Protein AF-A0A6G2D8S5-F1 (afdb_monomer_lite)

Foldseek 3Di:
DVVLVVCLVVLPQEAFEADFAWDQLFPPDPCNVSLVVCVVSLYAYFYEQFQAQFPQAPDSQDQFGFRVLPDLARFGGGSNLNNPLHQYAFAWADFKFKFFWKAKQNDIFTKDWAAQQADVCLLQADPVRHGDDLKAKEFEQEQLDPVSCPPDQQASHEYEYEDDDDVCRQVSLVSSVVSHHSAYEYEQDQARNQLFPQQQDWDFDRNQPNSHNGNYMYTGLVVVLVVLCQLPVVLDFDWDFDDCVVCVVPQLPDDGTDVVRSCSSHDDRGRMDIIRIDTDPPVDIDMDGDPFIETGSSRGFDDRLQQNQDNAAYEHFAFDKDWDDQDPNHTDIGTDGGSSRGRVVLRVLLVLLQVVLVVLCPQLLQVVDDFLRHAGSSQSSSQLQLFQADFGFYRDGPPDDGDFTDFCRNGNSYYGDSLLSNLAQKRKWFWDQGSVRRIHTHNAARPEADAFFKDKGKIKMFGRAQFKWKWFKAKTAWWWWDWDWHWTAHCPQDDPVRNRRIDTTTGIDTDGQPPKGKDWPDRMDMAGHRGMDIIMMMTGRHPQAQVQIKIKMKMKTQTPFVVVCVVVVNPDPRGNHITIYIHIYTRHDPPPGDPDFDDLLDPPGSLVVDWDAEPVRHTDRPQWDDWHQDDPVRHDTDDPQFIPDPDPPPDPPDTSHPPVVVVPVPPPPDDDDD

Radius of gyration: 28.6 Å; chains: 1; bounding box: 83×59×83 Å

Sequence (674 aa):
FHAIEDSIKHNVDVVSVSSGFTGTGLVGEKYWQAIRALRKAGIPMVVATGNYATSASSSSWDLVANNHLKMTDTGNVTRTAAHEDAIAVASAKNQTVEFDKVNIGGESFKYRNIGAFFDKNKITTNEDGTKAPSKLKFVYIGKGQDQDLIGLDLRGKIAVMDRIYTKDLKNAFKKAMDKGARAIMVVNTVNYYNRDNWTELPAMGYEADEGTKSQVFSISGDDGVKLWNMINPNKKTEVKRNNKEDFKDKLEQYYPIDMESFNSNKPNVGDEKEIDFKFAPDTDKELYKEDIIVPAGSTSWGPRIDLLLKPDVSAPGKNIKSTLNVINGKSTYGYMSGTSMATPIVAASTVLIRPKLKEMLERPVLKNLKGDDKIDLTSLTKIALQNTARPMMDATSWKEKSQYFASPRQQGAGLINVANALRNEVVATFKNTDSKGLVNSYGSISLKEIKGDKKYFTIKLHNTSNRPLTFKVSASAITTDSLTDRLKLDETYKDEKSPDGKQIVPEIHPEKVKGANITFEHDTFTIGANSSFDLNAVINVGEAKNKNKFVESFIHFESVEEMEALNSNGKKINFQPSLSMPLMGFAGNWNHEPILDKWAWEEGSRSKTLGGYDDDGKPKIPGTLNKGIGGEHGIDKFNPAGVIQNRKDKNTTSLDQNPELFAFNNQGINAPSS

InterPro domains:
  IPR000209 Peptidase S8/S53 domain [PF00082] (3-414)
  IPR010435 C5a peptidase/Subtilisin-like protease SBT2-like, Fn3-like domain [PF06280] (445-583)
  IPR023828 Peptidase S8, subtilisin, Ser-active site [PS00138] (338-348)
  IPR036852 Peptidase S8/S53 domain superfamily [G3DSA:3.40.50.200] (1-120)
  IPR036852 Peptidase S8/S53 domain superfamily [G3DSA:3.40.50.200] (242-437)
  IPR036852 Peptidase S8/S53 domain superfamily [SSF52743] (2-422)
  IPR046450 PA domain superfamily [SSF52025] (133-234)
  IPR050131 Subtilisin-like serine protease [PTHR43806] (2-511)

Organism: Streptococcus pneumoniae (NCBI:txid1313)

Structure (mmCIF, N/CA/C/O backbone):
data_AF-A0A6G2D8S5-F1
#
_entry.id   AF-A0A6G2D8S5-F1
#
loop_
_atom_site.group_PDB
_atom_site.id
_atom_site.type_symbol
_atom_site.label_atom_id
_atom_site.label_alt_id
_atom_site.label_comp_id
_atom_site.label_asym_id
_atom_site.label_entity_id
_atom_site.label_seq_id
_atom_site.pdbx_PDB_ins_code
_atom_site.Cartn_x
_atom_site.Cartn_y
_atom_site.Cartn_z
_atom_site.occupancy
_atom_site.B_iso_or_equiv
_atom_site.auth_seq_id
_atom_site.auth_comp_id
_atom_site.auth_asym_id
_atom_site.auth_atom_id
_atom_site.pdbx_PDB_model_num
ATOM 1 N N . PHE A 1 1 ? -17.721 -19.056 -4.426 1.00 83.69 1 PHE A N 1
ATOM 2 C CA . PHE A 1 1 ? -18.743 -19.624 -3.527 1.00 83.69 1 PHE A CA 1
ATOM 3 C C . PHE A 1 1 ? -18.350 -21.041 -3.147 1.00 83.69 1 PHE A C 1
ATOM 5 O O . PHE A 1 1 ? -17.928 -21.211 -2.019 1.00 83.69 1 PHE A O 1
ATOM 12 N N . HIS A 1 2 ? -18.300 -21.988 -4.090 1.00 91.25 2 HIS A N 1
ATOM 13 C CA . HIS A 1 2 ? -17.894 -23.373 -3.800 1.00 91.25 2 HIS A CA 1
ATOM 14 C C . HIS A 1 2 ? -16.548 -23.513 -3.084 1.00 91.25 2 HIS A C 1
ATOM 16 O O . HIS A 1 2 ? -16.485 -24.214 -2.092 1.00 91.25 2 HIS A O 1
ATOM 22 N N . ALA A 1 3 ? -15.511 -22.765 -3.476 1.00 93.62 3 ALA A N 1
ATOM 23 C CA . ALA A 1 3 ? -14.234 -22.787 -2.749 1.00 93.62 3 ALA A CA 1
ATOM 24 C C . ALA A 1 3 ? -14.351 -22.345 -1.271 1.00 93.62 3 ALA A C 1
ATOM 26 O O . ALA A 1 3 ? -13.622 -22.841 -0.419 1.00 93.62 3 ALA A O 1
ATOM 27 N N . ILE A 1 4 ? -15.276 -21.432 -0.948 1.00 92.31 4 ILE A N 1
ATOM 28 C CA . ILE A 1 4 ? -15.549 -21.018 0.439 1.00 92.31 4 ILE A CA 1
ATOM 29 C C . ILE A 1 4 ? -16.284 -22.134 1.187 1.00 92.31 4 ILE A C 1
ATOM 31 O O . ILE A 1 4 ? -15.924 -22.449 2.316 1.00 92.31 4 ILE A O 1
ATOM 35 N N . GLU A 1 5 ? -17.294 -22.743 0.566 1.00 92.75 5 GLU A N 1
ATOM 36 C CA . GLU A 1 5 ? -18.004 -23.883 1.158 1.00 92.75 5 GLU A CA 1
ATOM 37 C C . GLU A 1 5 ? -17.055 -25.052 1.424 1.00 92.75 5 GLU A C 1
ATOM 39 O O . GLU A 1 5 ? -17.105 -25.665 2.485 1.00 92.75 5 GLU A O 1
ATOM 44 N N . ASP A 1 6 ? -16.167 -25.327 0.474 1.00 96.69 6 ASP A N 1
ATOM 45 C CA . ASP A 1 6 ? -15.171 -26.384 0.564 1.00 96.69 6 ASP A CA 1
ATOM 46 C C . ASP A 1 6 ? -14.155 -26.097 1.676 1.00 96.69 6 ASP A C 1
ATOM 48 O O . ASP A 1 6 ? -13.886 -26.953 2.513 1.00 96.69 6 ASP A O 1
ATOM 52 N N . SER A 1 7 ? -13.708 -24.843 1.793 1.00 97.25 7 SER A N 1
ATOM 53 C CA . SER A 1 7 ? -12.862 -24.386 2.905 1.00 97.25 7 SER A CA 1
ATOM 54 C C . SER A 1 7 ? -13.498 -24.653 4.276 1.00 97.25 7 SER A C 1
ATOM 56 O O . SER A 1 7 ? -12.813 -25.068 5.209 1.00 97.25 7 SER A O 1
ATOM 58 N N . ILE A 1 8 ? -14.815 -24.445 4.401 1.00 96.94 8 ILE A N 1
ATOM 59 C CA . ILE A 1 8 ? -15.562 -24.742 5.632 1.00 96.94 8 ILE A CA 1
ATOM 60 C C . ILE A 1 8 ? -15.636 -26.255 5.865 1.00 96.94 8 ILE A C 1
ATOM 62 O O . ILE A 1 8 ? -15.359 -26.707 6.974 1.00 96.94 8 ILE A O 1
ATOM 66 N N . LYS A 1 9 ? -15.970 -27.044 4.835 1.00 97.25 9 LYS A N 1
ATOM 67 C CA . LYS A 1 9 ? -16.050 -28.516 4.925 1.00 97.25 9 LYS A CA 1
ATOM 68 C C . LYS A 1 9 ? -14.719 -29.145 5.332 1.00 97.25 9 LYS A C 1
ATOM 70 O O . LYS A 1 9 ? -14.707 -30.087 6.116 1.00 97.25 9 LYS A O 1
ATOM 75 N N . HIS A 1 10 ? -13.616 -28.600 4.831 1.00 97.62 10 HIS A N 1
ATOM 76 C CA . HIS A 1 10 ? -12.263 -29.047 5.145 1.00 97.62 10 HIS A CA 1
ATOM 77 C C . HIS A 1 10 ? -11.675 -28.403 6.408 1.00 97.62 10 HIS A C 1
ATOM 79 O O . HIS A 1 10 ? -10.550 -28.731 6.776 1.00 97.62 10 HIS A O 1
ATOM 85 N N . ASN A 1 11 ? -12.428 -27.531 7.094 1.00 95.88 11 ASN A N 1
ATOM 86 C CA . ASN A 1 11 ? -12.027 -26.880 8.341 1.00 95.88 11 ASN A CA 1
ATOM 87 C C . ASN A 1 11 ? -10.647 -26.197 8.249 1.00 95.88 11 ASN A C 1
ATOM 89 O O . ASN A 1 11 ? -9.780 -26.387 9.104 1.00 95.88 11 ASN A O 1
ATOM 93 N N . VAL A 1 12 ? -10.433 -25.419 7.185 1.00 97.69 12 VAL A N 1
ATOM 94 C CA . VAL A 1 12 ? -9.180 -24.672 7.004 1.00 97.69 12 VAL A CA 1
ATOM 95 C C . VAL A 1 12 ? -9.004 -23.614 8.100 1.00 97.69 12 VAL A C 1
ATOM 97 O O . VAL A 1 12 ? -9.977 -23.070 8.623 1.00 97.69 12 VAL A O 1
ATOM 100 N N . ASP A 1 13 ? -7.761 -23.256 8.426 1.00 97.19 13 ASP A N 1
ATOM 101 C CA . ASP A 1 13 ? -7.497 -22.252 9.467 1.00 97.19 13 ASP A CA 1
ATOM 102 C C . ASP A 1 13 ? -7.749 -20.806 9.024 1.00 97.19 13 ASP A C 1
ATOM 104 O O . ASP A 1 13 ? -8.072 -19.960 9.860 1.00 97.19 13 ASP A O 1
ATOM 108 N N . VAL A 1 14 ? -7.587 -20.511 7.732 1.00 98.00 14 VAL A N 1
ATOM 109 C CA . VAL A 1 14 ? -7.752 -19.179 7.136 1.00 98.00 14 VAL A CA 1
ATOM 110 C C . VAL A 1 14 ? -8.063 -19.301 5.645 1.00 98.00 14 VAL A C 1
ATOM 112 O O . VAL A 1 14 ? -7.572 -20.206 4.973 1.00 98.00 14 VAL A O 1
ATOM 115 N N . VAL A 1 15 ? -8.831 -18.353 5.108 1.00 97.81 15 VAL A N 1
ATOM 116 C CA . VAL A 1 15 ? -9.025 -18.184 3.660 1.00 97.81 15 VAL A CA 1
ATOM 117 C C . VAL A 1 15 ? -8.347 -16.891 3.206 1.00 97.81 15 VAL A C 1
ATOM 119 O O . VAL A 1 15 ? -8.653 -15.815 3.719 1.00 97.81 15 VAL A O 1
ATOM 122 N N . SER A 1 16 ? -7.445 -16.982 2.226 1.00 97.75 16 SER A N 1
ATOM 123 C CA . SER A 1 16 ? -6.765 -15.832 1.612 1.00 97.75 16 SER A CA 1
ATOM 124 C C . SER A 1 16 ? -7.335 -15.560 0.219 1.00 97.75 16 SER A C 1
ATOM 126 O O . SER A 1 16 ? -7.356 -16.457 -0.622 1.00 97.75 16 SER A O 1
ATOM 128 N N . VAL A 1 17 ? -7.811 -14.337 -0.036 1.00 95.75 17 VAL A N 1
ATOM 129 C CA . VAL A 1 17 ? -8.396 -13.942 -1.326 1.00 95.75 17 VAL A CA 1
ATOM 130 C C . VAL A 1 17 ? -7.731 -12.684 -1.869 1.00 95.75 17 VAL A C 1
ATOM 132 O O . VAL A 1 17 ? -8.038 -11.558 -1.482 1.00 95.75 17 VAL A O 1
ATOM 135 N N . SER A 1 18 ? -6.861 -12.887 -2.852 1.00 91.44 18 SER A N 1
ATOM 136 C CA . SER A 1 18 ? -6.140 -11.830 -3.567 1.00 91.44 18 SER A CA 1
ATOM 137 C C . SER A 1 18 ? -6.863 -11.373 -4.843 1.00 91.44 18 SER A C 1
ATOM 139 O O . SER A 1 18 ? -6.234 -11.134 -5.872 1.00 91.44 18 SER A O 1
ATOM 141 N N . SER A 1 19 ? -8.196 -11.303 -4.793 1.00 81.81 19 SER A N 1
ATOM 142 C CA . SER A 1 19 ? -9.059 -10.948 -5.923 1.00 81.81 19 SER A CA 1
ATOM 143 C C . SER A 1 19 ? -10.296 -10.191 -5.450 1.00 81.81 19 SER A C 1
ATOM 145 O O . SER A 1 19 ? -10.858 -10.473 -4.390 1.00 81.81 19 SER A O 1
ATOM 147 N N . GLY A 1 20 ? -10.756 -9.249 -6.263 1.00 81.12 20 GLY A N 1
ATOM 148 C CA . GLY A 1 20 ? -11.988 -8.530 -6.007 1.00 81.12 20 GLY A CA 1
ATOM 149 C C . GLY A 1 20 ? -12.248 -7.478 -7.070 1.00 81.12 20 GLY A C 1
ATOM 150 O O . GLY A 1 20 ? -11.332 -6.982 -7.715 1.00 81.12 20 GLY A O 1
ATOM 151 N N . PHE A 1 21 ? -13.520 -7.137 -7.220 1.00 83.94 21 PHE A N 1
ATOM 152 C CA . PHE A 1 21 ? -13.952 -5.939 -7.931 1.00 83.94 21 PHE A CA 1
ATOM 153 C C . PHE A 1 21 ? -14.393 -4.914 -6.899 1.00 83.94 21 PHE A C 1
ATOM 155 O O . PHE A 1 21 ? -14.807 -5.311 -5.804 1.00 83.94 21 PHE A O 1
ATOM 162 N N . THR A 1 22 ? -14.343 -3.636 -7.249 1.00 83.81 22 THR A N 1
ATOM 163 C CA . THR A 1 22 ? -14.925 -2.554 -6.449 1.00 83.81 22 THR A CA 1
ATOM 164 C C . THR A 1 22 ? -16.398 -2.841 -6.150 1.00 83.81 22 THR A C 1
ATOM 166 O O . THR A 1 22 ? -17.090 -3.531 -6.906 1.00 83.81 22 THR A O 1
ATOM 169 N N . GLY A 1 23 ? -16.865 -2.395 -4.989 1.00 84.75 23 GLY A N 1
ATOM 170 C CA . GLY A 1 23 ? -18.265 -2.517 -4.599 1.00 84.75 23 GLY A CA 1
ATOM 171 C C . GLY A 1 23 ? -18.470 -2.262 -3.115 1.00 84.75 23 GLY A C 1
ATOM 172 O O . GLY A 1 23 ? -17.544 -1.899 -2.395 1.00 84.75 23 GLY A O 1
ATOM 173 N N . THR A 1 24 ? -19.701 -2.443 -2.653 1.00 89.69 24 THR A N 1
ATOM 174 C CA . THR A 1 24 ? -20.142 -1.873 -1.370 1.00 89.69 24 THR A CA 1
ATOM 175 C C . THR A 1 24 ? -19.737 -2.720 -0.163 1.00 89.69 24 THR A C 1
ATOM 177 O O . THR A 1 24 ? -19.536 -2.201 0.933 1.00 89.69 24 THR A O 1
ATOM 180 N N . GLY A 1 25 ? -19.634 -4.040 -0.354 1.00 90.88 25 GLY A N 1
ATOM 181 C CA . GLY A 1 25 ? -19.442 -5.015 0.724 1.00 90.88 25 GLY A CA 1
ATOM 182 C C . GLY A 1 25 ? -20.620 -5.134 1.698 1.00 90.88 25 GLY A C 1
ATOM 183 O O . GLY A 1 25 ? -20.476 -5.783 2.733 1.00 90.88 25 GLY A O 1
ATOM 184 N N . LEU A 1 26 ? -21.765 -4.524 1.380 1.00 93.56 26 LEU A N 1
ATOM 185 C CA . LEU A 1 26 ? -22.969 -4.522 2.210 1.00 93.56 26 LEU A CA 1
ATOM 186 C C . LEU A 1 26 ? -23.865 -5.739 1.920 1.00 93.56 26 LEU A C 1
ATOM 188 O O . LEU A 1 26 ? -23.646 -6.493 0.965 1.00 93.56 26 LEU A O 1
ATOM 192 N N . VAL A 1 27 ? -24.894 -5.933 2.751 1.00 93.56 27 VAL A N 1
ATOM 193 C CA . VAL A 1 27 ? -25.952 -6.932 2.523 1.00 93.56 27 VAL A CA 1
ATOM 194 C C . VAL A 1 27 ? -26.517 -6.779 1.104 1.00 93.56 27 VAL A C 1
ATOM 196 O O . VAL A 1 27 ? -26.836 -5.677 0.670 1.00 93.56 27 VAL A O 1
ATOM 199 N N . GLY A 1 28 ? -26.648 -7.897 0.386 1.00 89.50 28 GLY A N 1
ATOM 200 C CA . GLY A 1 28 ? -27.077 -7.935 -1.020 1.00 89.50 28 GLY A CA 1
ATOM 201 C C . GLY A 1 28 ? -25.928 -8.170 -2.006 1.00 89.50 28 GLY A C 1
ATOM 202 O O . GLY A 1 28 ? -26.159 -8.663 -3.107 1.00 89.50 28 GLY A O 1
ATOM 203 N N . GLU A 1 29 ? -24.679 -7.923 -1.600 1.00 89.62 29 GLU A N 1
ATOM 204 C CA . GLU A 1 29 ? -23.505 -8.273 -2.403 1.00 89.62 29 GLU A CA 1
ATOM 205 C C . GLU A 1 29 ? -23.328 -9.791 -2.543 1.00 89.62 29 GLU A C 1
ATOM 207 O O . GLU A 1 29 ? -23.536 -10.564 -1.603 1.00 89.62 29 GLU A O 1
ATOM 212 N N . LYS A 1 30 ? -22.839 -10.217 -3.716 1.00 85.44 30 LYS A N 1
ATOM 213 C CA . LYS A 1 30 ? -22.753 -11.629 -4.141 1.00 85.44 30 LYS A CA 1
ATOM 214 C C . LYS A 1 30 ? -22.108 -12.573 -3.116 1.00 85.44 30 LYS A C 1
ATOM 216 O O . LYS A 1 30 ? -22.497 -13.733 -3.022 1.00 85.44 30 LYS A O 1
ATOM 221 N N . TYR A 1 31 ? -21.093 -12.110 -2.384 1.00 88.31 31 TYR A N 1
ATOM 222 C CA . TYR A 1 31 ? -20.323 -12.947 -1.455 1.00 88.31 31 TYR A CA 1
ATOM 223 C C . TYR A 1 31 ? -20.695 -12.751 0.015 1.00 88.31 31 TYR A C 1
ATOM 225 O O . TYR A 1 31 ? -20.185 -13.488 0.853 1.00 88.31 31 TYR A O 1
ATOM 233 N N . TRP A 1 32 ? -21.600 -11.823 0.336 1.00 93.12 32 TRP A N 1
ATOM 234 C CA . TRP A 1 32 ? -21.874 -11.408 1.713 1.00 93.12 32 TRP A CA 1
ATOM 235 C C . TRP A 1 32 ? -22.216 -12.595 2.632 1.00 93.12 32 TRP A C 1
ATOM 237 O O . TRP A 1 32 ? -21.574 -12.822 3.657 1.00 93.12 32 TRP A O 1
ATOM 247 N N . GLN A 1 33 ? -23.156 -13.448 2.212 1.00 93.25 33 GLN A N 1
ATOM 248 C CA . GLN A 1 33 ? -23.570 -14.615 3.003 1.00 93.25 33 GLN A CA 1
ATOM 249 C C . GLN A 1 33 ? -22.452 -15.654 3.182 1.00 93.25 33 GLN A C 1
ATOM 251 O O . GLN A 1 33 ? -22.347 -16.267 4.243 1.00 93.25 33 GLN A O 1
ATOM 256 N N . ALA A 1 34 ? -21.598 -15.838 2.172 1.00 93.50 34 ALA A N 1
ATOM 257 C CA . ALA A 1 34 ? -20.500 -16.800 2.228 1.00 93.50 34 ALA A CA 1
ATOM 258 C C . ALA A 1 34 ? -19.413 -16.363 3.223 1.00 93.50 34 ALA A C 1
ATOM 260 O O . ALA A 1 34 ? -18.903 -17.181 3.985 1.00 93.50 34 ALA A O 1
ATOM 261 N N . ILE A 1 35 ? -19.104 -15.063 3.275 1.00 94.44 35 ILE A N 1
ATOM 262 C CA . ILE A 1 35 ? -18.144 -14.506 4.241 1.00 94.44 35 ILE A CA 1
ATOM 263 C C . ILE A 1 35 ? -18.687 -14.656 5.669 1.00 94.44 35 ILE A C 1
ATOM 265 O O . ILE A 1 35 ? -17.966 -15.060 6.581 1.00 94.44 35 ILE A O 1
ATOM 269 N N . ARG A 1 36 ? -19.991 -14.431 5.859 1.00 94.25 36 ARG A N 1
ATOM 270 C CA . ARG A 1 36 ? -20.669 -14.666 7.143 1.00 94.25 36 ARG A CA 1
ATOM 271 C C . ARG A 1 36 ? -20.623 -16.128 7.579 1.00 94.25 36 ARG A C 1
ATOM 273 O O . ARG A 1 36 ? -20.483 -16.403 8.770 1.00 94.25 36 ARG A O 1
ATOM 280 N N . ALA A 1 37 ? -20.741 -17.065 6.641 1.00 95.81 37 ALA A N 1
ATOM 281 C CA . ALA A 1 37 ? -20.621 -18.490 6.930 1.00 95.81 37 ALA A CA 1
ATOM 282 C C . ALA A 1 37 ? -19.210 -18.860 7.427 1.00 95.81 37 ALA A C 1
ATOM 284 O O . ALA A 1 37 ? -19.098 -19.607 8.396 1.00 95.81 37 ALA A O 1
ATOM 285 N N . LEU A 1 38 ? -18.152 -18.270 6.852 1.00 96.94 38 LEU A N 1
ATOM 286 C CA . LEU A 1 38 ? -16.773 -18.455 7.329 1.00 96.94 38 LEU A CA 1
ATOM 287 C C . LEU A 1 38 ? -16.592 -17.980 8.775 1.00 96.94 38 LEU A C 1
ATOM 289 O O . LEU A 1 38 ? -16.077 -18.729 9.605 1.00 96.94 38 LEU A O 1
ATOM 293 N N . ARG A 1 39 ? -17.086 -16.779 9.112 1.00 95.56 39 ARG A N 1
ATOM 294 C CA . ARG A 1 39 ? -17.046 -16.276 10.496 1.00 95.56 39 ARG A CA 1
ATOM 295 C C . ARG A 1 39 ? -17.783 -17.202 11.464 1.00 95.56 39 ARG A C 1
ATOM 297 O O . ARG A 1 39 ? -17.257 -17.502 12.531 1.00 95.56 39 ARG A O 1
ATOM 304 N N . LYS A 1 40 ? -18.969 -17.701 11.093 1.00 95.50 40 LYS A N 1
ATOM 305 C CA . LYS A 1 40 ? -19.717 -18.675 11.914 1.00 95.50 40 LYS A CA 1
ATOM 306 C C . LYS A 1 40 ? -18.937 -19.971 12.150 1.00 95.50 40 LYS A C 1
ATOM 308 O O . LYS A 1 40 ? -19.074 -20.558 13.216 1.00 95.50 40 LYS A O 1
ATOM 313 N N . ALA A 1 41 ? -18.116 -20.386 11.188 1.00 96.81 41 ALA A N 1
ATOM 314 C CA . ALA A 1 41 ? -17.214 -21.528 11.312 1.00 96.81 41 ALA A CA 1
ATOM 315 C C . ALA A 1 41 ? -15.899 -21.204 12.060 1.00 96.81 41 ALA A C 1
ATOM 317 O O . ALA A 1 41 ? -15.069 -22.088 12.243 1.00 96.81 41 ALA A O 1
ATOM 318 N N . GLY A 1 42 ? -15.676 -19.957 12.499 1.00 96.44 42 GLY A N 1
ATOM 319 C CA . GLY A 1 42 ? -14.433 -19.540 13.162 1.00 96.44 42 GLY A CA 1
ATOM 320 C C . GLY A 1 42 ? -13.223 -19.449 12.221 1.00 96.44 42 GLY A C 1
ATOM 321 O O . GLY A 1 42 ? -12.072 -19.568 12.668 1.00 96.44 42 GLY A O 1
ATOM 322 N N . ILE A 1 43 ? -13.480 -19.259 10.922 1.00 98.00 43 ILE A N 1
ATOM 323 C CA . ILE A 1 43 ? -12.470 -19.172 9.864 1.00 98.00 43 ILE A CA 1
ATOM 324 C C . ILE A 1 43 ? -12.349 -17.702 9.428 1.00 98.00 43 ILE A C 1
ATOM 326 O O . ILE A 1 43 ? -13.281 -17.158 8.831 1.00 98.00 43 ILE A O 1
ATOM 330 N N . PRO A 1 44 ? -11.242 -17.003 9.740 1.00 97.44 44 PRO A N 1
ATOM 331 C CA . PRO A 1 44 ? -11.002 -15.661 9.229 1.00 97.44 44 PRO A CA 1
ATOM 332 C C . PRO A 1 44 ? -10.805 -15.664 7.709 1.00 97.44 44 PRO A C 1
ATOM 334 O O . PRO A 1 44 ? -10.160 -16.547 7.141 1.00 97.44 44 PRO A O 1
ATOM 337 N N . MET A 1 45 ? -11.332 -14.628 7.056 1.00 97.44 45 MET A N 1
ATOM 338 C CA . MET A 1 45 ? -11.114 -14.367 5.636 1.00 97.44 45 MET A CA 1
ATOM 339 C C . MET A 1 45 ? -10.272 -13.105 5.472 1.00 97.44 45 MET A C 1
ATOM 341 O O . MET A 1 45 ? -10.666 -12.033 5.928 1.00 97.44 45 MET A O 1
ATOM 345 N N . VAL A 1 46 ? -9.129 -13.232 4.808 1.00 98.50 46 VAL A N 1
ATOM 346 C CA . VAL A 1 46 ? -8.169 -12.152 4.567 1.00 98.50 46 VAL A CA 1
ATOM 347 C C . VAL A 1 46 ? -8.210 -11.777 3.093 1.00 98.50 46 VAL A C 1
ATOM 349 O O . VAL A 1 46 ? -8.120 -12.653 2.233 1.00 98.50 46 VAL A O 1
ATOM 352 N N . VAL A 1 47 ? -8.388 -10.491 2.788 1.00 97.88 47 VAL A N 1
ATOM 353 C CA . VAL A 1 47 ? -8.770 -10.042 1.444 1.00 97.88 47 VAL A CA 1
ATOM 354 C C . VAL A 1 47 ? -7.990 -8.805 1.012 1.00 97.88 47 VAL A C 1
ATOM 356 O O . VAL A 1 47 ? -7.903 -7.826 1.752 1.00 97.88 47 VAL A O 1
ATOM 359 N N . ALA A 1 48 ? -7.486 -8.823 -0.220 1.00 97.88 48 ALA A N 1
ATOM 360 C CA . ALA A 1 48 ? -6.823 -7.683 -0.847 1.00 97.88 48 ALA A CA 1
ATOM 361 C C . ALA A 1 48 ? -7.796 -6.513 -1.072 1.00 97.88 48 ALA A C 1
ATOM 363 O O . ALA A 1 48 ? -8.872 -6.696 -1.653 1.00 97.88 48 ALA A O 1
ATOM 364 N N . THR A 1 49 ? -7.418 -5.290 -0.679 1.00 96.12 49 THR A N 1
ATOM 365 C CA . THR A 1 49 ? -8.282 -4.116 -0.899 1.00 96.12 49 THR A CA 1
ATOM 366 C C . THR A 1 49 ? -8.374 -3.660 -2.346 1.00 96.12 49 THR A C 1
ATOM 368 O O . THR A 1 49 ? -9.340 -2.978 -2.670 1.00 96.12 49 THR A O 1
ATOM 371 N N . GLY A 1 50 ? -7.441 -4.070 -3.209 1.00 94.50 50 GLY A N 1
ATOM 372 C CA . GLY A 1 50 ? -7.357 -3.668 -4.616 1.00 94.50 50 GLY A CA 1
ATOM 373 C C . GLY A 1 50 ? -6.161 -2.753 -4.890 1.00 94.50 50 GLY A C 1
ATOM 374 O O . GLY A 1 50 ? -5.552 -2.216 -3.962 1.00 94.50 50 GLY A O 1
ATOM 375 N N . ASN A 1 51 ? -5.838 -2.534 -6.166 1.00 92.75 51 ASN A N 1
ATOM 376 C CA . ASN A 1 51 ? -4.687 -1.725 -6.599 1.00 92.75 51 ASN A CA 1
ATOM 377 C C . ASN A 1 51 ? -5.113 -0.463 -7.381 1.00 92.75 51 ASN A C 1
ATOM 379 O O . ASN A 1 51 ? -4.499 -0.120 -8.393 1.00 92.75 51 ASN A O 1
ATOM 383 N N . TYR A 1 52 ? -6.200 0.181 -6.949 1.00 90.38 52 TYR A N 1
ATOM 384 C CA . TYR A 1 52 ? -6.856 1.274 -7.667 1.00 90.38 52 TYR A CA 1
ATOM 385 C C . TYR A 1 52 ? -6.653 2.658 -7.033 1.00 90.38 52 TYR A C 1
ATOM 387 O O . TYR A 1 52 ? -7.296 3.602 -7.473 1.00 90.38 52 TYR A O 1
ATOM 395 N N . ALA A 1 53 ? -5.788 2.799 -6.019 1.00 94.12 53 ALA A N 1
ATOM 396 C CA . ALA A 1 53 ? -5.638 4.047 -5.259 1.00 94.12 53 ALA A CA 1
ATOM 397 C C . ALA A 1 53 ? -6.998 4.568 -4.728 1.00 94.12 53 ALA A C 1
ATOM 399 O O . ALA A 1 53 ? -7.656 3.875 -3.951 1.00 94.12 53 ALA A O 1
ATOM 400 N N . THR A 1 54 ? -7.450 5.755 -5.134 1.00 94.44 54 THR A N 1
ATOM 401 C CA . THR A 1 54 ? -8.789 6.274 -4.792 1.00 94.44 54 THR A CA 1
ATOM 402 C C . THR A 1 54 ? -9.752 6.184 -5.973 1.00 94.44 54 THR A C 1
ATOM 404 O O . THR A 1 54 ? -9.334 5.991 -7.113 1.00 94.44 54 THR A O 1
ATOM 407 N N . SER A 1 55 ? -11.053 6.347 -5.728 1.00 91.56 55 SER A N 1
ATOM 408 C CA . SER A 1 55 ? -12.079 6.415 -6.787 1.00 91.56 55 SER A CA 1
ATOM 409 C C . SER A 1 55 ? -11.893 7.622 -7.712 1.00 91.56 55 SER A C 1
ATOM 411 O O . SER A 1 55 ? -12.346 7.608 -8.854 1.00 91.56 55 SER A O 1
ATOM 413 N N . ALA A 1 56 ? -11.203 8.653 -7.223 1.00 91.12 56 ALA A N 1
ATOM 414 C CA . ALA A 1 56 ? -10.953 9.907 -7.912 1.00 91.12 56 ALA A CA 1
ATOM 415 C C . ALA A 1 56 ? -9.529 10.021 -8.480 1.00 91.12 56 ALA A C 1
ATOM 417 O O . ALA A 1 56 ? -9.160 11.086 -8.978 1.00 91.12 56 ALA A O 1
ATOM 418 N N . SER A 1 57 ? -8.719 8.961 -8.393 1.00 90.50 57 SER A N 1
ATOM 419 C CA . SER A 1 57 ? -7.336 8.975 -8.869 1.00 90.50 57 SER A CA 1
ATOM 420 C C . SER A 1 57 ? -7.253 8.865 -10.393 1.00 90.50 57 SER A C 1
ATOM 422 O O . SER A 1 57 ? -7.931 8.045 -11.004 1.00 90.50 57 SER A O 1
ATOM 424 N N . SER A 1 58 ? -6.359 9.638 -11.012 1.00 83.62 58 SER A N 1
ATOM 425 C CA . SER A 1 58 ? -6.020 9.509 -12.440 1.00 83.62 58 SER A CA 1
ATOM 426 C C . SER A 1 58 ? -5.058 8.348 -12.736 1.00 83.62 58 SER A C 1
ATOM 428 O O . SER A 1 58 ? -4.923 7.916 -13.881 1.00 83.62 58 SER A O 1
ATOM 430 N N . SER A 1 59 ? -4.363 7.849 -11.711 1.00 83.50 59 SER A N 1
ATOM 431 C CA . SER A 1 59 ? -3.374 6.775 -11.795 1.00 83.50 59 SER A CA 1
ATOM 432 C C . SER A 1 59 ? -3.259 6.070 -10.446 1.00 83.50 59 SER A C 1
ATOM 434 O O . SER A 1 59 ? -3.429 6.688 -9.397 1.00 83.50 59 SER A O 1
ATOM 436 N N . SER A 1 60 ? -2.936 4.777 -10.469 1.00 83.94 60 SER A N 1
ATOM 437 C CA . SER A 1 60 ? -2.538 4.013 -9.281 1.00 83.94 60 SER A CA 1
ATOM 438 C C . SER A 1 60 ? -1.053 3.635 -9.291 1.00 83.94 60 SER A C 1
ATOM 440 O O . SER A 1 60 ? -0.607 2.852 -8.455 1.00 83.94 60 SER A O 1
ATOM 442 N N . TRP A 1 61 ? -0.274 4.171 -10.233 1.00 80.50 61 TRP A N 1
ATOM 443 C CA . TRP A 1 61 ? 1.144 3.837 -10.420 1.00 80.50 61 TRP A CA 1
ATOM 444 C C . TRP A 1 61 ? 2.110 4.825 -9.767 1.00 80.50 61 TRP A C 1
ATOM 446 O O . TRP A 1 61 ? 3.297 4.514 -9.641 1.00 80.50 61 TRP A O 1
ATOM 456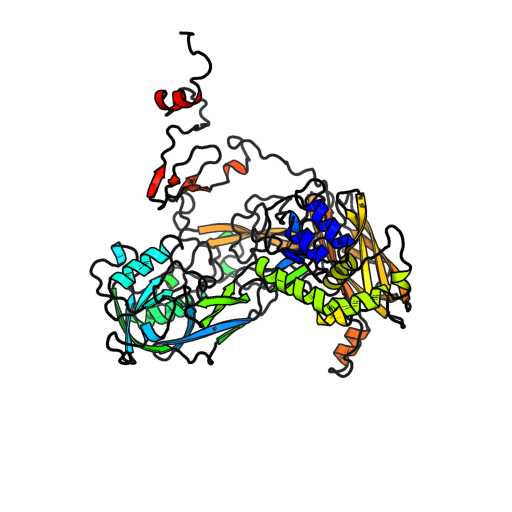 N N . ASP A 1 62 ? 1.596 5.966 -9.315 1.00 84.94 62 ASP A N 1
ATOM 457 C CA . ASP A 1 62 ? 2.355 6.998 -8.612 1.00 84.94 62 ASP A CA 1
ATOM 458 C C . ASP A 1 62 ? 2.790 6.509 -7.212 1.00 84.94 62 ASP A C 1
ATOM 460 O O . ASP A 1 62 ? 2.222 5.563 -6.645 1.00 84.94 62 ASP A O 1
ATOM 464 N N . LEU A 1 63 ? 3.813 7.140 -6.618 1.00 85.50 63 LEU A N 1
ATOM 465 C CA . LEU A 1 63 ? 4.214 6.817 -5.234 1.00 85.50 63 LEU A CA 1
ATOM 466 C C . LEU A 1 63 ? 3.141 7.197 -4.216 1.00 85.50 63 LEU A C 1
ATOM 468 O O . LEU A 1 63 ? 3.052 6.544 -3.172 1.00 85.50 63 LEU A O 1
ATOM 472 N N . VAL A 1 64 ? 2.366 8.233 -4.531 1.00 90.94 64 VAL A N 1
ATOM 473 C CA . VAL A 1 64 ? 1.331 8.832 -3.690 1.00 90.94 64 VAL A CA 1
ATOM 474 C C . VAL A 1 64 ? 0.009 8.788 -4.451 1.00 90.94 64 VAL A C 1
ATOM 476 O O . VAL A 1 64 ? -0.030 9.028 -5.655 1.00 90.94 64 VAL A O 1
ATOM 479 N N . ALA A 1 65 ? -1.080 8.453 -3.760 1.00 93.06 65 ALA A N 1
ATOM 480 C CA . ALA A 1 65 ? -2.408 8.485 -4.362 1.00 93.06 65 ALA A CA 1
ATOM 481 C C . ALA A 1 65 ? -2.836 9.935 -4.650 1.00 93.06 65 ALA A C 1
ATOM 483 O O . ALA A 1 65 ? -2.499 10.852 -3.903 1.00 93.06 65 ALA A O 1
ATOM 484 N N . ASN A 1 66 ? -3.613 10.140 -5.712 1.00 92.69 66 ASN A N 1
ATOM 485 C CA . ASN A 1 66 ? -4.080 11.467 -6.117 1.00 92.69 66 ASN A CA 1
ATOM 486 C C . ASN A 1 66 ? -5.613 11.569 -6.139 1.00 92.69 66 ASN A C 1
ATOM 488 O O . ASN A 1 66 ? -6.299 10.551 -6.200 1.00 92.69 66 ASN A O 1
ATOM 492 N N . ASN A 1 67 ? -6.148 12.790 -6.101 1.00 93.62 67 ASN A N 1
ATOM 493 C CA . ASN A 1 67 ? -7.585 13.079 -6.180 1.00 93.62 67 ASN A CA 1
ATOM 494 C C . ASN A 1 67 ? -7.876 14.005 -7.364 1.00 93.62 67 ASN A C 1
ATOM 496 O O . ASN A 1 67 ? -8.228 15.177 -7.206 1.00 93.62 67 ASN A O 1
ATOM 500 N N . HIS A 1 68 ? -7.683 13.478 -8.570 1.00 89.50 68 HIS A N 1
ATOM 501 C CA . HIS A 1 68 ? -7.841 14.220 -9.816 1.00 89.50 68 HIS A CA 1
ATOM 502 C C . HIS A 1 68 ? -9.237 14.842 -9.969 1.00 89.50 68 HIS A C 1
ATOM 504 O O . HIS A 1 68 ? -9.364 15.967 -10.448 1.00 89.50 68 HIS A O 1
ATOM 510 N N . LEU A 1 69 ? -10.282 14.148 -9.506 1.00 88.62 69 LEU A N 1
ATOM 511 C CA . LEU A 1 69 ? -11.671 14.620 -9.600 1.00 88.62 69 LEU A CA 1
ATOM 512 C C . LEU A 1 69 ? -12.110 15.534 -8.442 1.00 88.62 69 LEU A C 1
ATOM 514 O O . LEU A 1 69 ? -13.251 16.007 -8.443 1.00 88.62 69 LEU A O 1
ATOM 518 N N . LYS A 1 70 ? -11.224 15.796 -7.469 1.00 90.56 70 LYS A N 1
ATOM 519 C CA . LYS A 1 70 ? -11.488 16.617 -6.273 1.00 90.56 70 LYS A CA 1
ATOM 520 C C . LYS A 1 70 ? -12.776 16.186 -5.557 1.00 90.56 70 LYS A C 1
ATOM 522 O O . LYS A 1 70 ? -13.662 17.002 -5.292 1.00 90.56 70 LYS A O 1
ATOM 527 N N . MET A 1 71 ? -12.900 14.882 -5.316 1.00 91.00 71 MET A N 1
ATOM 528 C CA . MET A 1 71 ? -14.040 14.265 -4.630 1.00 91.00 71 MET A CA 1
ATOM 529 C C . MET A 1 71 ? -13.813 14.197 -3.127 1.00 91.00 71 MET A C 1
ATOM 531 O O . MET A 1 71 ? -12.671 14.118 -2.673 1.00 91.00 71 MET A O 1
ATOM 535 N N . THR A 1 72 ? -14.894 14.213 -2.354 1.00 92.31 72 THR A N 1
ATOM 536 C CA . THR A 1 72 ? -14.823 13.939 -0.918 1.00 92.31 72 THR A CA 1
ATOM 537 C C . THR A 1 72 ? -14.827 12.431 -0.680 1.00 92.31 72 THR A C 1
ATOM 539 O O . THR A 1 72 ? -13.958 11.928 0.030 1.00 92.31 72 THR A O 1
ATOM 542 N N . ASP A 1 73 ? -15.733 11.691 -1.321 1.00 92.31 73 ASP A N 1
ATOM 543 C CA . ASP A 1 73 ? -15.727 10.232 -1.313 1.00 92.31 73 ASP A CA 1
ATOM 544 C C . ASP A 1 73 ? -14.662 9.670 -2.260 1.00 92.31 73 ASP A C 1
ATOM 546 O O . ASP A 1 73 ? -14.828 9.587 -3.478 1.00 92.31 73 ASP A O 1
ATOM 550 N N . THR A 1 74 ? -13.544 9.278 -1.658 1.00 93.00 74 THR A N 1
ATOM 551 C CA . THR A 1 74 ? -12.377 8.686 -2.320 1.00 93.00 74 THR A CA 1
ATOM 552 C C . THR A 1 74 ? -12.329 7.156 -2.192 1.00 93.00 74 THR A C 1
ATOM 554 O O . THR A 1 74 ? -11.365 6.530 -2.645 1.00 93.00 74 THR A O 1
ATOM 557 N N . GLY A 1 75 ? -13.360 6.533 -1.604 1.00 93.94 75 GLY A N 1
ATOM 558 C CA . GLY A 1 75 ? -13.397 5.099 -1.329 1.00 93.94 75 GLY A CA 1
ATOM 559 C C . GLY A 1 75 ? -13.372 4.238 -2.593 1.00 93.94 75 GLY A C 1
ATOM 560 O O . GLY A 1 75 ? -14.160 4.429 -3.514 1.00 93.94 75 GLY A O 1
ATOM 561 N N . ASN A 1 76 ? -12.471 3.254 -2.639 1.00 93.12 76 ASN A N 1
ATOM 562 C CA . ASN A 1 76 ? -12.277 2.377 -3.801 1.00 93.12 76 ASN A CA 1
ATOM 563 C C . ASN A 1 76 ? -11.921 0.925 -3.437 1.00 93.12 76 ASN A C 1
ATOM 565 O O . ASN A 1 76 ? -11.255 0.207 -4.185 1.00 93.12 76 ASN A O 1
ATOM 569 N N . VAL A 1 77 ? -12.337 0.480 -2.253 1.00 92.56 77 VAL A N 1
ATOM 570 C CA . VAL A 1 77 ? -12.103 -0.884 -1.763 1.00 92.56 77 VAL A CA 1
ATOM 571 C C . VAL A 1 77 ? -12.875 -1.932 -2.573 1.00 92.56 77 VAL A C 1
ATOM 573 O O . VAL A 1 77 ? -14.007 -1.716 -3.010 1.00 92.56 77 VAL A O 1
ATOM 576 N N . THR A 1 78 ? -12.294 -3.127 -2.732 1.00 93.00 78 THR A N 1
ATOM 577 C CA . THR A 1 78 ? -13.021 -4.260 -3.325 1.00 93.00 78 THR A CA 1
ATOM 578 C C . THR A 1 78 ? -14.210 -4.675 -2.457 1.00 93.00 78 THR A C 1
ATOM 580 O O . THR A 1 78 ? -14.125 -4.696 -1.230 1.00 93.00 78 THR A O 1
ATOM 583 N N . ARG A 1 79 ? -15.312 -5.106 -3.082 1.00 91.44 79 ARG A N 1
ATOM 584 C CA . ARG A 1 79 ? -16.544 -5.528 -2.393 1.00 91.44 79 ARG A CA 1
ATOM 585 C C . ARG A 1 79 ? -16.314 -6.604 -1.329 1.00 91.44 79 ARG A C 1
ATOM 587 O O . ARG A 1 79 ? -16.973 -6.614 -0.297 1.00 91.44 79 ARG A O 1
ATOM 594 N N . THR A 1 80 ? -15.377 -7.519 -1.575 1.00 93.75 80 THR A N 1
ATOM 595 C CA . THR A 1 80 ? -15.059 -8.610 -0.648 1.00 93.75 80 THR A CA 1
ATOM 596 C C . THR A 1 80 ? -14.274 -8.081 0.554 1.00 93.75 80 THR A C 1
ATOM 598 O O . THR A 1 80 ? -14.559 -8.476 1.679 1.00 93.75 80 THR A O 1
ATOM 601 N N . ALA A 1 81 ? -13.333 -7.152 0.346 1.00 95.75 81 ALA A N 1
ATOM 602 C CA . ALA A 1 81 ? -12.580 -6.520 1.429 1.00 95.75 81 ALA A CA 1
ATOM 603 C C . ALA A 1 81 ? -13.436 -5.527 2.235 1.00 95.75 81 ALA A C 1
ATOM 605 O O . ALA A 1 81 ? -13.287 -5.420 3.454 1.00 95.75 81 ALA A O 1
ATOM 606 N N . ALA A 1 82 ? -14.369 -4.839 1.574 1.00 94.81 82 ALA A N 1
ATOM 607 C CA . ALA A 1 82 ? -15.325 -3.932 2.200 1.00 94.81 82 ALA A CA 1
ATOM 608 C C . ALA A 1 82 ? -16.300 -4.653 3.149 1.00 94.81 82 ALA A C 1
ATOM 610 O O . ALA A 1 82 ? -16.867 -4.023 4.042 1.00 94.81 82 ALA A O 1
ATOM 611 N N . HIS A 1 83 ? -16.475 -5.972 3.020 1.00 95.25 83 HIS A N 1
ATOM 612 C CA . HIS A 1 83 ? -17.305 -6.739 3.944 1.00 95.25 83 HIS A CA 1
ATOM 613 C C . HIS A 1 83 ? -16.818 -6.584 5.394 1.00 95.25 83 HIS A C 1
ATOM 615 O O . HIS A 1 83 ? -15.626 -6.707 5.691 1.00 95.25 83 HIS A O 1
ATOM 621 N N . GLU A 1 84 ? -17.748 -6.346 6.318 1.00 93.69 84 GLU A N 1
ATOM 622 C CA . GLU A 1 84 ? -17.417 -6.050 7.719 1.00 93.69 84 GLU A CA 1
ATOM 623 C C . GLU A 1 84 ? -16.623 -7.164 8.415 1.00 93.69 84 GLU A C 1
ATOM 625 O O . GLU A 1 84 ? -15.737 -6.864 9.209 1.00 93.69 84 GLU A O 1
ATOM 630 N N . ASP A 1 85 ? -16.872 -8.433 8.080 1.00 95.12 85 ASP A N 1
ATOM 631 C CA . ASP A 1 85 ? -16.153 -9.580 8.659 1.00 95.12 85 ASP A CA 1
ATOM 632 C C . ASP A 1 85 ? -14.811 -9.883 7.992 1.00 95.12 85 ASP A C 1
ATOM 634 O O . ASP A 1 85 ? -13.948 -10.485 8.627 1.00 95.12 85 ASP A O 1
ATOM 638 N N . ALA A 1 86 ? -14.589 -9.441 6.752 1.00 96.19 86 ALA A N 1
ATOM 639 C CA . ALA A 1 86 ? -13.313 -9.662 6.079 1.00 96.19 86 ALA A CA 1
ATOM 640 C C . ALA A 1 86 ? -12.209 -8.847 6.761 1.00 96.19 86 ALA A C 1
ATOM 642 O O . ALA A 1 86 ? -12.477 -7.751 7.252 1.00 96.19 86 ALA A O 1
ATOM 643 N N . ILE A 1 87 ? -10.988 -9.373 6.789 1.00 98.44 87 ILE A N 1
ATOM 644 C CA . ILE A 1 87 ? -9.775 -8.639 7.154 1.00 98.44 87 ILE A CA 1
ATOM 645 C C . ILE A 1 87 ? -9.214 -8.052 5.857 1.00 98.44 87 ILE A C 1
ATOM 647 O O . ILE A 1 87 ? -8.613 -8.759 5.052 1.00 98.44 87 ILE A O 1
ATOM 651 N N . ALA A 1 88 ? -9.475 -6.771 5.631 1.00 98.12 88 ALA A N 1
ATOM 652 C CA . ALA A 1 88 ? -9.063 -6.016 4.459 1.00 98.12 88 ALA A CA 1
ATOM 653 C C . ALA A 1 88 ? -7.602 -5.577 4.573 1.00 98.12 88 ALA A C 1
ATOM 655 O O . ALA A 1 88 ? -7.232 -4.902 5.536 1.00 98.12 88 ALA A O 1
ATOM 656 N N . VAL A 1 89 ? -6.797 -5.934 3.574 1.00 98.69 89 VAL A N 1
ATOM 657 C CA . VAL A 1 89 ? -5.343 -5.758 3.595 1.00 98.69 89 VAL A CA 1
ATOM 658 C C . VAL A 1 89 ? -4.889 -4.736 2.560 1.00 98.69 89 VAL A C 1
ATOM 660 O O . VAL A 1 89 ? -4.996 -4.970 1.352 1.00 98.69 89 VAL A O 1
ATOM 663 N N . ALA A 1 90 ? -4.346 -3.625 3.053 1.00 98.44 90 ALA A N 1
ATOM 664 C CA . ALA A 1 90 ? -3.599 -2.651 2.269 1.00 98.44 90 ALA A CA 1
ATOM 665 C C . ALA A 1 90 ? -2.149 -3.098 2.025 1.00 98.44 90 ALA A C 1
ATOM 667 O O . ALA A 1 90 ? -1.598 -3.962 2.712 1.00 98.44 90 ALA A O 1
ATOM 668 N N . SER A 1 91 ? -1.523 -2.478 1.028 1.00 97.38 91 SER A N 1
ATOM 669 C CA . SER A 1 91 ? -0.136 -2.733 0.646 1.00 97.38 91 SER A CA 1
ATOM 670 C C . SER A 1 91 ? 0.782 -1.647 1.194 1.00 97.38 91 SER A C 1
ATOM 672 O O . SER A 1 91 ? 0.580 -0.468 0.917 1.00 97.38 91 SER A O 1
ATOM 674 N N . ALA A 1 92 ? 1.847 -2.051 1.878 1.00 96.31 92 ALA A N 1
ATOM 675 C CA . ALA A 1 92 ? 2.980 -1.205 2.242 1.00 96.31 92 ALA A CA 1
ATOM 676 C C . ALA A 1 92 ? 4.153 -1.401 1.270 1.00 96.31 92 ALA A C 1
ATOM 678 O O . ALA A 1 92 ? 4.265 -2.450 0.615 1.00 96.31 92 ALA A O 1
ATOM 679 N N . LYS A 1 93 ? 5.044 -0.406 1.178 1.00 92.44 93 LYS A N 1
ATOM 680 C CA . LYS A 1 93 ? 6.318 -0.579 0.473 1.00 92.44 93 LYS A CA 1
ATOM 681 C C . LYS A 1 93 ? 7.210 -1.561 1.232 1.00 92.44 93 LYS A C 1
ATOM 683 O O . LYS A 1 93 ? 7.304 -1.505 2.456 1.00 92.44 93 LYS A O 1
ATOM 688 N N . ASN A 1 94 ? 7.842 -2.480 0.507 1.00 90.81 94 ASN A N 1
ATOM 689 C CA . ASN A 1 94 ? 8.834 -3.369 1.097 1.00 90.81 94 ASN A CA 1
ATOM 690 C C . ASN A 1 94 ? 10.113 -2.580 1.413 1.00 90.81 94 ASN A C 1
ATOM 692 O O . ASN A 1 94 ? 10.568 -1.791 0.590 1.00 90.81 94 ASN A O 1
ATOM 696 N N . GLN A 1 95 ? 10.686 -2.804 2.596 1.00 89.75 95 GLN A N 1
ATOM 697 C CA . GLN A 1 95 ? 11.856 -2.064 3.071 1.00 89.75 95 GLN A CA 1
ATOM 698 C C . GLN A 1 95 ? 13.169 -2.540 2.464 1.00 89.75 95 GLN A C 1
ATOM 700 O O . GLN A 1 95 ? 14.178 -1.847 2.559 1.00 89.75 95 GLN A O 1
ATOM 705 N N . THR A 1 96 ? 13.204 -3.748 1.905 1.00 91.44 96 THR A N 1
ATOM 706 C CA . THR A 1 96 ? 14.424 -4.299 1.318 1.00 91.44 96 THR A CA 1
ATOM 707 C C . THR A 1 96 ? 14.107 -5.056 0.043 1.00 91.44 96 THR A C 1
ATOM 709 O O . THR A 1 96 ? 13.295 -5.981 0.038 1.00 91.44 96 THR A O 1
ATOM 712 N N . VAL A 1 97 ? 14.777 -4.667 -1.037 1.00 91.56 97 VAL A N 1
ATOM 713 C CA . VAL A 1 97 ? 14.679 -5.304 -2.349 1.00 91.56 97 VAL A CA 1
ATOM 714 C C . VAL A 1 97 ? 16.068 -5.769 -2.760 1.00 91.56 97 VAL A C 1
ATOM 716 O O . VAL A 1 97 ? 17.021 -4.999 -2.738 1.00 91.56 97 VAL A O 1
ATOM 719 N N . GLU A 1 98 ? 16.185 -7.036 -3.131 1.00 93.56 98 GLU A N 1
ATOM 720 C CA . GLU A 1 98 ? 17.437 -7.622 -3.605 1.00 93.56 98 GLU A CA 1
ATOM 721 C C . GLU A 1 98 ? 17.537 -7.487 -5.130 1.00 93.56 98 GLU A C 1
ATOM 723 O O . GLU A 1 98 ? 16.567 -7.784 -5.834 1.00 93.56 98 GLU A O 1
ATOM 728 N N . PHE A 1 99 ? 18.708 -7.103 -5.640 1.00 94.62 99 PHE A N 1
ATOM 729 C CA . PHE A 1 99 ? 19.039 -6.982 -7.059 1.00 94.62 99 PHE A CA 1
ATOM 730 C C . PHE A 1 99 ? 20.204 -7.878 -7.477 1.00 94.62 99 PHE A C 1
ATOM 732 O O . PHE A 1 99 ? 21.155 -8.088 -6.725 1.00 94.62 99 PHE A O 1
ATOM 739 N N . ASP A 1 100 ? 20.118 -8.403 -8.701 1.00 95.25 100 ASP A N 1
ATOM 740 C CA . ASP A 1 100 ? 21.253 -9.041 -9.365 1.00 95.25 100 ASP A CA 1
ATOM 741 C C . ASP A 1 100 ? 22.266 -7.986 -9.810 1.00 95.25 100 ASP A C 1
ATOM 743 O O . ASP A 1 100 ? 21.892 -6.840 -10.063 1.00 95.25 100 ASP A O 1
ATOM 747 N N . LYS A 1 101 ? 23.536 -8.381 -9.948 1.00 96.62 101 LYS A N 1
ATOM 748 C CA . LYS A 1 101 ? 24.612 -7.473 -10.356 1.00 96.62 101 LYS A CA 1
ATOM 749 C C . LYS A 1 101 ? 25.282 -7.871 -11.663 1.00 96.62 101 LYS A C 1
ATOM 751 O O . LYS A 1 101 ? 25.476 -9.053 -11.969 1.00 96.62 101 LYS A O 1
ATOM 756 N N . VAL A 1 102 ? 25.680 -6.864 -12.427 1.00 97.00 102 VAL A N 1
ATOM 757 C CA . VAL A 1 102 ? 26.497 -6.997 -13.631 1.00 97.00 102 VAL A CA 1
ATOM 758 C C . VAL A 1 102 ? 27.600 -5.949 -13.606 1.00 97.00 102 VAL A C 1
ATOM 760 O O . VAL A 1 102 ? 27.353 -4.794 -13.287 1.00 97.00 102 VAL A O 1
ATOM 763 N N . ASN A 1 103 ? 28.827 -6.357 -13.908 1.00 97.06 103 ASN A N 1
ATOM 764 C CA . ASN A 1 103 ? 29.968 -5.458 -13.991 1.00 97.06 103 ASN A CA 1
ATOM 765 C C . ASN A 1 103 ? 30.158 -5.020 -15.441 1.00 97.06 103 ASN A C 1
ATOM 767 O O . ASN A 1 103 ? 30.263 -5.878 -16.324 1.00 97.06 103 ASN A O 1
ATOM 771 N N . ILE A 1 104 ? 30.201 -3.709 -15.672 1.00 97.81 104 ILE A N 1
ATOM 772 C CA . ILE A 1 104 ? 30.373 -3.096 -16.989 1.00 97.81 104 ILE A CA 1
ATOM 773 C C . ILE A 1 104 ? 31.446 -2.015 -16.871 1.00 97.81 104 ILE A C 1
ATOM 775 O O . ILE A 1 104 ? 31.322 -1.104 -16.059 1.00 97.81 104 ILE A O 1
ATOM 779 N N . GLY A 1 105 ? 32.533 -2.131 -17.635 1.00 95.94 105 GLY A N 1
ATOM 780 C CA . GLY A 1 105 ? 33.585 -1.103 -17.668 1.00 95.94 105 GLY A CA 1
ATOM 781 C C . GLY A 1 105 ? 34.267 -0.839 -16.318 1.00 95.94 105 GLY A C 1
ATOM 782 O O . GLY A 1 105 ? 34.728 0.270 -16.075 1.00 95.94 105 GLY A O 1
ATOM 783 N N . GLY A 1 106 ? 34.309 -1.839 -15.431 1.00 94.19 106 GLY A N 1
ATOM 784 C CA . GLY A 1 106 ? 34.870 -1.716 -14.079 1.00 94.19 106 GLY A CA 1
ATOM 785 C C . GLY A 1 106 ? 33.892 -1.206 -13.015 1.00 94.19 106 GLY A C 1
ATOM 786 O O . GLY A 1 106 ? 34.245 -1.203 -11.838 1.00 94.19 106 GLY A O 1
ATOM 787 N N . GLU A 1 107 ? 32.665 -0.840 -13.389 1.00 96.25 107 GLU A N 1
ATOM 788 C CA . GLU A 1 107 ? 31.609 -0.453 -12.450 1.00 96.25 107 GLU A CA 1
ATOM 789 C C . GLU A 1 107 ? 30.578 -1.570 -12.268 1.00 96.25 107 GLU A C 1
ATOM 791 O O . GLU A 1 107 ? 30.330 -2.366 -13.175 1.00 96.25 107 GLU A O 1
ATOM 796 N N . SER A 1 108 ? 29.961 -1.624 -11.087 1.00 96.00 108 SER A N 1
ATOM 797 C CA . SER A 1 108 ? 28.902 -2.580 -10.760 1.00 96.00 108 SER A CA 1
ATOM 798 C C . SER A 1 108 ? 27.530 -1.937 -10.940 1.00 96.00 108 SER A C 1
ATOM 800 O O . SER A 1 108 ? 27.258 -0.882 -10.373 1.00 96.00 108 SER A O 1
ATOM 802 N N . PHE A 1 109 ? 26.656 -2.618 -11.673 1.00 97.06 109 PHE A N 1
ATOM 803 C CA . PHE A 1 109 ? 25.294 -2.204 -11.982 1.00 97.06 109 PHE A CA 1
ATOM 804 C C . PHE A 1 109 ? 24.311 -3.194 -11.380 1.00 97.06 109 PHE A C 1
ATOM 806 O O . PHE A 1 109 ? 24.460 -4.410 -11.551 1.00 97.06 109 PHE A O 1
ATOM 813 N N . LYS A 1 110 ? 23.264 -2.679 -10.743 1.00 95.38 110 LYS A N 1
ATOM 814 C CA . LYS A 1 110 ? 22.117 -3.490 -10.338 1.00 95.38 110 LYS A CA 1
ATOM 815 C C . LYS A 1 110 ? 21.176 -3.669 -11.520 1.00 95.38 110 LYS A C 1
ATOM 817 O O . LYS A 1 110 ? 20.901 -2.727 -12.262 1.00 95.38 110 LYS A O 1
ATOM 822 N N . TYR A 1 111 ? 20.648 -4.874 -11.688 1.00 96.31 111 TYR A N 1
ATOM 823 C CA . TYR A 1 111 ? 19.711 -5.152 -12.763 1.00 96.31 111 TYR A CA 1
ATOM 824 C C . TYR A 1 111 ? 18.581 -6.085 -12.350 1.00 96.31 111 TYR A C 1
ATOM 826 O O . TYR A 1 111 ? 18.637 -6.800 -11.343 1.00 96.31 111 TYR A O 1
ATOM 834 N N . ARG A 1 112 ? 17.539 -6.087 -13.183 1.00 94.56 112 ARG A N 1
ATOM 835 C CA . ARG A 1 112 ? 16.447 -7.058 -13.132 1.00 94.56 112 ARG A CA 1
ATOM 836 C C . ARG A 1 112 ? 16.119 -7.558 -14.534 1.00 94.56 112 ARG A C 1
ATOM 838 O O . ARG A 1 112 ? 16.018 -6.758 -15.462 1.00 94.56 112 ARG A O 1
ATOM 845 N N . ASN A 1 113 ? 15.987 -8.871 -14.706 1.00 94.00 113 ASN A N 1
ATOM 846 C CA . ASN A 1 113 ? 15.591 -9.458 -15.985 1.00 94.00 113 ASN A CA 1
ATOM 847 C C . ASN A 1 113 ? 14.139 -9.118 -16.346 1.00 94.00 113 ASN A C 1
ATOM 849 O O . ASN A 1 113 ? 13.303 -8.884 -15.477 1.00 94.00 113 ASN A O 1
ATOM 853 N N . ILE A 1 114 ? 13.851 -9.130 -17.644 1.00 92.62 114 ILE A N 1
ATOM 854 C CA . ILE A 1 114 ? 12.510 -8.981 -18.204 1.00 92.62 114 ILE A CA 1
ATOM 855 C C . ILE A 1 114 ? 12.196 -10.268 -18.969 1.00 92.62 114 ILE A C 1
ATOM 857 O O . ILE A 1 114 ? 12.922 -10.635 -19.891 1.00 92.62 114 ILE A O 1
ATOM 861 N N . GLY A 1 115 ? 11.110 -10.938 -18.588 1.00 90.69 115 GLY A N 1
ATOM 862 C CA . GLY A 1 115 ? 10.663 -12.199 -19.170 1.00 90.69 115 GLY A CA 1
ATOM 863 C C . GLY A 1 115 ? 11.107 -13.446 -18.400 1.00 90.69 115 GLY A C 1
ATOM 864 O O . GLY A 1 115 ? 12.173 -13.479 -17.776 1.00 90.69 115 GLY A O 1
ATOM 865 N N . ALA A 1 116 ? 10.281 -14.490 -18.496 1.00 90.69 116 ALA A N 1
ATOM 866 C CA . ALA A 1 116 ? 10.444 -15.769 -17.797 1.00 90.69 116 ALA A CA 1
ATOM 867 C C . ALA A 1 116 ? 11.577 -16.649 -18.353 1.00 90.69 116 ALA A C 1
ATOM 869 O O . ALA A 1 116 ? 12.065 -17.547 -17.671 1.00 90.69 116 ALA A O 1
ATOM 870 N N . PHE A 1 117 ? 12.017 -16.392 -19.589 1.00 91.62 117 PHE A N 1
ATOM 871 C CA . PHE A 1 117 ? 13.010 -17.209 -20.301 1.00 91.62 117 PHE A CA 1
ATOM 872 C C . PHE A 1 117 ? 14.403 -16.559 -20.377 1.00 91.62 117 PHE A C 1
ATOM 874 O O . PHE A 1 117 ? 15.190 -16.869 -21.280 1.00 91.62 117 PHE A O 1
ATOM 881 N N . PHE A 1 118 ? 14.702 -15.640 -19.455 1.00 93.25 118 PHE A N 1
ATOM 882 C CA . PHE A 1 118 ? 16.024 -15.030 -19.334 1.00 93.25 118 PHE A CA 1
ATOM 883 C C . PHE A 1 118 ? 17.069 -16.058 -18.875 1.00 93.25 118 PHE A C 1
ATOM 885 O O . PHE A 1 118 ? 16.887 -16.747 -17.873 1.00 93.25 118 PHE A O 1
ATOM 892 N N . ASP A 1 119 ? 18.181 -16.139 -19.598 1.00 92.25 119 ASP A N 1
ATOM 893 C CA . ASP A 1 119 ? 19.279 -17.069 -19.365 1.00 92.25 119 ASP A CA 1
ATOM 894 C C . ASP A 1 119 ? 20.622 -16.383 -19.648 1.00 92.25 119 ASP A C 1
ATOM 896 O O . ASP A 1 119 ? 20.996 -16.125 -20.796 1.00 92.25 119 ASP A O 1
ATOM 900 N N . LYS A 1 120 ? 21.389 -16.139 -18.578 1.00 93.31 120 LYS A N 1
ATOM 901 C CA . LYS A 1 120 ? 22.710 -15.496 -18.640 1.00 93.31 120 LYS A CA 1
ATOM 902 C C . LYS A 1 120 ? 23.663 -16.228 -19.590 1.00 93.31 120 LYS A C 1
ATOM 904 O O . LYS A 1 120 ? 24.476 -15.573 -20.236 1.00 93.31 120 LYS A O 1
ATOM 909 N N . ASN A 1 121 ? 23.541 -17.552 -19.725 1.00 92.19 121 ASN A N 1
ATOM 910 C CA . ASN A 1 121 ? 24.435 -18.349 -20.565 1.00 92.19 121 ASN A CA 1
ATOM 911 C C . ASN A 1 121 ? 24.268 -18.038 -22.051 1.00 92.19 121 ASN A C 1
ATOM 913 O O . ASN A 1 121 ? 25.252 -18.060 -22.784 1.00 92.19 121 ASN A O 1
ATOM 917 N N . LYS A 1 122 ? 23.059 -17.677 -22.496 1.00 92.62 122 LYS A N 1
ATOM 918 C CA . LYS A 1 122 ? 22.818 -17.251 -23.885 1.00 92.62 122 LYS A CA 1
ATOM 919 C C . LYS A 1 122 ? 23.504 -15.925 -24.217 1.00 92.62 122 LYS A C 1
ATOM 921 O O . LYS A 1 122 ? 23.745 -15.625 -25.380 1.00 92.62 122 LYS A O 1
ATOM 926 N N . ILE A 1 123 ? 23.840 -15.144 -23.193 1.00 95.00 123 ILE A N 1
ATOM 927 C CA . ILE A 1 123 ? 24.548 -13.870 -23.320 1.00 95.00 123 ILE A CA 1
ATOM 928 C C . ILE A 1 123 ? 26.063 -14.095 -23.233 1.00 95.00 123 ILE A C 1
ATOM 930 O O . ILE A 1 123 ? 26.827 -13.458 -23.946 1.00 95.00 123 ILE A O 1
ATOM 934 N N . THR A 1 124 ? 26.521 -15.011 -22.380 1.00 93.56 124 THR A N 1
ATOM 935 C CA . THR A 1 124 ? 27.953 -15.236 -22.117 1.00 93.56 124 THR A CA 1
ATOM 936 C C . THR A 1 124 ? 28.572 -16.383 -22.918 1.00 93.56 124 THR A C 1
ATOM 938 O O . THR A 1 124 ? 29.752 -16.678 -22.730 1.00 93.56 124 THR A O 1
ATOM 941 N N . THR A 1 125 ? 27.817 -17.005 -23.825 1.00 92.94 125 THR A N 1
ATOM 942 C CA . THR A 1 125 ? 28.268 -18.112 -24.684 1.00 92.94 125 THR A CA 1
ATOM 943 C C . THR A 1 125 ? 28.029 -17.762 -26.155 1.00 92.94 125 THR A C 1
ATOM 945 O O . THR A 1 125 ? 27.060 -17.079 -26.498 1.00 92.94 125 THR A O 1
ATOM 948 N N . ASN A 1 126 ? 28.948 -18.156 -27.031 1.00 88.56 126 ASN A N 1
ATOM 949 C CA . ASN A 1 126 ? 28.825 -18.077 -28.486 1.00 88.56 126 ASN A CA 1
ATOM 950 C C . ASN A 1 126 ? 27.976 -19.246 -29.020 1.00 88.56 126 ASN A C 1
ATOM 952 O O . ASN A 1 126 ? 27.727 -20.218 -28.308 1.00 88.56 126 ASN A O 1
ATOM 956 N N . GLU A 1 127 ? 27.532 -19.157 -30.276 1.00 84.81 127 GLU A N 1
ATOM 957 C CA . GLU A 1 127 ? 26.712 -20.205 -30.914 1.00 84.81 127 GLU A CA 1
ATOM 958 C C . GLU A 1 127 ? 27.435 -21.559 -31.004 1.00 84.81 127 GLU A C 1
ATOM 960 O O . GLU A 1 127 ? 26.795 -22.605 -30.945 1.00 84.81 127 GLU A O 1
ATOM 965 N N . ASP A 1 128 ? 28.768 -21.545 -31.071 1.00 87.81 128 ASP A N 1
ATOM 966 C CA . ASP A 1 128 ? 29.632 -22.732 -31.081 1.00 87.81 128 ASP A CA 1
ATOM 967 C C . ASP A 1 128 ? 29.883 -23.341 -29.682 1.00 87.81 128 ASP A C 1
ATOM 969 O O . ASP A 1 128 ? 30.621 -24.317 -29.549 1.00 87.81 128 ASP A O 1
ATOM 973 N N . GLY A 1 129 ? 29.287 -22.774 -28.626 1.00 86.62 129 GLY A N 1
ATOM 974 C CA . GLY A 1 129 ? 29.444 -23.228 -27.242 1.00 86.62 129 GLY A CA 1
ATOM 975 C C . GLY A 1 129 ? 30.671 -22.672 -26.511 1.00 86.62 129 GLY A C 1
ATOM 976 O O . GLY A 1 129 ? 30.856 -22.961 -25.326 1.00 86.62 129 GLY A O 1
ATOM 977 N N . THR A 1 130 ? 31.504 -21.854 -27.162 1.00 90.56 130 THR A N 1
ATOM 978 C CA . THR A 1 130 ? 32.645 -21.193 -26.510 1.00 90.56 130 THR A CA 1
ATOM 979 C C . THR A 1 130 ? 32.199 -19.997 -25.665 1.00 90.56 130 THR A C 1
ATOM 981 O O . THR A 1 130 ? 31.131 -19.423 -25.874 1.00 90.56 130 THR A O 1
ATOM 984 N N . LYS A 1 131 ? 33.005 -19.589 -24.676 1.00 90.44 131 LYS A N 1
ATOM 985 C CA . LYS A 1 131 ? 32.697 -18.394 -23.871 1.00 90.44 131 LYS A CA 1
ATOM 986 C C . LYS A 1 131 ? 32.798 -17.133 -24.730 1.00 90.44 131 LYS A C 1
ATOM 988 O O . LYS A 1 131 ? 33.755 -16.965 -25.483 1.00 90.44 131 LYS A O 1
ATOM 993 N N . ALA A 1 132 ? 31.842 -16.227 -24.561 1.00 88.19 132 ALA A N 1
ATOM 994 C CA . ALA A 1 132 ? 31.913 -14.898 -25.144 1.00 88.19 132 ALA A CA 1
ATOM 995 C C . ALA A 1 132 ? 33.157 -14.145 -24.620 1.00 88.19 132 ALA A C 1
ATOM 997 O O . ALA A 1 132 ? 33.606 -14.413 -23.496 1.00 88.19 132 ALA A O 1
ATOM 998 N N . PRO A 1 133 ? 33.721 -13.203 -25.399 1.00 88.62 133 PRO A N 1
ATOM 999 C CA . PRO A 1 133 ? 34.851 -12.402 -24.944 1.00 88.62 133 PRO A CA 1
ATOM 1000 C C . PRO A 1 133 ? 34.509 -11.617 -23.671 1.00 88.62 133 PRO A C 1
ATOM 1002 O O . PRO A 1 133 ? 33.356 -11.252 -23.440 1.00 88.62 133 PRO A O 1
ATOM 1005 N N . SER A 1 134 ? 35.522 -11.316 -22.850 1.00 90.94 134 SER A N 1
ATOM 1006 C CA . SER A 1 134 ? 35.339 -10.509 -21.631 1.00 90.94 134 SER A CA 1
ATOM 1007 C C . SER A 1 134 ? 34.891 -9.078 -21.924 1.00 90.94 134 SER A C 1
ATOM 1009 O O . SER A 1 134 ? 34.375 -8.410 -21.033 1.00 90.94 134 SER A O 1
ATOM 1011 N N . LYS A 1 135 ? 35.086 -8.621 -23.165 1.00 96.25 135 LYS A N 1
ATOM 1012 C CA . LYS A 1 135 ? 34.609 -7.348 -23.688 1.00 96.25 135 LYS A CA 1
ATOM 1013 C C . LYS A 1 135 ? 33.525 -7.583 -24.725 1.00 96.25 135 LYS A C 1
ATOM 1015 O O . LYS A 1 135 ? 33.708 -8.379 -25.641 1.00 96.25 135 LYS A O 1
ATOM 1020 N N . LEU A 1 136 ? 32.413 -6.873 -24.599 1.00 96.50 136 LEU A N 1
ATOM 1021 C CA . LEU A 1 136 ? 31.315 -6.918 -25.557 1.00 96.50 136 LEU A CA 1
ATOM 1022 C C . LEU A 1 136 ? 31.088 -5.532 -26.148 1.00 96.50 136 LEU A C 1
ATOM 1024 O O . LEU A 1 136 ? 31.291 -4.514 -25.487 1.00 96.50 136 LEU A O 1
ATOM 1028 N N . LYS A 1 137 ? 30.644 -5.496 -27.405 1.00 97.94 137 LYS A N 1
ATOM 1029 C CA . LYS A 1 137 ? 30.186 -4.260 -28.034 1.00 97.94 137 LYS A CA 1
ATOM 1030 C C . LYS A 1 137 ? 28.777 -3.925 -27.562 1.00 97.94 137 LYS A C 1
ATOM 1032 O O . LYS A 1 137 ? 27.863 -4.738 -27.702 1.00 97.94 137 LYS A O 1
ATOM 1037 N N . PHE A 1 138 ? 28.619 -2.714 -27.056 1.00 98.50 138 PHE A N 1
ATOM 1038 C CA . PHE A 1 138 ? 27.349 -2.087 -26.734 1.00 98.50 138 PHE A CA 1
ATOM 1039 C C . PHE A 1 138 ? 26.992 -1.135 -27.859 1.00 98.50 138 PHE A C 1
ATOM 1041 O O . PHE A 1 138 ? 27.850 -0.364 -28.276 1.00 98.50 138 PHE A O 1
ATOM 1048 N N . VAL A 1 139 ? 25.755 -1.187 -28.342 1.00 98.50 139 VAL A N 1
ATOM 1049 C CA . VAL A 1 139 ? 25.243 -0.282 -29.377 1.00 98.50 139 VAL A CA 1
ATOM 1050 C C . VAL A 1 139 ? 23.950 0.349 -28.891 1.00 98.50 139 VAL A C 1
ATOM 1052 O O . VAL A 1 139 ? 23.033 -0.357 -28.470 1.00 98.50 139 VAL A O 1
ATOM 1055 N N . TYR A 1 140 ? 23.880 1.676 -28.911 1.00 98.56 140 TYR A N 1
ATOM 1056 C CA . TYR A 1 140 ? 22.674 2.390 -28.509 1.00 98.56 140 TYR A CA 1
ATOM 1057 C C . TYR A 1 140 ? 21.647 2.398 -29.645 1.00 98.56 140 TYR A C 1
ATOM 1059 O O . TYR A 1 140 ? 21.957 2.788 -30.770 1.00 98.56 140 TYR A O 1
ATOM 1067 N N . ILE A 1 141 ? 20.421 1.964 -29.351 1.00 97.56 141 ILE A N 1
ATOM 1068 C CA . ILE A 1 141 ? 19.342 1.784 -30.336 1.00 97.56 141 ILE A CA 1
ATOM 1069 C C . ILE A 1 141 ? 18.122 2.671 -30.057 1.00 97.56 141 ILE A C 1
ATOM 1071 O O . ILE A 1 141 ? 17.021 2.364 -30.509 1.00 97.56 141 ILE A O 1
ATOM 1075 N N . GLY A 1 142 ? 18.281 3.742 -29.272 1.00 94.56 142 GLY A N 1
ATOM 1076 C CA . GLY A 1 142 ? 17.174 4.642 -28.948 1.00 94.56 142 GLY A CA 1
ATOM 1077 C C . GLY A 1 142 ? 16.016 3.904 -28.275 1.00 94.56 142 GLY A C 1
ATOM 1078 O O . GLY A 1 142 ? 16.209 3.181 -27.299 1.00 94.56 142 GLY A O 1
ATOM 1079 N N . LYS A 1 143 ? 14.808 4.056 -28.823 1.00 90.69 143 LYS A N 1
ATOM 1080 C CA . LYS A 1 143 ? 13.580 3.403 -28.342 1.00 90.69 143 LYS A CA 1
ATOM 1081 C C . LYS A 1 143 ? 13.326 2.048 -29.014 1.00 90.69 143 LYS A C 1
ATOM 1083 O O . LYS A 1 143 ? 12.251 1.472 -28.834 1.00 90.69 143 LYS A O 1
ATOM 1088 N N . GLY A 1 144 ? 14.274 1.548 -29.810 1.00 89.50 144 GLY A N 1
ATOM 1089 C CA . GLY A 1 144 ? 14.153 0.283 -30.534 1.00 89.50 144 GLY A CA 1
ATOM 1090 C C . GLY A 1 144 ? 12.981 0.248 -31.517 1.00 89.50 144 GLY A C 1
ATOM 1091 O O . GLY A 1 144 ? 12.459 -0.830 -31.805 1.00 89.50 144 GLY A O 1
ATOM 1092 N N . GLN A 1 145 ? 12.531 1.417 -31.987 1.00 88.00 145 GLN A N 1
ATOM 1093 C CA . GLN A 1 145 ? 11.484 1.523 -33.001 1.00 88.00 145 GLN A CA 1
ATOM 1094 C C . GLN A 1 145 ? 12.054 1.247 -34.392 1.00 88.00 145 GLN A C 1
ATOM 1096 O O . GLN A 1 145 ? 13.268 1.226 -34.581 1.00 88.00 145 GLN A O 1
ATOM 1101 N N . ASP A 1 146 ? 11.188 1.058 -35.391 1.00 86.25 146 ASP A N 1
ATOM 1102 C CA . ASP A 1 146 ? 11.632 0.680 -36.740 1.00 86.25 146 ASP A CA 1
ATOM 1103 C C . ASP A 1 146 ? 12.672 1.641 -37.311 1.00 86.25 146 ASP A C 1
ATOM 1105 O O . ASP A 1 146 ? 13.687 1.185 -37.826 1.00 86.25 146 ASP A O 1
ATOM 1109 N N . GLN A 1 147 ? 12.459 2.949 -37.145 1.00 88.31 147 GLN A N 1
ATOM 1110 C CA . GLN A 1 147 ? 13.388 3.987 -37.595 1.00 88.31 147 GLN A CA 1
ATOM 1111 C C . GLN A 1 147 ? 14.748 3.909 -36.889 1.00 88.31 147 GLN A C 1
ATOM 1113 O O . GLN A 1 147 ? 15.772 4.075 -37.547 1.00 88.31 147 GLN A O 1
ATOM 1118 N N . ASP A 1 148 ? 14.766 3.590 -35.591 1.00 91.56 148 ASP A N 1
ATOM 1119 C CA . ASP A 1 148 ? 16.001 3.488 -34.805 1.00 91.56 148 ASP A CA 1
ATOM 1120 C C . ASP A 1 148 ? 16.868 2.297 -35.244 1.00 91.56 148 ASP A C 1
ATOM 1122 O O . ASP A 1 148 ? 18.077 2.285 -35.035 1.00 91.56 148 ASP A O 1
ATOM 1126 N N . LEU A 1 149 ? 16.261 1.267 -35.839 1.00 92.50 149 LEU A N 1
ATOM 1127 C CA . LEU A 1 149 ? 16.945 0.026 -36.202 1.00 92.50 149 LEU A CA 1
ATOM 1128 C C . LEU A 1 149 ? 17.413 -0.008 -37.666 1.00 92.50 149 LEU A C 1
ATOM 1130 O O . LEU A 1 149 ? 18.067 -0.978 -38.078 1.00 92.50 149 LEU A O 1
ATOM 1134 N N . ILE A 1 150 ? 17.084 1.004 -38.474 1.00 92.31 150 ILE A N 1
ATOM 1135 C CA . ILE A 1 150 ? 17.476 1.073 -39.889 1.00 92.31 150 ILE A CA 1
ATOM 1136 C C . ILE A 1 150 ? 19.004 1.122 -39.996 1.00 92.31 150 ILE A C 1
ATOM 1138 O O . ILE A 1 150 ? 19.666 1.912 -39.334 1.00 92.31 150 ILE A O 1
ATOM 1142 N N . GLY A 1 151 ? 19.579 0.255 -40.834 1.00 90.31 151 GLY A N 1
ATOM 1143 C CA . GLY A 1 151 ? 21.022 0.236 -41.105 1.00 90.31 151 GLY A CA 1
ATOM 1144 C C . GLY A 1 151 ? 21.917 -0.283 -39.971 1.00 90.31 151 GLY A C 1
ATOM 1145 O O . GLY A 1 151 ? 23.114 -0.440 -40.191 1.00 90.31 151 GLY A O 1
ATOM 1146 N N . LEU A 1 152 ? 21.371 -0.598 -38.789 1.00 95.31 152 LEU A N 1
ATOM 1147 C CA . LEU A 1 152 ? 22.159 -1.124 -37.672 1.00 95.31 152 LEU A CA 1
ATOM 1148 C C . LEU A 1 152 ? 22.427 -2.631 -37.803 1.00 95.31 152 LEU A C 1
ATOM 1150 O O . LEU A 1 152 ? 21.501 -3.424 -38.005 1.00 95.31 152 LEU A O 1
ATOM 1154 N N . ASP A 1 153 ? 23.691 -3.016 -37.608 1.00 93.75 153 ASP A N 1
ATOM 1155 C CA . ASP A 1 153 ? 24.124 -4.403 -37.402 1.00 93.75 153 ASP A CA 1
ATOM 1156 C C . ASP A 1 153 ? 24.260 -4.685 -35.903 1.00 93.75 153 ASP A C 1
ATOM 1158 O O . ASP A 1 153 ? 25.142 -4.128 -35.237 1.00 93.75 153 ASP A O 1
ATOM 1162 N N . LEU A 1 154 ? 23.388 -5.545 -35.374 1.00 97.06 154 LEU A N 1
ATOM 1163 C CA . LEU A 1 154 ? 23.350 -5.889 -33.953 1.00 97.06 154 LEU A CA 1
ATOM 1164 C C . LEU A 1 154 ? 23.998 -7.247 -33.652 1.00 97.06 154 LEU A C 1
ATOM 1166 O O . LEU A 1 154 ? 24.061 -7.632 -32.485 1.00 97.06 154 LEU A O 1
ATOM 1170 N N . ARG A 1 155 ? 24.508 -7.964 -34.666 1.00 95.25 155 ARG A N 1
ATOM 1171 C CA . ARG A 1 155 ? 25.031 -9.331 -34.521 1.00 95.25 155 ARG A CA 1
ATOM 1172 C C . ARG A 1 155 ? 26.091 -9.433 -33.427 1.00 95.25 155 ARG A C 1
ATOM 1174 O O . ARG A 1 155 ? 27.144 -8.803 -33.499 1.00 95.25 155 ARG A O 1
ATOM 1181 N N . GLY A 1 156 ? 25.796 -10.230 -32.401 1.00 92.25 156 GLY A N 1
ATOM 1182 C CA . GLY A 1 156 ? 26.694 -10.501 -31.274 1.00 92.25 156 GLY A CA 1
ATOM 1183 C C . GLY A 1 156 ? 26.860 -9.350 -30.271 1.00 92.25 156 GLY A C 1
ATOM 1184 O O . GLY A 1 156 ? 27.598 -9.513 -29.295 1.00 92.25 156 GLY A O 1
ATOM 1185 N N . LYS A 1 157 ? 26.178 -8.214 -30.479 1.00 97.00 157 LYS A N 1
ATOM 1186 C CA . LYS A 1 157 ? 26.263 -7.002 -29.648 1.00 97.00 157 LYS A CA 1
ATOM 1187 C C . LYS A 1 157 ? 25.186 -6.983 -28.562 1.00 97.00 157 LYS A C 1
ATOM 1189 O O . LYS A 1 157 ? 24.149 -7.636 -28.688 1.00 97.00 157 LYS A O 1
ATOM 1194 N N . ILE A 1 158 ? 25.412 -6.202 -27.507 1.00 98.25 158 ILE A N 1
ATOM 1195 C CA . ILE A 1 158 ? 24.372 -5.832 -26.540 1.00 98.25 158 ILE A CA 1
ATOM 1196 C C . ILE A 1 158 ? 23.695 -4.555 -27.042 1.00 98.25 158 ILE A C 1
ATOM 1198 O O . ILE A 1 158 ? 24.334 -3.508 -27.148 1.00 98.25 158 ILE A O 1
ATOM 1202 N N . ALA A 1 159 ? 22.402 -4.638 -27.348 1.00 98.50 159 ALA A N 1
ATOM 1203 C CA . ALA A 1 159 ? 21.608 -3.480 -27.734 1.00 98.50 159 ALA A CA 1
ATOM 1204 C C . ALA A 1 159 ? 21.147 -2.722 -26.480 1.00 98.50 159 ALA A C 1
ATOM 1206 O O . ALA A 1 159 ? 20.490 -3.299 -25.614 1.00 98.50 159 ALA A O 1
ATOM 1207 N N . VAL A 1 160 ? 21.489 -1.439 -26.371 1.00 98.50 160 VAL A N 1
ATOM 1208 C CA . VAL A 1 160 ? 21.096 -0.568 -25.254 1.00 98.50 160 VAL A CA 1
ATOM 1209 C C . VAL A 1 160 ? 19.918 0.291 -25.684 1.00 98.50 160 VAL A C 1
ATOM 1211 O O . VAL A 1 160 ? 20.010 1.019 -26.670 1.00 98.50 160 VAL A O 1
ATOM 1214 N N . MET A 1 161 ? 18.815 0.191 -24.950 1.00 95.88 161 MET A N 1
ATOM 1215 C CA . MET A 1 161 ? 17.522 0.750 -25.335 1.00 95.88 161 MET A CA 1
ATOM 1216 C C . MET A 1 161 ? 16.906 1.561 -24.192 1.00 95.88 161 MET A C 1
ATOM 1218 O O . MET A 1 161 ? 16.910 1.117 -23.046 1.00 95.88 161 MET A O 1
ATOM 1222 N N . ASP A 1 162 ? 16.302 2.702 -24.511 1.00 93.50 162 ASP A N 1
ATOM 1223 C CA . ASP A 1 162 ? 15.431 3.449 -23.602 1.00 93.50 162 ASP A CA 1
ATOM 1224 C C . ASP A 1 162 ? 14.124 2.685 -23.373 1.00 93.50 162 ASP A C 1
ATOM 1226 O O . ASP A 1 162 ? 13.487 2.213 -24.321 1.00 93.50 162 ASP A O 1
ATOM 1230 N N . ARG A 1 163 ? 13.662 2.593 -22.123 1.00 89.12 163 ARG A N 1
ATOM 1231 C CA . ARG A 1 163 ? 12.373 1.962 -21.833 1.00 89.12 163 ARG A CA 1
ATOM 1232 C C . ARG A 1 163 ? 11.235 2.677 -22.570 1.00 89.12 163 ARG A C 1
ATOM 1234 O O . ARG A 1 163 ? 11.111 3.900 -22.552 1.00 89.12 163 ARG A O 1
ATOM 1241 N N . ILE A 1 164 ? 10.349 1.878 -23.158 1.00 80.44 164 ILE A N 1
ATOM 1242 C CA . ILE A 1 164 ? 9.121 2.334 -23.817 1.00 80.44 164 ILE A CA 1
ATOM 1243 C C . ILE A 1 164 ? 7.880 1.681 -23.207 1.00 80.44 164 ILE A C 1
ATOM 1245 O O . ILE A 1 164 ? 7.969 0.787 -22.360 1.00 80.44 164 ILE A O 1
ATOM 1249 N N . TYR A 1 165 ? 6.712 2.142 -23.657 1.00 69.25 165 TYR A N 1
ATOM 1250 C CA . TYR A 1 165 ? 5.411 1.593 -23.293 1.00 69.25 165 TYR A CA 1
ATOM 1251 C C . TYR A 1 165 ? 5.299 0.088 -23.603 1.00 69.25 165 TYR A C 1
ATOM 1253 O O . TYR A 1 165 ? 5.822 -0.414 -24.596 1.00 69.25 165 TYR A O 1
ATOM 1261 N N . THR A 1 166 ? 4.610 -0.651 -22.733 1.00 63.00 166 THR A N 1
ATOM 1262 C CA . THR A 1 166 ? 4.708 -2.117 -22.640 1.00 63.00 166 THR A CA 1
ATOM 1263 C C . THR A 1 166 ? 4.106 -2.890 -23.815 1.00 63.00 166 THR A C 1
ATOM 1265 O O . THR A 1 166 ? 4.572 -4.003 -24.064 1.00 63.00 166 THR A O 1
ATOM 1268 N N . LYS A 1 167 ? 3.125 -2.342 -24.554 1.00 63.16 167 LYS A N 1
ATOM 1269 C CA . LYS A 1 167 ? 2.565 -3.029 -25.739 1.00 63.16 167 LYS A CA 1
ATOM 1270 C C . LYS A 1 167 ? 3.592 -3.130 -26.879 1.00 63.16 167 LYS A C 1
ATOM 1272 O O . LYS A 1 167 ? 3.713 -4.192 -27.481 1.00 63.16 167 LYS A O 1
ATOM 1277 N N . ASP A 1 168 ? 4.405 -2.094 -27.086 1.00 72.25 168 ASP A N 1
ATOM 1278 C CA . ASP A 1 168 ? 5.445 -2.076 -28.130 1.00 72.25 168 ASP A CA 1
ATOM 1279 C C . ASP A 1 168 ? 6.797 -2.600 -27.648 1.00 72.25 168 ASP A C 1
ATOM 1281 O O . ASP A 1 168 ? 7.637 -3.006 -28.450 1.00 72.25 168 ASP A O 1
ATOM 1285 N N . LEU A 1 169 ? 7.003 -2.643 -26.330 1.00 81.50 169 LEU A N 1
ATOM 1286 C CA . LEU A 1 169 ? 8.248 -3.082 -25.708 1.00 81.50 169 LEU A CA 1
ATOM 1287 C C . LEU A 1 169 ? 8.677 -4.481 -26.184 1.00 81.50 169 LEU A C 1
ATOM 1289 O O . LEU A 1 169 ? 9.821 -4.681 -26.586 1.00 81.50 169 LEU A O 1
ATOM 1293 N N . LYS A 1 170 ? 7.748 -5.445 -26.210 1.00 85.50 170 LYS A N 1
ATOM 1294 C CA . LYS A 1 170 ? 8.030 -6.817 -26.673 1.00 85.50 170 LYS A CA 1
ATOM 1295 C C . LYS A 1 170 ? 8.362 -6.870 -28.164 1.00 85.50 170 LYS A C 1
ATOM 1297 O O . LYS A 1 170 ? 9.224 -7.647 -28.572 1.00 85.50 170 LYS A O 1
ATOM 1302 N N . ASN A 1 171 ? 7.707 -6.031 -28.964 1.00 85.69 171 ASN A N 1
ATOM 1303 C CA . ASN A 1 171 ? 7.965 -5.930 -30.395 1.00 85.69 171 ASN A CA 1
ATOM 1304 C C . ASN A 1 171 ? 9.364 -5.351 -30.662 1.00 85.69 171 ASN A C 1
ATOM 1306 O O . ASN A 1 171 ? 10.130 -5.928 -31.430 1.00 85.69 171 ASN A O 1
ATOM 1310 N N . ALA A 1 172 ? 9.740 -4.281 -29.954 1.00 89.12 172 ALA A N 1
ATOM 1311 C CA . ALA A 1 172 ? 11.088 -3.716 -30.003 1.00 89.12 172 ALA A CA 1
ATOM 1312 C C . ALA A 1 172 ? 12.148 -4.761 -29.615 1.00 89.12 172 ALA A C 1
ATOM 1314 O O . ALA A 1 172 ? 13.158 -4.914 -30.307 1.00 89.12 172 ALA A O 1
ATOM 1315 N N . PHE A 1 173 ? 11.884 -5.561 -28.572 1.00 93.31 173 PHE A N 1
ATOM 1316 C CA . PHE A 1 173 ? 12.788 -6.645 -28.191 1.00 93.31 173 PHE A CA 1
ATOM 1317 C C . PHE A 1 173 ? 12.945 -7.685 -29.289 1.00 93.31 173 PHE A C 1
ATOM 1319 O O . PHE A 1 173 ? 14.060 -8.108 -29.585 1.00 93.31 173 PHE A O 1
ATOM 1326 N N . LYS A 1 174 ? 11.839 -8.121 -29.892 1.00 91.88 174 LYS A N 1
ATOM 1327 C CA . LYS A 1 174 ? 11.887 -9.092 -30.980 1.00 91.88 174 LYS A CA 1
ATOM 1328 C C . LYS A 1 174 ? 12.696 -8.551 -32.162 1.00 91.88 174 LYS A C 1
ATOM 1330 O O . LYS A 1 174 ? 13.607 -9.231 -32.614 1.00 91.88 174 LYS A O 1
ATOM 1335 N N . LYS A 1 175 ? 12.430 -7.321 -32.605 1.00 91.75 175 LYS A N 1
ATOM 1336 C CA . LYS A 1 175 ? 13.110 -6.700 -33.753 1.00 91.75 175 LYS A CA 1
ATOM 1337 C C . LYS A 1 175 ? 14.619 -6.551 -33.544 1.00 91.75 175 LYS A C 1
ATOM 1339 O O . LYS A 1 175 ? 15.395 -6.843 -34.452 1.00 91.75 175 LYS A O 1
ATOM 1344 N N . ALA A 1 176 ? 15.046 -6.132 -32.352 1.00 95.38 176 ALA A N 1
ATOM 1345 C CA . ALA A 1 176 ? 16.468 -6.037 -32.030 1.00 95.38 176 ALA A CA 1
ATOM 1346 C C . ALA A 1 176 ? 17.148 -7.423 -32.019 1.00 95.38 176 ALA A C 1
ATOM 1348 O O . ALA A 1 176 ? 18.233 -7.579 -32.582 1.00 95.38 176 ALA A O 1
ATOM 1349 N N . MET A 1 177 ? 16.499 -8.445 -31.446 1.00 95.12 177 MET A N 1
ATOM 1350 C CA . MET A 1 177 ? 17.018 -9.822 -31.458 1.00 95.12 177 MET A CA 1
ATOM 1351 C C . MET A 1 177 ? 17.045 -10.430 -32.869 1.00 95.12 177 MET A C 1
ATOM 1353 O O . MET A 1 177 ? 18.026 -11.078 -33.218 1.00 95.12 177 MET A O 1
ATOM 1357 N N . ASP A 1 178 ? 16.028 -10.185 -33.703 1.00 93.44 178 ASP A N 1
ATOM 1358 C CA . ASP A 1 178 ? 15.971 -10.661 -35.098 1.00 93.44 178 ASP A CA 1
ATOM 1359 C C . ASP A 1 178 ? 17.108 -10.063 -35.956 1.00 93.44 178 ASP A C 1
ATOM 1361 O O . ASP A 1 178 ? 17.554 -10.675 -36.924 1.00 93.44 178 ASP A O 1
ATOM 1365 N N . LYS A 1 179 ? 17.635 -8.891 -35.573 1.00 94.75 179 LYS A N 1
ATOM 1366 C CA . LYS A 1 179 ? 18.845 -8.271 -36.149 1.00 94.75 179 LYS A CA 1
ATOM 1367 C C . LYS A 1 179 ? 20.163 -8.827 -35.588 1.00 94.75 179 LYS A C 1
ATOM 1369 O O . LYS A 1 179 ? 21.236 -8.320 -35.918 1.00 94.75 179 LYS A O 1
ATOM 1374 N N . GLY A 1 180 ? 20.096 -9.861 -34.752 1.00 94.25 180 GLY A N 1
ATOM 1375 C CA . GLY A 1 180 ? 21.246 -10.583 -34.212 1.00 94.25 180 GLY A CA 1
ATOM 1376 C C . GLY A 1 180 ? 21.769 -10.066 -32.872 1.00 94.25 180 GLY A C 1
ATOM 1377 O O . GLY A 1 180 ? 22.844 -10.502 -32.452 1.00 94.25 180 GLY A O 1
ATOM 1378 N N . ALA A 1 181 ? 21.051 -9.158 -32.195 1.00 97.12 181 ALA A N 1
ATOM 1379 C CA . ALA A 1 181 ? 21.432 -8.741 -30.847 1.00 97.12 181 ALA A CA 1
ATOM 1380 C C . ALA A 1 181 ? 21.570 -9.965 -29.935 1.00 97.12 181 ALA A C 1
ATOM 1382 O O . ALA A 1 181 ? 20.720 -10.853 -29.918 1.00 97.12 181 ALA A O 1
ATOM 1383 N N . ARG A 1 182 ? 22.646 -10.003 -29.154 1.00 95.56 182 ARG A N 1
ATOM 1384 C CA . ARG A 1 182 ? 22.901 -11.071 -28.181 1.00 95.56 182 ARG A CA 1
ATOM 1385 C C . ARG A 1 182 ? 22.042 -10.912 -26.930 1.00 95.56 182 ARG A C 1
ATOM 1387 O O . ARG A 1 182 ? 21.601 -11.893 -26.337 1.00 95.56 182 ARG A O 1
ATOM 1394 N N . ALA A 1 183 ? 21.842 -9.668 -26.518 1.00 97.62 183 ALA A N 1
ATOM 1395 C CA . ALA A 1 183 ? 20.976 -9.292 -25.418 1.00 97.62 183 ALA A CA 1
ATOM 1396 C C . ALA A 1 183 ? 20.498 -7.856 -25.609 1.00 97.62 183 ALA A C 1
ATOM 1398 O O . ALA A 1 183 ? 21.106 -7.079 -26.352 1.00 97.62 183 ALA A O 1
ATOM 1399 N N . ILE A 1 184 ? 19.442 -7.501 -24.887 1.00 97.94 184 ILE A N 1
ATOM 1400 C CA . ILE A 1 184 ? 18.946 -6.133 -24.803 1.00 97.94 184 ILE A CA 1
ATOM 1401 C C . ILE A 1 184 ? 19.073 -5.665 -23.360 1.00 97.94 184 ILE A C 1
ATOM 1403 O O . ILE A 1 184 ? 18.576 -6.314 -22.436 1.00 97.94 184 ILE A O 1
ATOM 1407 N N . MET A 1 185 ? 19.729 -4.525 -23.180 1.00 98.06 185 MET A N 1
ATOM 1408 C CA . MET A 1 185 ? 19.818 -3.832 -21.907 1.00 98.06 185 MET A CA 1
ATOM 1409 C C . MET A 1 185 ? 18.898 -2.614 -21.939 1.00 98.06 185 MET A C 1
ATOM 1411 O O . MET A 1 185 ? 19.130 -1.664 -22.685 1.00 98.06 185 MET A O 1
ATOM 1415 N N . VAL A 1 186 ? 17.834 -2.659 -21.143 1.00 96.44 186 VAL A N 1
ATOM 1416 C CA . VAL A 1 186 ? 16.830 -1.596 -21.067 1.00 96.44 186 VAL A CA 1
ATOM 1417 C C . VAL A 1 186 ? 17.218 -0.605 -19.976 1.00 96.44 186 VAL A C 1
ATOM 1419 O O . VAL A 1 186 ? 17.252 -0.953 -18.796 1.00 96.44 186 VAL A O 1
ATOM 1422 N N . VAL A 1 187 ? 17.458 0.644 -20.348 1.00 96.44 187 VAL A N 1
ATOM 1423 C CA . VAL A 1 187 ? 17.576 1.742 -19.392 1.00 96.44 187 VAL A CA 1
ATOM 1424 C C . VAL A 1 187 ? 16.178 2.161 -18.971 1.00 96.44 187 VAL A C 1
ATOM 1426 O O . VAL A 1 187 ? 15.358 2.553 -19.802 1.00 96.44 187 VAL A O 1
ATOM 1429 N N . ASN A 1 188 ? 15.882 2.059 -17.677 1.00 93.19 188 ASN A N 1
ATOM 1430 C CA . ASN A 1 188 ? 14.621 2.547 -17.146 1.00 93.19 188 ASN A CA 1
ATOM 1431 C C . ASN A 1 188 ? 14.563 4.075 -17.310 1.00 93.19 188 ASN A C 1
ATOM 1433 O O . ASN A 1 188 ? 15.456 4.776 -16.850 1.00 93.19 188 ASN A O 1
ATOM 1437 N N . THR A 1 189 ? 13.526 4.584 -17.968 1.00 89.06 189 THR A N 1
ATOM 1438 C CA . THR A 1 189 ? 13.286 6.013 -18.233 1.00 89.06 189 THR A CA 1
ATOM 1439 C C . THR A 1 189 ? 11.872 6.386 -17.791 1.00 89.06 189 THR A C 1
ATOM 1441 O O . THR A 1 189 ? 11.043 5.497 -17.570 1.00 89.06 189 THR A O 1
ATOM 1444 N N . VAL A 1 190 ? 11.590 7.684 -17.635 1.00 84.75 190 VAL A N 1
ATOM 1445 C CA . VAL A 1 190 ? 10.265 8.197 -17.246 1.00 84.75 190 VAL A CA 1
ATOM 1446 C C . VAL A 1 190 ? 9.167 7.650 -18.169 1.00 84.75 190 VAL A C 1
ATOM 1448 O O . VAL A 1 190 ? 9.223 7.808 -19.386 1.00 84.75 190 VAL A O 1
ATOM 1451 N N . ASN A 1 191 ? 8.136 7.038 -17.590 1.00 76.31 191 ASN A N 1
ATOM 1452 C CA . ASN A 1 191 ? 6.970 6.500 -18.291 1.00 76.31 191 ASN A CA 1
ATOM 1453 C C . ASN A 1 191 ? 5.753 6.483 -17.344 1.00 76.31 191 ASN A C 1
ATOM 1455 O O . ASN A 1 191 ? 5.924 6.450 -16.125 1.00 76.31 191 ASN A O 1
ATOM 1459 N N . TYR A 1 192 ? 4.530 6.427 -17.882 1.00 68.25 192 TYR A N 1
ATOM 1460 C CA . TYR A 1 192 ? 3.268 6.289 -17.139 1.00 68.25 192 TYR A CA 1
ATOM 1461 C C . TYR A 1 192 ? 3.338 5.361 -15.906 1.00 68.25 192 TYR A C 1
ATOM 1463 O O . TYR A 1 192 ? 2.855 5.716 -14.837 1.00 68.25 192 TYR A O 1
ATOM 1471 N N . TYR A 1 193 ? 3.978 4.191 -16.019 1.00 64.25 193 TYR A N 1
ATOM 1472 C CA . TYR A 1 193 ? 3.981 3.156 -14.970 1.00 64.25 193 TYR A CA 1
ATOM 1473 C C . TYR A 1 193 ? 5.105 3.257 -13.918 1.00 64.25 193 TYR A C 1
ATOM 1475 O O . TYR A 1 193 ? 5.162 2.421 -13.014 1.00 64.25 193 TYR A O 1
ATOM 1483 N N . ASN A 1 194 ? 6.052 4.189 -14.054 1.00 68.31 194 ASN A N 1
ATOM 1484 C CA . ASN A 1 194 ? 7.258 4.257 -13.208 1.00 68.31 194 ASN A CA 1
ATOM 1485 C C . ASN A 1 194 ? 7.738 5.690 -12.916 1.00 68.31 194 ASN A C 1
ATOM 1487 O O . ASN A 1 194 ? 8.887 5.858 -12.496 1.00 68.31 194 ASN A O 1
ATOM 1491 N N . ARG A 1 195 ? 6.885 6.700 -13.158 1.00 64.62 195 ARG A N 1
ATOM 1492 C CA . ARG A 1 195 ? 7.217 8.141 -13.151 1.00 64.62 195 ARG A CA 1
ATOM 1493 C C . ARG A 1 195 ? 8.047 8.588 -11.944 1.00 64.62 195 ARG A C 1
ATOM 1495 O O . ARG A 1 195 ? 8.868 9.488 -12.063 1.00 64.62 195 ARG A O 1
ATOM 1502 N N . ASP A 1 196 ? 7.903 7.898 -10.819 1.00 64.62 196 ASP A N 1
ATOM 1503 C CA . ASP A 1 196 ? 8.450 8.319 -9.538 1.00 64.62 196 ASP A CA 1
ATOM 1504 C C . ASP A 1 196 ? 9.590 7.438 -8.971 1.00 64.62 196 ASP A C 1
ATOM 1506 O O . ASP A 1 196 ? 10.110 7.739 -7.899 1.00 64.62 196 ASP A O 1
ATOM 1510 N N . ASN A 1 197 ? 9.996 6.342 -9.629 1.00 80.19 197 ASN A N 1
ATOM 1511 C CA . ASN A 1 197 ? 11.077 5.467 -9.122 1.00 80.19 197 ASN A CA 1
ATOM 1512 C C . ASN A 1 197 ? 12.071 4.969 -10.185 1.00 80.19 197 ASN A C 1
ATOM 1514 O O . ASN A 1 197 ? 12.937 4.139 -9.896 1.00 80.19 197 ASN A O 1
ATOM 1518 N N . TRP A 1 198 ? 11.946 5.461 -11.415 1.00 88.94 198 TRP A N 1
ATOM 1519 C CA . TRP A 1 198 ? 12.714 4.985 -12.562 1.00 88.94 198 TRP A CA 1
ATOM 1520 C C . TRP A 1 198 ? 14.222 5.255 -12.467 1.00 88.94 198 TRP A C 1
ATOM 1522 O O . TRP A 1 198 ? 15.009 4.498 -13.033 1.00 88.94 198 TRP A O 1
ATOM 1532 N N . THR A 1 199 ? 14.637 6.300 -11.748 1.00 91.06 199 THR A N 1
ATOM 1533 C CA . THR A 1 199 ? 16.051 6.678 -11.605 1.00 91.06 199 THR A CA 1
ATOM 1534 C C . THR A 1 199 ? 16.853 5.683 -10.789 1.00 91.06 199 THR A C 1
ATOM 1536 O O . THR A 1 199 ? 17.973 5.340 -11.162 1.00 91.06 199 THR A O 1
ATOM 1539 N N . GLU A 1 200 ? 16.274 5.181 -9.700 1.00 89.94 200 GLU A N 1
ATOM 1540 C CA . GLU A 1 200 ? 16.978 4.354 -8.718 1.00 89.94 200 GLU A CA 1
ATOM 1541 C C . GLU A 1 200 ? 16.740 2.866 -8.907 1.00 89.94 200 GLU A C 1
ATOM 1543 O O . GLU A 1 200 ? 17.585 2.062 -8.511 1.00 89.94 200 GLU A O 1
ATOM 1548 N N . LEU A 1 201 ? 15.605 2.485 -9.492 1.00 90.94 201 LEU A N 1
ATOM 1549 C CA . LEU A 1 201 ? 15.225 1.090 -9.639 1.00 90.94 201 LEU A CA 1
ATOM 1550 C C . LEU A 1 201 ? 15.222 0.678 -11.114 1.00 90.94 201 LEU A C 1
ATOM 1552 O O . LEU A 1 201 ? 14.713 1.417 -11.959 1.00 90.94 201 LEU A O 1
ATOM 1556 N N . PRO A 1 202 ? 15.739 -0.516 -11.441 1.00 93.69 202 PRO A N 1
ATOM 1557 C CA . PRO A 1 202 ? 15.431 -1.195 -12.693 1.00 93.69 202 PRO A CA 1
ATOM 1558 C C . PRO A 1 202 ? 13.921 -1.351 -12.925 1.00 93.69 202 PRO A C 1
ATOM 1560 O O . PRO A 1 202 ? 13.109 -1.218 -12.006 1.00 93.69 202 PRO A O 1
ATOM 1563 N N . ALA A 1 203 ? 13.526 -1.700 -14.149 1.00 89.69 203 ALA A N 1
ATOM 1564 C CA . ALA A 1 203 ? 12.157 -2.127 -14.404 1.00 89.69 203 ALA A CA 1
ATOM 1565 C C . ALA A 1 203 ? 11.904 -3.482 -13.715 1.00 89.69 203 ALA A C 1
ATOM 1567 O O . ALA A 1 203 ? 12.641 -4.446 -13.911 1.00 89.69 203 ALA A O 1
ATOM 1568 N N . MET A 1 204 ? 10.854 -3.551 -12.897 1.00 88.00 204 MET A N 1
ATOM 1569 C CA . MET A 1 204 ? 10.508 -4.724 -12.085 1.00 88.00 204 MET A CA 1
ATOM 1570 C C . MET A 1 204 ? 9.091 -5.209 -12.393 1.00 88.00 204 MET A C 1
ATOM 1572 O O . MET A 1 204 ? 8.257 -4.420 -12.840 1.00 88.00 204 MET A O 1
ATOM 1576 N N . GLY A 1 205 ? 8.798 -6.475 -12.087 1.00 86.62 205 GLY A N 1
ATOM 1577 C CA . GLY A 1 205 ? 7.465 -7.059 -12.246 1.00 86.62 205 GLY A CA 1
ATOM 1578 C C . GLY A 1 205 ? 7.229 -7.738 -13.593 1.00 86.62 205 GLY A C 1
ATOM 1579 O O . GLY A 1 205 ? 6.084 -8.014 -13.938 1.00 86.62 205 GLY A O 1
ATOM 1580 N N . TYR A 1 206 ? 8.292 -8.000 -14.353 1.00 88.25 206 TYR A N 1
ATOM 1581 C CA . TYR A 1 206 ? 8.240 -8.618 -15.680 1.00 88.25 206 TYR A CA 1
ATOM 1582 C C . TYR A 1 206 ? 8.858 -10.021 -15.710 1.00 88.25 206 TYR A C 1
ATOM 1584 O O . TYR A 1 206 ? 8.896 -10.659 -16.758 1.00 88.25 206 TYR A O 1
ATOM 1592 N N . GLU A 1 207 ? 9.357 -10.520 -14.581 1.00 91.06 207 GLU A N 1
ATOM 1593 C CA . GLU A 1 207 ? 10.092 -11.785 -14.488 1.00 91.06 207 GLU A CA 1
ATOM 1594 C C . GLU A 1 207 ? 9.220 -13.007 -14.800 1.00 91.06 207 GLU A C 1
ATOM 1596 O O . GLU A 1 207 ? 9.740 -14.027 -15.232 1.00 91.06 207 GLU A O 1
ATOM 1601 N N . ALA A 1 208 ? 7.903 -12.904 -14.609 1.00 88.38 208 ALA A N 1
ATOM 1602 C CA . ALA A 1 208 ? 6.942 -13.962 -14.926 1.00 88.38 208 ALA A CA 1
ATOM 1603 C C . ALA A 1 208 ? 6.408 -13.892 -16.369 1.00 88.38 208 ALA A C 1
ATOM 1605 O O . ALA A 1 208 ? 5.563 -14.697 -16.747 1.00 88.38 208 ALA A O 1
ATOM 1606 N N . ASP A 1 209 ? 6.831 -12.906 -17.167 1.00 86.88 209 ASP A N 1
ATOM 1607 C CA . ASP A 1 209 ? 6.254 -12.672 -18.490 1.00 86.88 209 ASP A CA 1
ATOM 1608 C C . ASP A 1 209 ? 6.749 -13.714 -19.508 1.00 86.88 209 ASP A C 1
ATOM 1610 O O . ASP A 1 209 ? 7.902 -13.697 -19.943 1.00 86.88 209 ASP A O 1
ATOM 1614 N N . GLU A 1 210 ? 5.866 -14.626 -19.908 1.00 87.69 210 GLU A N 1
ATOM 1615 C CA . GLU A 1 210 ? 6.150 -15.665 -20.907 1.00 87.69 210 GLU A CA 1
ATOM 1616 C C . GLU A 1 210 ? 6.015 -15.158 -22.359 1.00 87.69 210 GLU A C 1
ATOM 1618 O O . GLU A 1 210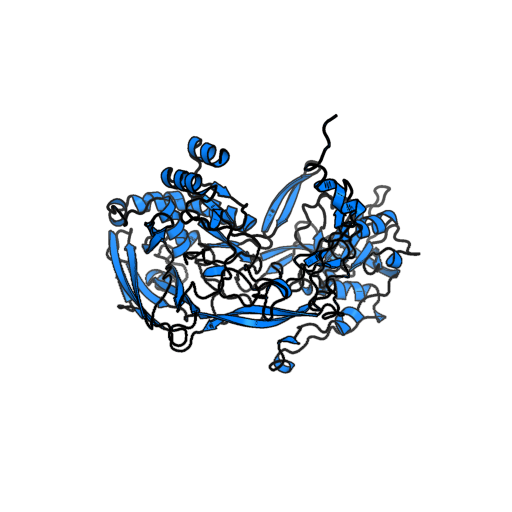 ? 6.358 -15.860 -23.309 1.00 87.69 210 GLU A O 1
ATOM 1623 N N . GLY A 1 211 ? 5.560 -13.916 -22.558 1.00 85.88 211 GLY A N 1
ATOM 1624 C CA . GLY A 1 211 ? 5.335 -13.318 -23.876 1.00 85.88 211 GLY A CA 1
ATOM 1625 C C . GLY A 1 211 ? 6.605 -12.867 -24.605 1.00 85.88 211 GLY A C 1
ATOM 1626 O O . GLY A 1 211 ? 6.506 -12.276 -25.677 1.00 85.88 211 GLY A O 1
ATOM 1627 N N . THR A 1 212 ? 7.794 -13.104 -24.044 1.00 86.50 212 THR A N 1
ATOM 1628 C CA . THR A 1 212 ? 9.077 -12.838 -24.705 1.00 86.50 212 THR A CA 1
ATOM 1629 C C . THR A 1 212 ? 10.101 -13.926 -24.396 1.00 86.50 212 THR A C 1
ATOM 1631 O O . THR A 1 212 ? 10.259 -14.343 -23.252 1.00 86.50 212 THR A O 1
ATOM 1634 N N . LYS A 1 213 ? 10.832 -14.366 -25.425 1.00 89.88 213 LYS A N 1
ATOM 1635 C CA . LYS A 1 213 ? 12.005 -15.254 -25.299 1.00 89.88 213 LYS A CA 1
ATOM 1636 C C . LYS A 1 213 ? 13.331 -14.496 -25.445 1.00 89.88 213 LYS A C 1
ATOM 1638 O O . LYS A 1 213 ? 14.404 -15.102 -25.355 1.00 89.88 213 LYS A O 1
ATOM 1643 N N . SER A 1 214 ? 13.257 -13.190 -25.701 1.00 94.50 214 SER A N 1
ATOM 1644 C CA . SER A 1 214 ? 14.419 -12.320 -25.854 1.00 94.50 214 SER A CA 1
ATOM 1645 C C . SER A 1 214 ? 15.209 -12.246 -24.548 1.00 94.50 214 SER A C 1
ATOM 1647 O O . SER A 1 214 ? 14.642 -12.287 -23.458 1.00 94.50 214 SER A O 1
ATOM 1649 N N . GLN A 1 215 ? 16.531 -12.131 -24.657 1.00 96.75 215 GLN A N 1
ATOM 1650 C CA . GLN A 1 215 ? 17.419 -12.038 -23.501 1.00 96.75 215 GLN A CA 1
ATOM 1651 C C . GLN A 1 215 ? 17.493 -10.584 -23.046 1.00 96.75 215 GLN A C 1
ATOM 1653 O O . GLN A 1 215 ? 18.316 -9.811 -23.534 1.00 96.75 215 GLN A O 1
ATOM 1658 N N . VAL A 1 216 ? 16.571 -10.202 -22.162 1.00 96.50 216 VAL A N 1
ATOM 1659 C CA . VAL A 1 216 ? 16.375 -8.806 -21.768 1.00 96.50 216 VAL A CA 1
ATOM 1660 C C . VAL A 1 216 ? 16.573 -8.620 -20.278 1.00 96.50 216 VAL A C 1
ATOM 1662 O O . VAL A 1 216 ? 16.068 -9.383 -19.454 1.00 96.50 216 VAL A O 1
ATOM 1665 N N . PHE A 1 217 ? 17.275 -7.555 -19.926 1.00 96.62 217 PHE A N 1
ATOM 1666 C CA . PHE A 1 217 ? 17.393 -7.106 -18.554 1.00 96.62 217 PHE A CA 1
ATOM 1667 C C . PHE A 1 217 ? 17.462 -5.590 -18.494 1.00 96.62 217 PHE A C 1
ATOM 1669 O O . PHE A 1 217 ? 17.819 -4.933 -19.466 1.00 96.62 217 PHE A O 1
ATOM 1676 N N . SER A 1 218 ? 17.061 -5.030 -17.361 1.00 96.12 218 SER A N 1
ATOM 1677 C CA . SER A 1 218 ? 16.961 -3.593 -17.168 1.00 96.12 218 SER A CA 1
ATOM 1678 C C . SER A 1 218 ? 17.865 -3.102 -16.056 1.00 96.12 218 SER A C 1
ATOM 1680 O O . SER A 1 218 ? 18.092 -3.817 -15.080 1.00 96.12 218 SER A O 1
ATOM 1682 N N . ILE A 1 219 ? 18.332 -1.869 -16.209 1.00 97.38 219 ILE A N 1
ATOM 1683 C CA . ILE A 1 219 ? 19.052 -1.087 -15.202 1.00 97.38 219 ILE A CA 1
ATOM 1684 C C . ILE A 1 219 ? 18.253 0.180 -14.892 1.00 97.38 219 ILE A C 1
ATOM 1686 O O . ILE A 1 219 ? 17.319 0.523 -15.623 1.00 97.38 219 ILE A O 1
ATOM 1690 N N . SER A 1 220 ? 18.571 0.859 -13.793 1.00 96.06 220 SER A N 1
ATOM 1691 C CA . SER A 1 220 ? 17.890 2.105 -13.435 1.00 96.06 220 SER A CA 1
ATOM 1692 C C . SER A 1 220 ? 18.301 3.266 -14.350 1.00 96.06 220 SER A C 1
ATOM 1694 O O . SER A 1 220 ? 19.261 3.153 -15.109 1.00 96.06 220 SER A O 1
ATOM 1696 N N . GLY A 1 221 ? 17.588 4.391 -14.285 1.00 95.44 221 GLY A N 1
ATOM 1697 C CA . GLY A 1 221 ? 17.924 5.587 -15.060 1.00 95.44 221 GLY A CA 1
ATOM 1698 C C . GLY A 1 221 ? 19.290 6.182 -14.710 1.00 95.44 221 GLY A C 1
ATOM 1699 O O . GLY A 1 221 ? 20.061 6.502 -15.611 1.00 95.44 221 GLY A O 1
ATOM 1700 N N . ASP A 1 222 ? 19.623 6.266 -13.417 1.00 95.19 222 ASP A N 1
ATOM 1701 C CA . ASP A 1 222 ? 20.919 6.786 -12.953 1.00 95.19 222 ASP A CA 1
ATOM 1702 C C . ASP A 1 222 ? 22.082 5.896 -13.423 1.00 95.19 222 ASP A C 1
ATOM 1704 O O . ASP A 1 222 ? 23.125 6.385 -13.858 1.00 95.19 222 ASP A O 1
ATOM 1708 N N . ASP A 1 223 ? 21.886 4.578 -13.388 1.00 97.12 223 ASP A N 1
ATOM 1709 C CA . ASP A 1 223 ? 22.833 3.610 -13.937 1.00 97.12 223 ASP A CA 1
ATOM 1710 C C . ASP A 1 223 ? 22.887 3.683 -15.475 1.00 97.12 223 ASP A C 1
ATOM 1712 O O . ASP A 1 223 ? 23.955 3.592 -16.077 1.00 97.12 223 ASP A O 1
ATOM 1716 N N . GLY A 1 224 ? 21.757 3.952 -16.126 1.00 97.31 224 GLY A N 1
ATOM 1717 C CA . GLY A 1 224 ? 21.678 4.226 -17.558 1.00 97.31 224 GLY A CA 1
ATOM 1718 C C . GLY A 1 224 ? 22.574 5.373 -18.011 1.00 97.31 224 GLY A C 1
ATOM 1719 O O . GLY A 1 224 ? 23.296 5.220 -18.992 1.00 97.31 224 GLY A O 1
ATOM 1720 N N . VAL A 1 225 ? 22.608 6.482 -17.265 1.00 97.62 225 VAL A N 1
ATOM 1721 C CA . VAL A 1 225 ? 23.492 7.626 -17.560 1.00 97.62 225 VAL A CA 1
ATOM 1722 C C . VAL A 1 225 ? 24.965 7.223 -17.528 1.00 97.62 225 VAL A C 1
ATOM 1724 O O . VAL A 1 225 ? 25.735 7.635 -18.397 1.00 97.62 225 VAL A O 1
ATOM 1727 N N . LYS A 1 226 ? 25.378 6.390 -16.565 1.00 97.75 226 LYS A N 1
ATOM 1728 C CA . LYS A 1 226 ? 26.758 5.879 -16.506 1.00 97.75 226 LYS A CA 1
ATOM 1729 C C . LYS A 1 226 ? 27.082 5.060 -17.753 1.00 97.75 226 LYS A C 1
ATOM 1731 O O . LYS A 1 226 ? 28.098 5.309 -18.397 1.00 97.75 226 LYS A O 1
ATOM 1736 N N . LEU A 1 227 ? 26.191 4.143 -18.133 1.00 98.31 227 LEU A N 1
ATOM 1737 C CA . LEU A 1 227 ? 26.360 3.309 -19.323 1.00 98.31 227 LEU A CA 1
ATOM 1738 C C . LEU A 1 227 ? 26.403 4.139 -20.613 1.00 98.31 227 LEU A C 1
ATOM 1740 O O . LEU A 1 227 ? 27.273 3.924 -21.454 1.00 98.31 227 LEU A O 1
ATOM 1744 N N . TRP A 1 228 ? 25.499 5.104 -20.771 1.00 98.44 228 TRP A N 1
ATOM 1745 C CA . TRP A 1 228 ? 25.489 6.019 -21.910 1.00 98.44 228 TRP A CA 1
ATOM 1746 C C . TRP A 1 228 ? 26.813 6.774 -22.047 1.00 98.44 228 TRP A C 1
ATOM 1748 O O . TRP A 1 228 ? 27.378 6.825 -23.138 1.00 98.44 228 TRP A O 1
ATOM 1758 N N . ASN A 1 229 ? 27.364 7.254 -20.933 1.00 97.88 229 ASN A N 1
ATOM 1759 C CA . ASN A 1 229 ? 28.653 7.943 -20.899 1.00 97.88 229 ASN A CA 1
ATOM 1760 C C . ASN A 1 229 ? 29.846 7.022 -21.184 1.00 97.88 229 ASN A C 1
ATOM 1762 O O . ASN A 1 229 ? 30.866 7.488 -21.690 1.00 97.88 229 ASN A O 1
ATOM 1766 N N . MET A 1 230 ? 29.735 5.721 -20.898 1.00 98.12 230 MET A N 1
ATOM 1767 C CA . MET A 1 230 ? 30.725 4.734 -21.340 1.00 98.12 230 MET A CA 1
ATOM 1768 C C . MET A 1 230 ? 30.653 4.499 -22.856 1.00 98.12 230 MET A C 1
ATOM 1770 O O . MET A 1 230 ? 31.695 4.334 -23.490 1.00 98.12 230 MET A O 1
ATOM 1774 N N . ILE A 1 231 ? 29.448 4.505 -23.444 1.00 98.31 231 ILE A N 1
ATOM 1775 C CA . ILE A 1 231 ? 29.238 4.331 -24.891 1.00 98.31 231 ILE A CA 1
ATOM 1776 C C . ILE A 1 231 ? 29.726 5.559 -25.664 1.00 98.31 231 ILE A C 1
ATOM 1778 O O . ILE A 1 231 ? 30.503 5.418 -26.608 1.00 98.31 231 ILE A O 1
ATOM 1782 N N . ASN A 1 232 ? 29.321 6.761 -25.246 1.00 98.06 232 ASN A N 1
ATOM 1783 C CA . ASN A 1 232 ? 29.739 8.016 -25.862 1.00 98.06 232 ASN A CA 1
ATOM 1784 C C . ASN A 1 232 ? 30.238 9.030 -24.811 1.00 98.06 232 ASN A C 1
ATOM 1786 O O . ASN A 1 232 ? 29.475 9.883 -24.353 1.00 98.06 232 ASN A O 1
ATOM 1790 N N . PRO A 1 233 ? 31.542 9.010 -24.476 1.00 96.56 233 PRO A N 1
ATOM 1791 C CA . PRO A 1 233 ? 32.125 9.931 -23.499 1.00 96.56 233 PRO A CA 1
ATOM 1792 C C . PRO A 1 233 ? 32.014 11.415 -23.875 1.00 96.56 233 PRO A C 1
ATOM 1794 O O . PRO A 1 233 ? 32.041 12.265 -22.990 1.00 96.56 233 PRO A O 1
ATOM 1797 N N . ASN A 1 234 ? 31.864 11.742 -25.165 1.00 96.94 234 ASN A N 1
ATOM 1798 C CA . ASN A 1 234 ? 31.765 13.128 -25.637 1.00 96.94 234 ASN A CA 1
ATOM 1799 C C . ASN A 1 234 ? 30.403 13.764 -25.319 1.00 96.94 234 ASN A C 1
ATOM 1801 O O . ASN A 1 234 ? 30.281 14.986 -25.344 1.00 96.94 234 ASN A O 1
ATOM 1805 N N . LYS A 1 235 ? 29.380 12.947 -25.038 1.00 95.75 235 LYS A N 1
ATOM 1806 C CA . LYS A 1 235 ? 28.039 13.391 -24.626 1.00 95.75 235 LYS A CA 1
ATOM 1807 C C . LYS A 1 235 ? 27.906 13.545 -23.111 1.00 95.75 235 LYS A C 1
ATOM 1809 O O . LYS A 1 235 ? 26.862 13.989 -22.645 1.00 95.75 235 LYS A O 1
ATOM 1814 N N . LYS A 1 236 ? 28.944 13.198 -22.342 1.00 96.19 236 LYS A N 1
ATOM 1815 C CA . LYS A 1 236 ? 28.907 13.258 -20.882 1.00 96.19 236 LYS A CA 1
ATOM 1816 C C . LYS A 1 236 ? 28.646 14.679 -20.403 1.00 96.19 236 LYS A C 1
ATOM 1818 O O . LYS A 1 236 ? 29.482 15.567 -20.556 1.00 96.19 236 LYS A O 1
ATOM 1823 N N . THR A 1 237 ? 27.511 14.853 -19.743 1.00 94.94 237 THR A N 1
ATOM 1824 C CA . THR A 1 237 ? 27.091 16.115 -19.138 1.00 94.94 237 THR A CA 1
ATOM 1825 C C . THR A 1 237 ? 26.650 15.886 -17.702 1.00 94.94 237 THR A C 1
ATOM 1827 O O . THR A 1 237 ? 26.093 14.841 -17.366 1.00 94.94 237 THR A O 1
ATOM 1830 N N . GLU A 1 238 ? 26.887 16.865 -16.833 1.00 95.19 238 GLU A N 1
ATOM 1831 C CA . GLU A 1 238 ? 26.361 16.818 -15.471 1.00 95.19 238 GLU A CA 1
ATOM 1832 C C . GLU A 1 238 ? 24.826 16.827 -15.501 1.00 95.19 238 GLU A C 1
ATOM 1834 O O . GLU A 1 238 ? 24.219 17.720 -16.094 1.00 95.19 238 GLU A O 1
ATOM 1839 N N . VAL A 1 239 ? 24.201 15.830 -14.865 1.00 94.69 239 VAL A N 1
ATOM 1840 C CA . VAL A 1 239 ? 22.744 15.790 -14.687 1.00 94.69 239 VAL A CA 1
ATOM 1841 C C . VAL A 1 239 ? 22.377 16.777 -13.588 1.00 94.69 239 VAL A C 1
ATOM 1843 O O . VAL A 1 239 ? 22.665 16.545 -12.411 1.00 94.69 239 VAL A O 1
ATOM 1846 N N . LYS A 1 240 ? 21.736 17.882 -13.967 1.00 94.88 240 LYS A N 1
ATOM 1847 C CA . LYS A 1 240 ? 21.341 18.931 -13.029 1.00 94.88 240 LYS A CA 1
ATOM 1848 C C . LYS A 1 240 ? 20.124 18.481 -12.221 1.00 94.88 240 LYS A C 1
ATOM 1850 O O . LYS A 1 240 ? 19.197 17.852 -12.739 1.00 94.88 240 LYS A O 1
ATOM 1855 N N . ARG A 1 241 ? 20.113 18.830 -10.935 1.00 91.44 241 ARG A N 1
ATOM 1856 C CA . ARG A 1 241 ? 18.969 18.623 -10.039 1.00 91.44 241 ARG A CA 1
ATOM 1857 C C . ARG A 1 241 ? 18.379 19.967 -9.646 1.00 91.44 241 ARG A C 1
ATOM 1859 O O . ARG A 1 241 ? 19.108 20.863 -9.230 1.00 91.44 241 ARG A O 1
ATOM 1866 N N . ASN A 1 242 ? 17.063 20.087 -9.770 1.00 89.69 242 ASN A N 1
ATOM 1867 C CA . ASN A 1 242 ? 16.350 21.310 -9.426 1.00 89.69 242 ASN A CA 1
ATOM 1868 C C . ASN A 1 242 ? 16.231 21.429 -7.904 1.00 89.69 242 ASN A C 1
ATOM 1870 O O . ASN A 1 242 ? 15.839 20.473 -7.222 1.00 89.69 242 ASN A O 1
ATOM 1874 N N . ASN A 1 243 ? 16.532 22.611 -7.369 1.00 88.38 243 ASN A N 1
ATOM 1875 C CA . ASN A 1 243 ? 16.331 22.901 -5.957 1.00 88.38 243 ASN A CA 1
ATOM 1876 C C . ASN A 1 243 ? 14.859 23.237 -5.707 1.00 88.38 243 ASN A C 1
ATOM 1878 O O . ASN A 1 243 ? 14.301 24.117 -6.352 1.00 88.38 243 ASN A O 1
ATOM 1882 N N . LYS A 1 244 ? 14.223 22.544 -4.761 1.00 84.94 244 LYS A N 1
ATOM 1883 C CA . LYS A 1 244 ? 12.802 22.731 -4.451 1.00 84.94 244 LYS A CA 1
ATOM 1884 C C . LYS A 1 244 ? 12.478 24.150 -3.971 1.00 84.94 244 LYS A C 1
ATOM 1886 O O . LYS A 1 244 ? 11.399 24.653 -4.275 1.00 84.94 244 LYS A O 1
ATOM 1891 N N . GLU A 1 245 ? 13.397 24.798 -3.255 1.00 85.62 245 GLU A N 1
ATOM 1892 C CA . GLU A 1 245 ? 13.185 26.151 -2.716 1.00 85.62 245 GLU A CA 1
ATOM 1893 C C . GLU A 1 245 ? 12.988 27.206 -3.812 1.00 85.62 245 GLU A C 1
ATOM 1895 O O . GLU A 1 245 ? 12.216 28.148 -3.627 1.00 85.62 245 GLU A O 1
ATOM 1900 N N . ASP A 1 246 ? 13.587 26.997 -4.987 1.00 88.06 246 ASP A N 1
ATOM 1901 C CA . ASP A 1 246 ? 13.433 27.881 -6.148 1.00 88.06 246 ASP A CA 1
ATOM 1902 C C . ASP A 1 246 ? 12.000 27.832 -6.723 1.00 88.06 246 ASP A C 1
ATOM 1904 O O . ASP A 1 246 ? 11.592 28.708 -7.484 1.00 88.06 246 ASP A O 1
ATOM 1908 N N . PHE A 1 247 ? 11.215 26.823 -6.325 1.00 85.38 247 PHE A N 1
ATOM 1909 C CA . PHE A 1 247 ? 9.853 26.556 -6.787 1.00 85.38 247 PHE A CA 1
ATOM 1910 C C . PHE A 1 247 ? 8.817 26.614 -5.660 1.00 85.38 247 PHE A C 1
ATOM 1912 O O . PHE A 1 247 ? 7.683 26.188 -5.861 1.00 85.38 247 PHE A O 1
ATOM 1919 N N . LYS A 1 248 ? 9.155 27.128 -4.473 1.00 80.94 248 LYS A N 1
ATOM 1920 C CA . LYS A 1 248 ? 8.239 27.140 -3.315 1.00 80.94 248 LYS A CA 1
ATOM 1921 C C . LYS A 1 248 ? 6.869 27.783 -3.600 1.00 80.94 248 LYS A C 1
ATOM 1923 O O . LYS A 1 248 ? 5.867 27.320 -3.068 1.00 80.94 248 LYS A O 1
ATOM 1928 N N . ASP A 1 249 ? 6.831 28.789 -4.478 1.00 83.00 249 ASP A N 1
ATOM 1929 C CA . ASP A 1 249 ? 5.616 29.519 -4.872 1.00 83.00 249 ASP A CA 1
ATOM 1930 C C . ASP A 1 249 ? 4.967 28.962 -6.161 1.00 83.00 249 ASP A C 1
ATOM 1932 O O . ASP A 1 249 ? 3.950 29.481 -6.614 1.00 83.00 249 ASP A O 1
ATOM 1936 N N . LYS A 1 250 ? 5.580 27.937 -6.775 1.00 85.81 250 LYS A N 1
ATOM 1937 C CA . LYS A 1 250 ? 5.177 27.285 -8.037 1.00 85.81 250 LYS A CA 1
ATOM 1938 C C . LYS A 1 250 ? 5.497 25.785 -8.009 1.00 85.81 250 LYS A C 1
ATOM 1940 O O . LYS A 1 250 ? 6.145 25.245 -8.912 1.00 85.81 250 LYS A O 1
ATOM 1945 N N . LEU A 1 251 ? 5.122 25.106 -6.926 1.00 80.38 251 LEU A N 1
ATOM 1946 C CA . LEU A 1 251 ? 5.474 23.699 -6.699 1.00 80.38 251 LEU A CA 1
ATOM 1947 C C . LEU A 1 251 ? 4.904 22.763 -7.773 1.00 80.38 251 LEU A C 1
ATOM 1949 O O . LEU A 1 251 ? 5.470 21.703 -8.030 1.00 80.38 251 LEU A O 1
ATOM 1953 N N . GLU A 1 252 ? 3.834 23.174 -8.444 1.00 82.88 252 GLU A N 1
ATOM 1954 C CA . GLU A 1 252 ? 3.242 22.496 -9.593 1.00 82.88 252 GLU A CA 1
ATOM 1955 C C . GLU A 1 252 ? 4.139 22.499 -10.844 1.00 82.88 252 GLU A C 1
ATOM 1957 O O . GLU A 1 252 ? 3.836 21.805 -11.811 1.00 82.88 252 GLU A O 1
ATOM 1962 N N . GLN A 1 253 ? 5.242 23.255 -10.833 1.00 86.69 253 GLN A N 1
ATOM 1963 C CA . GLN A 1 253 ? 6.268 23.289 -11.886 1.00 86.69 253 GLN A CA 1
ATOM 1964 C C . GLN A 1 253 ? 7.551 22.559 -11.468 1.00 86.69 253 GLN A C 1
ATOM 1966 O O . GLN A 1 253 ? 8.449 22.365 -12.288 1.00 86.69 253 GLN A O 1
ATOM 1971 N N . TYR A 1 254 ? 7.652 22.150 -10.200 1.00 87.94 254 TYR A N 1
ATOM 1972 C CA . TYR A 1 254 ? 8.836 21.499 -9.662 1.00 87.94 254 TYR A CA 1
ATOM 1973 C C . TYR A 1 254 ? 8.900 20.026 -10.063 1.00 87.94 254 TYR A C 1
ATOM 1975 O O . TYR A 1 254 ? 8.032 19.230 -9.708 1.00 87.94 254 TYR A O 1
ATOM 1983 N N . TYR A 1 255 ? 9.995 19.648 -10.717 1.00 88.75 255 TYR A N 1
ATOM 1984 C CA . TYR A 1 255 ? 10.390 18.258 -10.913 1.00 88.75 255 TYR A CA 1
ATOM 1985 C C . TYR A 1 255 ? 11.873 18.113 -10.535 1.00 88.75 255 TYR A C 1
ATOM 1987 O O . TYR A 1 255 ? 12.665 18.959 -10.956 1.00 88.75 255 TYR A O 1
ATOM 1995 N N . PRO A 1 256 ? 12.302 17.100 -9.755 1.00 89.06 256 PRO A N 1
ATOM 1996 C CA . PRO A 1 256 ? 13.641 17.119 -9.147 1.00 89.06 256 PRO A CA 1
ATOM 1997 C C . PRO A 1 256 ? 14.815 17.026 -10.117 1.00 89.06 256 PRO A C 1
ATOM 1999 O O . PRO A 1 256 ? 15.940 17.361 -9.751 1.00 89.06 256 PRO A O 1
ATOM 2002 N N . ILE A 1 257 ? 14.577 16.524 -11.326 1.00 90.00 257 ILE A N 1
ATOM 2003 C CA . ILE A 1 257 ? 15.614 16.277 -12.327 1.00 90.00 257 ILE A CA 1
ATOM 2004 C C . ILE A 1 257 ? 15.369 17.187 -13.516 1.00 90.00 257 ILE A C 1
ATOM 2006 O O . ILE A 1 257 ? 14.273 17.222 -14.068 1.00 90.00 257 ILE A O 1
ATOM 2010 N N . ASP A 1 258 ? 16.401 17.901 -13.939 1.00 91.06 258 ASP A N 1
ATOM 2011 C CA . ASP A 1 258 ? 16.350 18.616 -15.200 1.00 91.06 258 ASP A CA 1
ATOM 2012 C C . ASP A 1 258 ? 16.449 17.611 -16.359 1.00 91.06 258 ASP A C 1
ATOM 2014 O O . ASP A 1 258 ? 17.499 17.022 -16.625 1.00 91.06 258 ASP A O 1
ATOM 2018 N N . MET A 1 259 ? 15.323 17.363 -17.030 1.00 89.81 259 MET A N 1
ATOM 2019 C CA . MET A 1 259 ? 15.252 16.332 -18.069 1.00 89.81 259 MET A CA 1
ATOM 2020 C C . MET A 1 259 ? 16.077 16.672 -19.310 1.00 89.81 259 MET A C 1
ATOM 2022 O O . MET A 1 259 ? 16.461 15.758 -20.037 1.00 89.81 259 MET A O 1
ATOM 2026 N N . GLU A 1 260 ? 16.362 17.950 -19.562 1.00 92.12 260 GLU A N 1
ATOM 2027 C CA . GLU A 1 260 ? 17.223 18.360 -20.671 1.00 92.12 260 GLU A CA 1
ATOM 2028 C C . GLU A 1 260 ? 18.662 17.874 -20.445 1.00 92.12 260 GLU A C 1
ATOM 2030 O O . GLU A 1 260 ? 19.196 17.147 -21.283 1.00 92.12 260 GLU A O 1
ATOM 2035 N N . SER A 1 261 ? 19.248 18.161 -19.276 1.00 94.81 261 SER A N 1
ATOM 2036 C CA . SER A 1 261 ? 20.586 17.680 -18.898 1.00 94.81 261 SER A CA 1
ATOM 2037 C C . SER A 1 261 ? 20.662 16.165 -18.682 1.00 94.81 261 SER A C 1
ATOM 2039 O O . SER A 1 261 ? 21.698 15.545 -18.933 1.00 94.81 261 SER A O 1
ATOM 2041 N N . PHE A 1 262 ? 19.571 15.523 -18.249 1.00 94.19 262 PHE A N 1
ATOM 2042 C CA . PHE A 1 262 ? 19.499 14.062 -18.231 1.00 94.19 262 PHE A CA 1
ATOM 2043 C C . PHE A 1 262 ? 19.579 13.493 -19.656 1.00 94.19 262 PHE A C 1
ATOM 2045 O O . PHE A 1 262 ? 20.423 12.645 -19.945 1.00 94.19 262 PHE A O 1
ATOM 2052 N N . ASN A 1 263 ? 18.734 13.986 -20.566 1.00 93.81 263 ASN A N 1
ATOM 2053 C CA . ASN A 1 263 ? 18.642 13.476 -21.932 1.00 93.81 263 ASN A CA 1
ATOM 2054 C C . ASN A 1 263 ? 19.858 13.834 -22.802 1.00 93.81 263 ASN A C 1
ATOM 2056 O O . ASN A 1 263 ? 20.144 13.094 -23.742 1.00 93.81 263 ASN A O 1
ATOM 2060 N N . SER A 1 264 ? 20.608 14.900 -22.497 1.00 96.25 264 SER A N 1
ATOM 2061 C CA . SER A 1 264 ? 21.833 15.251 -23.235 1.00 96.25 264 SER A CA 1
ATOM 2062 C C . SER A 1 264 ? 22.948 14.210 -23.110 1.00 96.25 264 SER A C 1
ATOM 2064 O O . SER A 1 264 ? 23.797 14.137 -23.997 1.00 96.25 264 SER A O 1
ATOM 2066 N N . ASN A 1 265 ? 22.906 13.367 -22.069 1.00 97.56 265 ASN A N 1
ATOM 2067 C CA . ASN A 1 265 ? 23.829 12.245 -21.895 1.00 97.56 265 ASN A CA 1
ATOM 2068 C C . ASN A 1 265 ? 23.543 11.072 -22.853 1.00 97.56 265 ASN A C 1
ATOM 2070 O O . ASN A 1 265 ? 24.392 10.193 -22.996 1.00 97.56 265 ASN A O 1
ATOM 2074 N N . LYS A 1 266 ? 22.368 11.010 -23.499 1.00 97.38 266 LYS A N 1
ATOM 2075 C CA . LYS A 1 266 ? 22.021 9.888 -24.383 1.00 97.38 266 LYS A CA 1
ATOM 2076 C C . LYS A 1 266 ? 22.966 9.836 -25.595 1.00 97.38 266 LYS A C 1
ATOM 2078 O O . LYS A 1 266 ? 23.186 10.873 -26.234 1.00 97.38 266 LYS A O 1
ATOM 2083 N N . PRO A 1 267 ? 23.493 8.653 -25.964 1.00 98.06 267 PRO A N 1
ATOM 2084 C CA . PRO A 1 267 ? 24.259 8.497 -27.191 1.00 98.06 267 PRO A CA 1
ATOM 2085 C C . PRO A 1 267 ? 23.372 8.765 -28.411 1.00 98.06 267 PRO A C 1
ATOM 2087 O O . PRO A 1 267 ? 22.142 8.766 -28.330 1.00 98.06 267 PRO A O 1
ATOM 2090 N N . ASN A 1 268 ? 23.984 8.978 -29.569 1.00 97.44 268 ASN A N 1
ATOM 2091 C CA . ASN A 1 268 ? 23.242 8.971 -30.822 1.00 97.44 268 ASN A CA 1
ATOM 2092 C C . ASN A 1 268 ? 22.916 7.518 -31.196 1.00 97.44 268 ASN A C 1
ATOM 2094 O O . ASN A 1 268 ? 23.685 6.603 -30.896 1.00 97.44 268 ASN A O 1
ATOM 2098 N N . VAL A 1 269 ? 21.774 7.288 -31.846 1.00 97.25 269 VAL A N 1
ATOM 2099 C CA . VAL A 1 269 ? 21.418 5.950 -32.345 1.00 97.25 269 VAL A CA 1
ATOM 2100 C C . VAL A 1 269 ? 22.532 5.438 -33.264 1.00 97.25 269 VAL A C 1
ATOM 2102 O O . VAL A 1 269 ? 22.938 6.131 -34.194 1.00 97.25 269 VAL A O 1
ATOM 2105 N N . GLY A 1 270 ? 23.032 4.235 -32.981 1.00 97.00 270 GLY A N 1
ATOM 2106 C CA . GLY A 1 270 ? 24.157 3.614 -33.681 1.00 97.00 270 GLY A CA 1
ATOM 2107 C C . GLY A 1 270 ? 25.530 3.846 -33.046 1.00 97.00 270 GLY A C 1
ATOM 2108 O O . GLY A 1 270 ? 26.468 3.145 -33.427 1.00 97.00 270 GLY A O 1
ATOM 2109 N N . ASP A 1 271 ? 25.664 4.745 -32.062 1.00 98.25 271 ASP A N 1
ATOM 2110 C CA . ASP A 1 271 ? 26.904 4.867 -31.287 1.00 98.25 271 ASP A CA 1
ATOM 2111 C C . ASP A 1 271 ? 27.226 3.518 -30.625 1.00 98.25 271 ASP A C 1
ATOM 2113 O O . ASP A 1 271 ? 26.375 2.912 -29.960 1.00 98.25 271 ASP A O 1
ATOM 2117 N N . GLU A 1 272 ? 28.464 3.049 -30.803 1.00 97.56 272 GLU A N 1
ATOM 2118 C CA . GLU A 1 272 ? 28.925 1.780 -30.252 1.00 97.56 272 GLU A CA 1
ATOM 2119 C C . GLU A 1 272 ? 30.262 1.887 -29.519 1.00 97.56 272 GLU A C 1
ATOM 2121 O O . GLU A 1 272 ? 31.160 2.642 -29.900 1.00 97.56 272 GLU A O 1
ATOM 2126 N N . LYS A 1 273 ? 30.417 1.071 -28.474 1.00 98.12 273 LYS A N 1
ATOM 2127 C CA . LYS A 1 273 ? 31.670 0.946 -27.728 1.00 98.12 273 LYS A CA 1
ATOM 2128 C C . LYS A 1 273 ? 31.884 -0.481 -27.257 1.00 98.12 273 LYS A C 1
ATOM 2130 O O . LYS A 1 273 ? 30.960 -1.144 -26.798 1.00 98.12 273 LYS A O 1
ATOM 2135 N N . GLU A 1 274 ? 33.122 -0.947 -27.349 1.00 98.12 274 GLU A N 1
ATOM 2136 C CA . GLU A 1 274 ? 33.546 -2.197 -26.726 1.00 98.12 274 GLU A CA 1
ATOM 2137 C C . GLU A 1 274 ? 33.912 -1.955 -25.254 1.00 98.12 274 GLU A C 1
ATOM 2139 O O . GLU A 1 274 ? 34.763 -1.115 -24.953 1.00 98.12 274 GLU A O 1
ATOM 2144 N N . ILE A 1 275 ? 33.239 -2.663 -24.343 1.00 97.94 275 ILE A N 1
ATOM 2145 C CA . ILE A 1 275 ? 33.331 -2.461 -22.891 1.00 97.94 275 ILE A CA 1
ATOM 2146 C C . ILE A 1 275 ? 33.431 -3.826 -22.194 1.00 97.94 275 ILE A C 1
ATOM 2148 O O . ILE A 1 275 ? 32.795 -4.791 -22.622 1.00 97.94 275 ILE A O 1
ATOM 2152 N N . ASP A 1 276 ? 34.219 -3.917 -21.118 1.00 97.81 276 ASP A N 1
ATOM 2153 C CA . ASP A 1 276 ? 34.267 -5.114 -20.267 1.00 97.81 276 ASP A CA 1
ATOM 2154 C C . ASP A 1 276 ? 32.873 -5.448 -19.723 1.00 97.81 276 ASP A C 1
ATOM 2156 O O . ASP A 1 276 ? 32.166 -4.556 -19.261 1.00 97.81 276 ASP A O 1
ATOM 2160 N N . PHE A 1 277 ? 32.484 -6.722 -19.759 1.00 97.31 277 PHE A N 1
ATOM 2161 C CA . PHE A 1 277 ? 31.167 -7.191 -19.337 1.00 97.31 277 PHE A CA 1
ATOM 2162 C C . PHE A 1 277 ? 31.260 -8.513 -18.581 1.00 97.31 277 PHE A C 1
ATOM 2164 O O . PHE A 1 277 ? 31.804 -9.503 -19.076 1.00 97.31 277 PHE A O 1
ATOM 2171 N N . LYS A 1 278 ? 30.674 -8.563 -17.381 1.00 96.19 278 LYS A N 1
ATOM 2172 C CA . LYS A 1 278 ? 30.623 -9.791 -16.585 1.00 96.19 278 LYS A CA 1
ATOM 2173 C C . LYS A 1 278 ? 29.467 -9.784 -15.593 1.00 96.19 278 LYS A C 1
ATOM 2175 O O . LYS A 1 278 ? 29.435 -8.958 -14.685 1.00 96.19 278 LYS A O 1
ATOM 2180 N N . PHE A 1 279 ? 28.571 -10.765 -15.681 1.00 96.75 279 PHE A N 1
ATOM 2181 C CA . PHE A 1 279 ? 27.603 -11.005 -14.608 1.00 96.75 279 PHE A CA 1
ATOM 2182 C C . PHE A 1 279 ? 28.311 -11.363 -13.298 1.00 96.75 279 PHE A C 1
ATOM 2184 O O . PHE A 1 279 ? 29.251 -12.162 -13.285 1.00 96.75 279 PHE A O 1
ATOM 2191 N N . ALA A 1 280 ? 27.841 -10.788 -12.193 1.00 95.75 280 ALA A N 1
ATOM 2192 C CA . ALA A 1 280 ? 28.243 -11.240 -10.872 1.00 95.75 280 ALA A CA 1
ATOM 2193 C C . ALA A 1 280 ? 27.662 -12.643 -10.591 1.00 95.75 280 ALA A C 1
ATOM 2195 O O . ALA A 1 280 ? 26.646 -13.020 -11.194 1.00 95.75 280 ALA A O 1
ATOM 2196 N N . PRO A 1 281 ? 28.284 -13.427 -9.691 1.00 93.44 281 PRO A N 1
ATOM 2197 C CA . PRO A 1 281 ? 27.701 -14.673 -9.200 1.00 93.44 281 PRO A CA 1
ATOM 2198 C C . PRO A 1 281 ? 26.300 -14.452 -8.618 1.00 93.44 281 PRO A C 1
ATOM 2200 O O . PRO A 1 281 ? 26.035 -13.413 -8.022 1.00 93.44 281 PRO A O 1
ATOM 2203 N N . ASP A 1 282 ? 25.413 -15.446 -8.710 1.00 88.75 282 ASP A N 1
ATOM 2204 C CA . ASP A 1 282 ? 24.046 -15.325 -8.172 1.00 88.75 282 ASP A CA 1
ATOM 2205 C C . ASP A 1 282 ? 24.002 -15.113 -6.653 1.00 88.75 282 ASP A C 1
ATOM 2207 O O . ASP A 1 282 ? 23.008 -14.600 -6.144 1.00 88.75 282 ASP A O 1
ATOM 2211 N N . THR A 1 283 ? 25.071 -15.479 -5.945 1.00 91.94 283 THR A N 1
ATOM 2212 C CA . THR A 1 283 ? 25.259 -15.245 -4.508 1.00 91.94 283 THR A CA 1
ATOM 2213 C C . THR A 1 283 ? 25.650 -13.806 -4.175 1.00 91.94 283 THR A C 1
ATOM 2215 O O . THR A 1 283 ? 25.614 -13.425 -3.011 1.00 91.94 283 THR A O 1
ATOM 2218 N N . ASP A 1 284 ? 26.053 -13.016 -5.170 1.00 94.44 284 ASP A N 1
ATOM 2219 C CA . ASP A 1 284 ? 26.513 -11.644 -5.004 1.00 94.44 284 ASP A CA 1
ATOM 2220 C C . ASP A 1 284 ? 25.412 -10.660 -5.422 1.00 94.44 284 ASP A C 1
ATOM 2222 O O . ASP A 1 284 ? 25.269 -10.289 -6.591 1.00 94.44 284 ASP A O 1
ATOM 2226 N N . LYS A 1 285 ? 24.593 -10.270 -4.444 1.00 93.56 285 LYS A N 1
ATOM 2227 C CA . LYS A 1 285 ? 23.406 -9.431 -4.630 1.00 93.56 285 LYS A CA 1
ATOM 2228 C C . LYS A 1 285 ? 23.591 -8.042 -4.030 1.00 93.56 285 LYS A C 1
ATOM 2230 O O . LYS A 1 285 ? 24.307 -7.871 -3.048 1.00 93.56 285 LYS A O 1
ATOM 2235 N N . GLU A 1 286 ? 22.893 -7.059 -4.586 1.00 93.12 286 GLU A N 1
ATOM 2236 C CA . GLU A 1 286 ? 22.778 -5.720 -3.998 1.00 93.12 286 GLU A CA 1
ATOM 2237 C C . GLU A 1 286 ? 21.450 -5.572 -3.253 1.00 93.12 286 GLU A C 1
ATOM 2239 O O . GLU A 1 286 ? 20.416 -6.031 -3.735 1.00 93.12 286 GLU A O 1
ATOM 2244 N N . LEU A 1 287 ? 21.459 -4.922 -2.088 1.00 92.38 287 LEU A N 1
ATOM 2245 C CA . LEU A 1 287 ? 20.246 -4.634 -1.324 1.00 92.38 287 LEU A CA 1
ATOM 2246 C C . LEU A 1 287 ? 19.885 -3.156 -1.457 1.00 92.38 287 LEU A C 1
ATOM 2248 O O . LEU A 1 287 ? 20.603 -2.290 -0.963 1.00 92.38 287 LEU A O 1
ATOM 2252 N N . TYR A 1 288 ? 18.737 -2.882 -2.063 1.00 89.12 288 TYR A N 1
ATOM 2253 C CA . TYR A 1 288 ? 18.091 -1.580 -1.995 1.00 89.12 288 TYR A CA 1
ATOM 2254 C C . TYR A 1 288 ? 17.270 -1.489 -0.712 1.00 89.12 288 TYR A C 1
ATOM 2256 O O . TYR A 1 288 ? 16.487 -2.400 -0.424 1.00 89.12 288 TYR A O 1
ATOM 2264 N N . LYS A 1 289 ? 17.444 -0.407 0.050 1.00 89.62 289 LYS A N 1
ATOM 2265 C CA . LYS A 1 289 ? 16.735 -0.172 1.310 1.00 89.62 289 LYS A CA 1
ATOM 2266 C C . LYS A 1 289 ? 15.862 1.071 1.212 1.00 89.62 289 LYS A C 1
ATOM 2268 O O . LYS A 1 289 ? 16.325 2.110 0.759 1.00 89.62 289 LYS A O 1
ATOM 2273 N N . GLU A 1 290 ? 14.624 0.940 1.668 1.00 82.62 290 GLU A N 1
ATOM 2274 C CA . GLU A 1 290 ? 13.714 2.064 1.886 1.00 82.62 290 GLU A CA 1
ATOM 2275 C C . GLU A 1 290 ? 13.755 2.441 3.368 1.00 82.62 290 GLU A C 1
ATOM 2277 O O . GLU A 1 290 ? 13.466 1.613 4.240 1.00 82.62 290 GLU A O 1
ATOM 2282 N N . ASP A 1 291 ? 14.107 3.692 3.655 1.00 79.50 291 ASP A N 1
ATOM 2283 C CA . ASP A 1 291 ? 14.339 4.157 5.027 1.00 79.50 291 ASP A CA 1
ATOM 2284 C C . ASP A 1 291 ? 13.040 4.409 5.804 1.00 79.50 291 ASP A C 1
ATOM 2286 O O . ASP A 1 291 ? 13.023 4.369 7.036 1.00 79.50 291 ASP A O 1
ATOM 2290 N N . ILE A 1 292 ? 11.934 4.657 5.096 1.00 84.88 292 ILE A N 1
ATOM 2291 C CA . ILE A 1 292 ? 10.645 5.008 5.693 1.00 84.88 292 ILE A CA 1
ATOM 2292 C C . ILE A 1 292 ? 9.592 3.986 5.274 1.00 84.88 292 ILE A C 1
ATOM 2294 O O . ILE A 1 292 ? 9.360 3.737 4.091 1.00 84.88 292 ILE A O 1
ATOM 2298 N N . ILE A 1 293 ? 8.910 3.418 6.268 1.00 90.31 293 ILE A N 1
ATOM 2299 C CA . ILE A 1 293 ? 7.758 2.547 6.041 1.00 90.31 293 ILE A CA 1
ATOM 2300 C C . ILE A 1 293 ? 6.559 3.425 5.699 1.00 90.31 293 ILE A C 1
ATOM 2302 O O . ILE A 1 293 ? 6.052 4.156 6.552 1.00 90.31 293 ILE A O 1
ATOM 2306 N N . VAL A 1 294 ? 6.106 3.316 4.455 1.00 94.75 294 VAL A N 1
ATOM 2307 C CA . VAL A 1 294 ? 4.960 4.054 3.924 1.00 94.75 294 VAL A CA 1
ATOM 2308 C C . VAL A 1 294 ? 4.010 3.111 3.175 1.00 94.75 294 VAL A C 1
ATOM 2310 O O . VAL A 1 294 ? 4.441 2.055 2.683 1.00 94.75 294 VAL A O 1
ATOM 2313 N N . PRO A 1 295 ? 2.723 3.470 3.037 1.00 95.94 295 PRO A N 1
ATOM 2314 C CA . PRO A 1 295 ? 1.814 2.766 2.142 1.00 95.94 295 PRO A CA 1
ATOM 2315 C C . PRO A 1 295 ? 2.313 2.784 0.688 1.00 95.94 295 PRO A C 1
ATOM 2317 O O . PRO A 1 295 ? 3.014 3.697 0.250 1.00 95.94 295 PRO A O 1
ATOM 2320 N N . ALA A 1 296 ? 1.932 1.781 -0.098 1.00 94.06 296 ALA A N 1
ATOM 2321 C CA . ALA A 1 296 ? 2.101 1.826 -1.545 1.00 94.06 296 ALA A CA 1
ATOM 2322 C C . ALA A 1 296 ? 1.014 2.727 -2.156 1.00 94.06 296 ALA A C 1
ATOM 2324 O O . ALA A 1 296 ? -0.162 2.500 -1.884 1.00 94.06 296 ALA A O 1
ATOM 2325 N N . GLY A 1 297 ? 1.376 3.681 -3.023 1.00 92.31 297 GLY A N 1
ATOM 2326 C CA . GLY A 1 297 ? 0.418 4.597 -3.669 1.00 92.31 297 GLY A CA 1
ATOM 2327 C C . GLY A 1 297 ? -0.723 3.900 -4.420 1.00 92.31 297 GLY A C 1
ATOM 2328 O O . GLY A 1 297 ? -1.841 4.402 -4.453 1.00 92.31 297 GLY A O 1
ATOM 2329 N N . SER A 1 298 ? -0.482 2.682 -4.916 1.00 92.50 298 SER A N 1
ATOM 2330 C CA . SER A 1 298 ? -1.488 1.865 -5.598 1.00 92.50 298 SER A CA 1
ATOM 2331 C C . SER A 1 298 ? -2.562 1.277 -4.678 1.00 92.50 298 SER A C 1
ATOM 2333 O O . SER A 1 298 ? -3.581 0.804 -5.176 1.00 92.50 298 SER A O 1
ATOM 2335 N N . THR A 1 299 ? -2.331 1.204 -3.361 1.00 96.00 299 THR A N 1
ATOM 2336 C CA . THR A 1 299 ? -3.252 0.538 -2.423 1.00 96.00 299 THR A CA 1
ATOM 2337 C C . THR A 1 299 ? -4.620 1.209 -2.445 1.00 96.00 299 THR A C 1
ATOM 2339 O O . THR A 1 299 ? -4.696 2.433 -2.429 1.00 96.00 299 THR A O 1
ATOM 2342 N N . SER A 1 300 ? -5.702 0.428 -2.489 1.00 96.31 300 SER A N 1
ATOM 2343 C CA . SER A 1 300 ? -7.042 1.027 -2.553 1.00 96.31 300 SER A CA 1
ATOM 2344 C C . SER A 1 300 ? -7.471 1.600 -1.209 1.00 96.31 300 SER A C 1
ATOM 2346 O O . SER A 1 300 ? -7.290 0.943 -0.178 1.00 96.31 300 SER A O 1
ATOM 2348 N N . TRP A 1 301 ? -8.048 2.799 -1.242 1.00 96.62 301 TRP A N 1
ATOM 2349 C CA . TRP A 1 301 ? -8.499 3.530 -0.061 1.00 96.62 301 TRP A CA 1
ATOM 2350 C C . TRP A 1 301 ? -9.933 3.167 0.330 1.00 96.62 301 TRP A C 1
ATOM 2352 O O . TRP A 1 301 ? -10.743 2.745 -0.497 1.00 96.62 301 TRP A O 1
ATOM 2362 N N . GLY A 1 302 ? -10.252 3.349 1.606 1.00 95.31 302 GLY A N 1
ATOM 2363 C CA . GLY A 1 302 ? -11.614 3.538 2.082 1.00 95.31 302 GLY A CA 1
ATOM 2364 C C . GLY A 1 302 ? -12.073 5.005 2.012 1.00 95.31 302 GLY A C 1
ATOM 2365 O O . GLY A 1 302 ? -11.421 5.831 1.378 1.00 95.31 302 GLY A O 1
ATOM 2366 N N . PRO A 1 303 ? -13.176 5.349 2.693 1.00 93.38 303 PRO A N 1
ATOM 2367 C CA . PRO A 1 303 ? -13.920 4.482 3.601 1.00 93.38 303 PRO A CA 1
ATOM 2368 C C . PRO A 1 303 ? -14.783 3.469 2.837 1.00 93.38 303 PRO A C 1
ATOM 2370 O O . PRO A 1 303 ? -14.847 3.463 1.609 1.00 93.38 303 PRO A O 1
ATOM 2373 N N . ARG A 1 304 ? -15.481 2.600 3.569 1.00 93.19 304 ARG A N 1
ATOM 2374 C CA . ARG A 1 304 ? -16.683 1.966 3.023 1.00 93.19 304 ARG A CA 1
ATOM 2375 C C . ARG A 1 304 ? -17.796 3.011 2.898 1.00 93.19 304 ARG A C 1
ATOM 2377 O O . ARG A 1 304 ? -17.830 3.956 3.680 1.00 93.19 304 ARG A O 1
ATOM 2384 N N . ILE A 1 305 ? -18.739 2.798 1.981 1.00 89.69 305 ILE A N 1
ATOM 2385 C CA . ILE A 1 305 ? -19.837 3.736 1.678 1.00 89.69 305 ILE A CA 1
ATOM 2386 C C . ILE A 1 305 ? -20.669 4.167 2.903 1.00 89.69 305 ILE A C 1
ATOM 2388 O O . ILE A 1 305 ? -21.204 5.269 2.944 1.00 89.69 305 ILE A O 1
ATOM 2392 N N . ASP A 1 306 ? -20.755 3.322 3.933 1.00 92.81 306 ASP A N 1
ATOM 2393 C CA . ASP A 1 306 ? -21.456 3.597 5.191 1.00 92.81 306 ASP A CA 1
ATOM 2394 C C . ASP A 1 306 ? -20.547 4.220 6.269 1.00 92.81 306 ASP A C 1
ATOM 2396 O O . ASP A 1 306 ? -20.884 4.176 7.452 1.00 92.81 306 ASP A O 1
ATOM 2400 N N . LEU A 1 307 ? -19.366 4.723 5.899 1.00 95.75 307 LEU A N 1
ATOM 2401 C CA . LEU A 1 307 ? -18.310 5.228 6.782 1.00 95.75 307 LEU A CA 1
ATOM 2402 C C . LEU A 1 307 ? -17.739 4.190 7.764 1.00 95.75 307 LEU A C 1
ATOM 2404 O O . LEU A 1 307 ? -17.251 4.553 8.834 1.00 95.75 307 LEU A O 1
ATOM 2408 N N . LEU A 1 308 ? -17.808 2.884 7.474 1.00 96.31 308 LEU A N 1
ATOM 2409 C CA . LEU A 1 308 ? -16.966 1.914 8.187 1.00 96.31 308 LEU A CA 1
ATOM 2410 C C . LEU A 1 308 ? -15.522 2.032 7.679 1.00 96.31 308 LEU A C 1
ATOM 2412 O O . LEU A 1 308 ? -15.287 2.049 6.469 1.00 96.31 308 LEU A O 1
ATOM 2416 N N . LEU A 1 309 ? -14.558 2.109 8.597 1.00 97.12 309 LEU A N 1
ATOM 2417 C CA . LEU A 1 309 ? -13.148 2.199 8.245 1.00 97.12 309 LEU A CA 1
ATOM 2418 C C . LEU A 1 309 ? -12.678 0.916 7.550 1.00 97.12 309 LEU A C 1
ATOM 2420 O O . LEU A 1 309 ? -12.827 -0.188 8.073 1.00 97.12 309 LEU A O 1
ATOM 2424 N N . LYS A 1 310 ? -12.084 1.099 6.372 1.00 96.75 310 LYS A N 1
ATOM 2425 C CA . LYS A 1 310 ? -11.338 0.102 5.604 1.00 96.75 310 LYS A CA 1
ATOM 2426 C C . LYS A 1 310 ? -10.144 0.810 4.943 1.00 96.75 310 LYS A C 1
ATOM 2428 O O . LYS A 1 310 ? -10.298 1.993 4.636 1.00 96.75 310 LYS A O 1
ATOM 2433 N N . PRO A 1 311 ? -9.000 0.142 4.695 1.00 98.00 311 PRO A N 1
ATOM 2434 C CA . PRO A 1 311 ? -8.642 -1.230 5.080 1.00 98.00 311 PRO A CA 1
ATOM 2435 C C . PRO A 1 311 ? -8.617 -1.454 6.596 1.00 98.00 311 PRO A C 1
ATOM 2437 O O . PRO A 1 311 ? -8.703 -0.510 7.372 1.00 98.00 311 PRO A O 1
ATOM 2440 N N . ASP A 1 312 ? -8.486 -2.711 7.024 1.00 98.62 312 ASP A N 1
ATOM 2441 C CA . ASP A 1 312 ? -8.318 -3.031 8.444 1.00 98.62 312 ASP A CA 1
ATOM 2442 C C . ASP A 1 312 ? -6.849 -2.896 8.867 1.00 98.62 312 ASP A C 1
ATOM 2444 O O . ASP A 1 312 ? -6.562 -2.327 9.918 1.00 98.62 312 ASP A O 1
ATOM 2448 N N . VAL A 1 313 ? -5.921 -3.402 8.047 1.00 98.81 313 VAL A N 1
ATOM 2449 C CA . VAL A 1 313 ? -4.471 -3.428 8.308 1.00 98.81 313 VAL A CA 1
ATOM 2450 C C . VAL A 1 313 ? -3.673 -3.344 7.005 1.00 98.81 313 VAL A C 1
ATOM 2452 O O . VAL A 1 313 ? -4.220 -3.517 5.916 1.00 98.81 313 VAL A O 1
ATOM 2455 N N . SER A 1 314 ? -2.361 -3.148 7.113 1.00 98.69 314 SER A N 1
ATOM 2456 C CA . SER A 1 314 ? -1.409 -3.195 6.001 1.00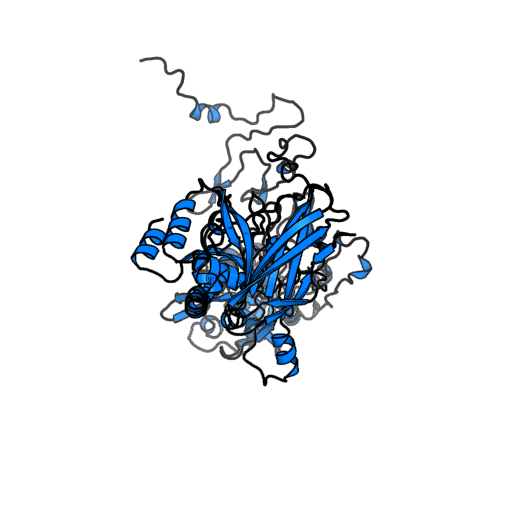 98.69 314 SER A CA 1
ATOM 2457 C C . SER A 1 314 ? -0.329 -4.257 6.213 1.00 98.69 314 SER A C 1
ATOM 2459 O O . SER A 1 314 ? 0.061 -4.559 7.341 1.00 98.69 314 SER A O 1
ATOM 2461 N N . ALA A 1 315 ? 0.205 -4.792 5.117 1.00 98.31 315 ALA A N 1
ATOM 2462 C CA . ALA A 1 315 ? 1.392 -5.652 5.112 1.00 98.31 315 ALA A CA 1
ATOM 2463 C C . ALA A 1 315 ? 2.286 -5.329 3.900 1.00 98.31 315 ALA A C 1
ATOM 2465 O O . ALA A 1 315 ? 1.817 -4.669 2.966 1.00 98.31 315 ALA A O 1
ATOM 2466 N N . PRO A 1 316 ? 3.563 -5.763 3.877 1.00 96.69 316 PRO A N 1
ATOM 2467 C CA . PRO A 1 316 ? 4.433 -5.547 2.724 1.00 96.69 316 PRO A CA 1
ATOM 2468 C C . PRO A 1 316 ? 3.803 -6.124 1.451 1.00 96.69 316 PRO A C 1
ATOM 2470 O O . PRO A 1 316 ? 3.495 -7.309 1.384 1.00 96.69 316 PRO A O 1
ATOM 2473 N N . GLY A 1 317 ? 3.589 -5.286 0.440 1.00 95.06 317 GLY A N 1
ATOM 2474 C CA . GLY A 1 317 ? 2.938 -5.703 -0.805 1.00 95.06 317 GLY A CA 1
ATOM 2475 C C . GLY A 1 317 ? 3.580 -5.152 -2.071 1.00 95.06 317 GLY A C 1
ATOM 2476 O O . GLY A 1 317 ? 3.303 -5.667 -3.146 1.00 95.06 317 GLY A O 1
ATOM 2477 N N . LYS A 1 318 ? 4.464 -4.152 -1.988 1.00 91.75 318 LYS A N 1
ATOM 2478 C CA . LYS A 1 318 ? 5.251 -3.666 -3.135 1.00 91.75 318 LYS A CA 1
ATOM 2479 C C . LYS A 1 318 ? 6.574 -4.425 -3.221 1.00 91.75 318 LYS A C 1
ATOM 2481 O O . LYS A 1 318 ? 7.256 -4.527 -2.212 1.00 91.75 318 LYS A O 1
ATOM 2486 N N . ASN A 1 319 ? 6.981 -4.861 -4.410 1.00 91.25 319 ASN A N 1
ATOM 2487 C CA . ASN A 1 319 ? 8.272 -5.515 -4.659 1.00 91.25 319 ASN A CA 1
ATOM 2488 C C . ASN A 1 319 ? 8.520 -6.712 -3.721 1.00 91.25 319 ASN A C 1
ATOM 2490 O O . ASN A 1 319 ? 9.545 -6.795 -3.041 1.00 91.25 319 ASN A O 1
ATOM 2494 N N . ILE A 1 320 ? 7.575 -7.651 -3.698 1.00 93.94 320 ILE A N 1
ATOM 2495 C CA . ILE A 1 320 ? 7.675 -8.897 -2.935 1.00 93.94 320 ILE A CA 1
ATOM 2496 C C . ILE A 1 320 ? 8.242 -9.992 -3.833 1.00 93.94 320 ILE A C 1
ATOM 2498 O O . ILE A 1 320 ? 7.640 -10.322 -4.855 1.00 93.94 320 ILE A O 1
ATOM 2502 N N . LYS A 1 321 ? 9.393 -10.549 -3.442 1.00 93.56 321 LYS A N 1
ATOM 2503 C CA . LYS A 1 321 ? 9.998 -11.718 -4.089 1.00 93.56 321 LYS A CA 1
ATOM 2504 C C . LYS A 1 321 ? 9.243 -12.969 -3.656 1.00 93.56 321 LYS A C 1
ATOM 2506 O O . LYS A 1 321 ? 9.150 -13.238 -2.461 1.00 93.56 321 LYS A O 1
ATOM 2511 N N . SER A 1 322 ? 8.725 -13.734 -4.607 1.00 94.94 322 SER A N 1
ATOM 2512 C CA . SER A 1 322 ? 8.043 -14.997 -4.314 1.00 94.94 322 SER A CA 1
ATOM 2513 C C . SER A 1 322 ? 8.254 -16.023 -5.426 1.00 94.94 322 SER A C 1
ATOM 2515 O O . SER A 1 322 ? 8.900 -15.740 -6.437 1.00 94.94 322 SER A O 1
ATOM 2517 N N . THR A 1 323 ? 7.747 -17.232 -5.205 1.00 94.62 323 THR A N 1
ATOM 2518 C CA . THR A 1 323 ? 7.795 -18.355 -6.144 1.00 94.62 323 THR A CA 1
ATOM 2519 C C . THR A 1 323 ? 6.994 -18.058 -7.408 1.00 94.62 323 THR A C 1
ATOM 2521 O O . THR A 1 323 ? 5.867 -17.567 -7.330 1.00 94.62 323 THR A O 1
ATOM 2524 N N . LEU A 1 324 ? 7.554 -18.424 -8.555 1.00 92.00 324 LEU A N 1
ATOM 2525 C CA . LEU A 1 324 ? 6.898 -18.438 -9.860 1.00 92.00 324 LEU A CA 1
ATOM 2526 C C . LEU A 1 324 ? 6.853 -19.878 -10.408 1.00 92.00 324 LEU A C 1
ATOM 2528 O O . LEU A 1 324 ? 7.271 -20.826 -9.738 1.00 92.00 324 LEU A O 1
ATOM 2532 N N . ASN A 1 325 ? 6.323 -20.049 -11.622 1.00 89.31 325 ASN A N 1
ATOM 2533 C CA . ASN A 1 325 ? 6.222 -21.350 -12.286 1.00 89.31 325 ASN A CA 1
ATOM 2534 C C . ASN A 1 325 ? 7.589 -22.039 -12.431 1.00 89.31 325 ASN A C 1
ATOM 2536 O O . ASN A 1 325 ? 8.625 -21.398 -12.614 1.00 89.31 325 ASN A O 1
ATOM 2540 N N . VAL A 1 326 ? 7.602 -23.371 -12.411 1.00 90.44 326 VAL A N 1
ATOM 2541 C CA . VAL A 1 326 ? 8.797 -24.135 -12.789 1.00 90.44 326 VAL A CA 1
ATOM 2542 C C . VAL A 1 326 ? 8.971 -24.034 -14.304 1.00 90.44 326 VAL A C 1
ATOM 2544 O O . VAL A 1 326 ? 8.101 -24.467 -15.055 1.00 90.44 326 VAL A O 1
ATOM 2547 N N . ILE A 1 327 ? 10.104 -23.496 -14.755 1.00 85.31 327 ILE A N 1
ATOM 2548 C CA . ILE A 1 327 ? 10.437 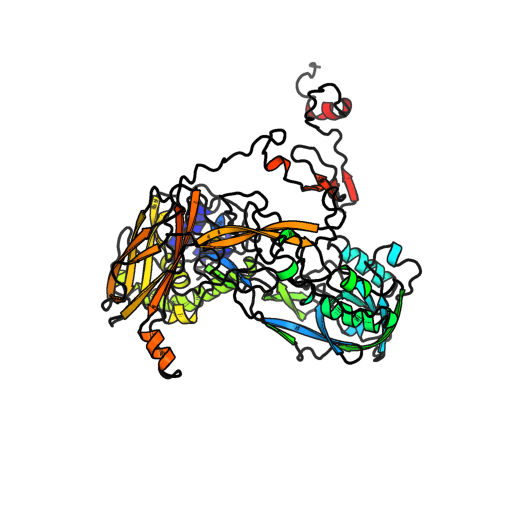-23.355 -16.179 1.00 85.31 327 ILE A CA 1
ATOM 2549 C C . ILE A 1 327 ? 11.644 -24.240 -16.481 1.00 85.31 327 ILE A C 1
ATOM 2551 O O . ILE A 1 327 ? 12.675 -24.143 -15.815 1.00 85.31 327 ILE A O 1
ATOM 2555 N N . ASN A 1 328 ? 11.527 -25.124 -17.478 1.00 84.88 328 ASN A N 1
ATOM 2556 C CA . ASN A 1 328 ? 12.587 -26.060 -17.886 1.00 84.88 328 ASN A CA 1
ATOM 2557 C C . ASN A 1 328 ? 13.183 -26.867 -16.712 1.00 84.88 328 ASN A C 1
ATOM 2559 O O . ASN A 1 328 ? 14.399 -27.017 -16.599 1.00 84.88 328 ASN A O 1
ATOM 2563 N N . GLY A 1 329 ? 12.326 -27.340 -15.801 1.00 87.38 329 GLY A N 1
ATOM 2564 C CA . GLY A 1 329 ? 12.736 -28.117 -14.625 1.00 87.38 329 GLY A CA 1
ATOM 2565 C C . GLY A 1 329 ? 13.418 -27.309 -13.514 1.00 87.38 329 GLY A C 1
ATOM 2566 O O . GLY A 1 329 ? 13.930 -27.905 -12.570 1.00 87.38 329 GLY A O 1
ATOM 2567 N N . LYS A 1 330 ? 13.435 -25.970 -13.594 1.00 85.25 330 LYS A N 1
ATOM 2568 C CA . LYS A 1 330 ? 14.030 -25.087 -12.580 1.00 85.25 330 LYS A CA 1
ATOM 2569 C C . LYS A 1 330 ? 12.959 -24.262 -11.875 1.00 85.25 330 LYS A C 1
ATOM 2571 O O . LYS A 1 330 ? 12.131 -23.629 -12.529 1.00 85.25 330 LYS A O 1
ATOM 2576 N N . SER A 1 331 ? 12.999 -24.238 -10.544 1.00 90.19 331 SER A N 1
ATOM 2577 C CA . SER A 1 331 ? 12.180 -23.320 -9.746 1.00 90.19 331 SER A CA 1
ATOM 2578 C C . SER A 1 331 ? 12.571 -21.881 -10.054 1.00 90.19 331 SER A C 1
ATOM 2580 O O . SER A 1 331 ? 13.753 -21.536 -9.998 1.00 90.19 331 SER A O 1
ATOM 2582 N N . THR A 1 332 ? 11.584 -21.044 -10.360 1.00 88.81 332 THR A N 1
ATOM 2583 C CA . THR A 1 332 ? 11.811 -19.628 -10.651 1.00 88.81 332 THR A CA 1
ATOM 2584 C C . THR A 1 332 ? 11.213 -18.744 -9.561 1.00 88.81 332 THR A C 1
ATOM 2586 O O . THR A 1 332 ? 10.349 -19.158 -8.784 1.00 88.81 332 THR A O 1
ATOM 2589 N N . TYR A 1 333 ? 11.724 -17.520 -9.477 1.00 91.75 333 TYR A N 1
ATOM 2590 C CA . TYR A 1 333 ? 11.310 -16.515 -8.508 1.00 91.75 333 TYR A CA 1
ATOM 2591 C C . TYR A 1 333 ? 11.244 -15.165 -9.205 1.00 91.75 333 TYR A C 1
ATOM 2593 O O . TYR A 1 333 ? 12.024 -14.899 -10.119 1.00 91.75 333 TYR A O 1
ATOM 2601 N N . GLY A 1 334 ? 10.359 -14.296 -8.739 1.00 90.81 334 GLY A N 1
ATOM 2602 C CA . GLY A 1 334 ? 10.240 -12.950 -9.280 1.00 90.81 334 GLY A CA 1
ATOM 2603 C C . GLY A 1 334 ? 9.602 -11.999 -8.293 1.00 90.81 334 GLY A C 1
ATOM 2604 O O . GLY A 1 334 ? 9.070 -12.413 -7.259 1.00 90.81 334 GLY A O 1
ATOM 2605 N N . TYR A 1 335 ? 9.683 -10.715 -8.616 1.00 92.19 335 TYR A N 1
ATOM 2606 C CA . TYR A 1 335 ? 9.061 -9.667 -7.835 1.00 92.19 335 TYR A CA 1
ATOM 2607 C C . TYR A 1 335 ? 7.672 -9.345 -8.365 1.00 92.19 335 TYR A C 1
ATOM 2609 O O . TYR A 1 335 ? 7.475 -9.140 -9.557 1.00 92.19 335 TYR A O 1
ATOM 2617 N N . MET A 1 336 ? 6.705 -9.230 -7.460 1.00 91.50 336 MET A N 1
ATOM 2618 C CA . MET A 1 336 ? 5.378 -8.707 -7.777 1.00 91.50 336 MET A CA 1
ATOM 2619 C C . MET A 1 336 ? 4.981 -7.616 -6.790 1.00 91.50 336 MET A C 1
ATOM 2621 O O . MET A 1 336 ? 5.538 -7.492 -5.698 1.00 91.50 336 MET A O 1
ATOM 2625 N N . SER A 1 337 ? 4.027 -6.789 -7.205 1.00 91.81 337 SER A N 1
ATOM 2626 C CA . SER A 1 337 ? 3.508 -5.685 -6.409 1.00 91.81 337 SER A CA 1
ATOM 2627 C C . SER A 1 337 ? 1.986 -5.710 -6.371 1.00 91.81 337 SER A C 1
ATOM 2629 O O . SER A 1 337 ? 1.343 -5.856 -7.407 1.00 91.81 337 SER A O 1
ATOM 2631 N N . GLY A 1 338 ? 1.415 -5.490 -5.191 1.00 93.25 338 GLY A N 1
ATOM 2632 C CA . GLY A 1 338 ? -0.008 -5.269 -4.992 1.00 93.25 338 GLY A CA 1
ATOM 2633 C C . GLY A 1 338 ? -0.499 -5.713 -3.619 1.00 93.25 338 GLY A C 1
ATOM 2634 O O . GLY A 1 338 ? 0.152 -6.471 -2.898 1.00 93.25 338 GLY A O 1
ATOM 2635 N N . THR A 1 339 ? -1.721 -5.306 -3.289 1.00 96.94 339 THR A N 1
ATOM 2636 C CA . THR A 1 339 ? -2.461 -5.811 -2.118 1.00 96.94 339 THR A CA 1
ATOM 2637 C C . THR A 1 339 ? -2.630 -7.334 -2.167 1.00 96.94 339 THR A C 1
ATOM 2639 O O . THR A 1 339 ? -2.643 -7.994 -1.127 1.00 96.94 339 THR A O 1
ATOM 2642 N N . SER A 1 340 ? -2.628 -7.919 -3.369 1.00 96.19 340 SER A N 1
ATOM 2643 C CA . SER A 1 340 ? -2.564 -9.365 -3.607 1.00 96.19 340 SER A CA 1
ATOM 2644 C C . SER A 1 340 ? -1.342 -10.056 -2.989 1.00 96.19 340 SER A C 1
ATOM 2646 O O . SER A 1 340 ? -1.458 -11.224 -2.627 1.00 96.19 340 SER A O 1
ATOM 2648 N N . MET A 1 341 ? -0.203 -9.365 -2.850 1.00 96.31 341 MET A N 1
ATOM 2649 C CA . MET A 1 341 ? 1.019 -9.892 -2.222 1.00 96.31 341 MET A CA 1
ATOM 2650 C C . MET A 1 341 ? 1.042 -9.635 -0.710 1.00 96.31 341 MET A C 1
ATOM 2652 O O . MET A 1 341 ? 1.559 -10.457 0.039 1.00 96.31 341 MET A O 1
ATOM 2656 N N . ALA A 1 342 ? 0.419 -8.549 -0.248 1.00 98.19 342 ALA A N 1
ATOM 2657 C CA . ALA A 1 342 ? 0.263 -8.259 1.180 1.00 98.19 342 ALA A CA 1
ATOM 2658 C C . ALA A 1 342 ? -0.711 -9.234 1.876 1.00 98.19 342 ALA A C 1
ATOM 2660 O O . ALA A 1 342 ? -0.487 -9.672 3.004 1.00 98.19 342 ALA A O 1
ATOM 2661 N N . THR A 1 343 ? -1.787 -9.613 1.185 1.00 98.56 343 THR A N 1
ATOM 2662 C CA . THR A 1 343 ? -2.855 -10.496 1.691 1.00 98.56 343 THR A CA 1
ATOM 2663 C C . THR A 1 343 ? -2.353 -11.848 2.225 1.00 98.56 343 THR A C 1
ATOM 2665 O O . THR A 1 343 ? -2.721 -12.196 3.351 1.00 98.56 343 THR A O 1
ATOM 2668 N N . PRO A 1 344 ? -1.514 -12.627 1.508 1.00 98.06 344 PRO A N 1
ATOM 2669 C CA . PRO A 1 344 ? -1.005 -13.896 2.030 1.00 98.06 344 PRO A CA 1
ATOM 2670 C C . PRO A 1 344 ? -0.097 -13.731 3.258 1.00 98.06 344 PRO A C 1
ATOM 2672 O O . PRO A 1 344 ? -0.096 -14.611 4.116 1.00 98.06 344 PRO A O 1
ATOM 2675 N N . ILE A 1 345 ? 0.612 -12.603 3.403 1.00 98.06 345 ILE A N 1
ATOM 2676 C CA . ILE A 1 345 ? 1.417 -12.318 4.605 1.00 98.06 345 ILE A CA 1
ATOM 2677 C C . ILE A 1 345 ? 0.507 -12.176 5.829 1.00 98.06 345 ILE A C 1
ATOM 2679 O O . ILE A 1 345 ? 0.768 -12.771 6.877 1.00 98.06 345 ILE A O 1
ATOM 2683 N N . VAL A 1 346 ? -0.595 -11.429 5.700 1.00 98.75 346 VAL A N 1
ATOM 2684 C CA . VAL A 1 346 ? -1.588 -11.303 6.779 1.00 98.75 346 VAL A CA 1
ATOM 2685 C C . VAL A 1 346 ? -2.265 -12.645 7.049 1.00 98.75 346 VAL A C 1
ATOM 2687 O O . VAL A 1 346 ? -2.396 -13.021 8.209 1.00 98.75 346 VAL A O 1
ATOM 2690 N N . ALA A 1 347 ? -2.630 -13.411 6.017 1.00 98.56 347 ALA A N 1
ATOM 2691 C CA . ALA A 1 347 ? -3.226 -14.735 6.190 1.00 98.56 347 ALA A CA 1
ATOM 2692 C C . ALA A 1 347 ? -2.310 -15.674 6.991 1.00 98.56 347 ALA A C 1
ATOM 2694 O O . ALA A 1 347 ? -2.744 -16.219 8.005 1.00 98.56 347 ALA A O 1
ATOM 2695 N N . ALA A 1 348 ? -1.031 -15.783 6.624 1.00 98.19 348 ALA A N 1
ATOM 2696 C CA . ALA A 1 348 ? -0.056 -16.567 7.383 1.00 98.19 348 ALA A CA 1
ATOM 2697 C C . ALA A 1 348 ? 0.084 -16.062 8.830 1.00 98.19 348 ALA A C 1
ATOM 2699 O O . ALA A 1 348 ? 0.105 -16.850 9.774 1.00 98.19 348 ALA A O 1
ATOM 2700 N N . SER A 1 349 ? 0.086 -14.741 9.020 1.00 98.62 349 SER A N 1
ATOM 2701 C CA . SER A 1 349 ? 0.137 -14.119 10.345 1.00 98.62 349 SER A CA 1
ATOM 2702 C C . SER A 1 349 ? -1.060 -14.498 11.220 1.00 98.62 349 SER A C 1
ATOM 2704 O O . SER A 1 349 ? -0.871 -14.757 12.406 1.00 98.62 349 SER A O 1
ATOM 2706 N N . THR A 1 350 ? -2.274 -14.598 10.656 1.00 98.44 350 THR A N 1
ATOM 2707 C CA . THR A 1 350 ? -3.455 -15.061 11.413 1.00 98.44 350 THR A CA 1
ATOM 2708 C C . THR A 1 350 ? -3.286 -16.486 11.933 1.00 98.44 350 THR A C 1
ATOM 2710 O O . THR A 1 350 ? -3.702 -16.770 13.053 1.00 98.44 350 THR A O 1
ATOM 2713 N N . VAL A 1 351 ? -2.638 -17.366 11.162 1.00 98.19 351 VAL A N 1
ATOM 2714 C CA . VAL A 1 351 ? -2.374 -18.755 11.567 1.00 98.19 351 VAL A CA 1
ATOM 2715 C C . VAL A 1 351 ? -1.367 -18.791 12.713 1.00 98.19 351 VAL A C 1
ATOM 2717 O O . VAL A 1 351 ? -1.597 -19.483 13.701 1.00 98.19 351 VAL A O 1
ATOM 2720 N N . LEU A 1 352 ? -0.297 -17.992 12.627 1.00 98.44 352 LEU A N 1
ATOM 2721 C CA . LEU A 1 352 ? 0.739 -17.925 13.663 1.00 98.44 352 LEU A CA 1
ATOM 2722 C C . LEU A 1 352 ? 0.191 -17.464 15.020 1.00 98.44 352 LEU A C 1
ATOM 2724 O O . LEU A 1 352 ? 0.572 -18.011 16.051 1.00 98.44 352 LEU A O 1
ATOM 2728 N N . ILE A 1 353 ? -0.718 -16.484 15.035 1.00 98.44 353 ILE A N 1
ATOM 2729 C CA . ILE A 1 353 ? -1.288 -15.954 16.286 1.00 98.44 353 ILE A CA 1
ATOM 2730 C C . ILE A 1 353 ? -2.473 -16.778 16.809 1.00 98.44 353 ILE A C 1
ATOM 2732 O O . ILE A 1 353 ? -2.844 -16.652 17.974 1.00 98.44 353 ILE A O 1
ATOM 2736 N N . ARG A 1 354 ? -3.067 -17.648 15.983 1.00 98.31 354 ARG A N 1
ATOM 2737 C CA . ARG A 1 354 ? -4.298 -18.393 16.299 1.00 98.31 354 ARG A CA 1
ATOM 2738 C C . ARG A 1 354 ? -4.247 -19.164 17.628 1.00 98.31 354 ARG A C 1
ATOM 2740 O O . ARG A 1 354 ? -5.240 -19.075 18.353 1.00 98.31 354 ARG A O 1
ATOM 2747 N N . PRO A 1 355 ? -3.164 -19.883 18.003 1.00 98.25 355 PRO A N 1
ATOM 2748 C CA . PRO A 1 355 ? -3.109 -20.580 19.292 1.00 98.25 355 PRO A CA 1
ATOM 2749 C C . PRO A 1 355 ? -3.235 -19.623 20.482 1.00 98.25 355 PRO A C 1
ATOM 2751 O O . PRO A 1 355 ? -4.051 -19.859 21.372 1.00 98.25 355 PRO A O 1
ATOM 2754 N N . LYS A 1 356 ? -2.508 -18.498 20.443 1.00 97.88 356 LYS A N 1
ATOM 2755 C CA . LYS A 1 356 ? -2.568 -17.449 21.467 1.00 97.88 356 LYS A CA 1
ATOM 2756 C C . LYS A 1 356 ? -3.976 -16.868 21.589 1.00 97.88 356 LYS A C 1
ATOM 2758 O O . LYS A 1 356 ? -4.491 -16.714 22.691 1.00 97.88 356 LYS A O 1
ATOM 2763 N N . LEU A 1 357 ? -4.637 -16.598 20.466 1.00 98.44 357 LEU A N 1
ATOM 2764 C CA . LEU A 1 357 ? -5.988 -16.033 20.483 1.00 98.44 357 LEU A CA 1
ATOM 2765 C C . LEU A 1 357 ? -7.036 -17.013 21.025 1.00 98.44 357 LEU A C 1
ATOM 2767 O O . LEU A 1 357 ? -7.938 -16.598 21.748 1.00 98.44 357 LEU A O 1
ATOM 2771 N N . LYS A 1 358 ? -6.909 -18.311 20.723 1.00 98.25 358 LYS A N 1
ATOM 2772 C CA . LYS A 1 358 ? -7.766 -19.346 21.324 1.00 98.25 358 LYS A CA 1
ATOM 2773 C C . LYS A 1 358 ? -7.597 -19.397 22.843 1.00 98.25 358 LYS A C 1
ATOM 2775 O O . LYS A 1 358 ? -8.590 -19.470 23.554 1.00 98.25 358 LYS A O 1
ATOM 2780 N N . GLU A 1 359 ? -6.364 -19.298 23.336 1.00 98.06 359 GLU A N 1
ATOM 2781 C CA . GLU A 1 359 ? -6.090 -19.210 24.773 1.00 98.06 359 GLU A CA 1
ATOM 2782 C C . GLU A 1 359 ? -6.720 -17.953 25.397 1.00 98.06 359 GLU A C 1
ATOM 2784 O O . GLU A 1 359 ? -7.364 -18.043 26.441 1.00 98.06 359 GLU A O 1
ATOM 2789 N N . MET A 1 360 ? -6.587 -16.791 24.746 1.00 97.94 360 MET A N 1
ATOM 2790 C CA . MET A 1 360 ? -7.184 -15.533 25.213 1.00 97.94 360 MET A CA 1
ATOM 2791 C C . MET A 1 360 ? -8.713 -15.612 25.310 1.00 97.94 360 MET A C 1
ATOM 2793 O O . MET A 1 360 ? -9.278 -15.115 26.281 1.00 97.94 360 MET A O 1
ATOM 2797 N N . LEU A 1 361 ? -9.391 -16.252 24.350 1.00 97.69 361 LEU A N 1
ATOM 2798 C CA . LEU A 1 361 ? -10.853 -16.409 24.378 1.00 97.69 361 LEU A CA 1
ATOM 2799 C C . LEU A 1 361 ? -11.358 -17.220 25.572 1.00 97.69 361 LEU A C 1
ATOM 2801 O O . LEU A 1 361 ? -12.465 -16.973 26.042 1.00 97.69 361 LEU A O 1
ATOM 2805 N N . GLU A 1 362 ? -10.559 -18.160 26.077 1.00 97.94 362 GLU A N 1
ATOM 2806 C CA . GLU A 1 362 ? -10.922 -18.956 27.252 1.00 97.94 362 GLU A CA 1
ATOM 2807 C C . GLU A 1 362 ? -10.715 -18.202 28.574 1.00 97.94 362 GLU A C 1
ATOM 2809 O O . GLU A 1 362 ? -11.164 -18.665 29.628 1.00 97.94 362 GLU A O 1
ATOM 2814 N N . ARG A 1 363 ? -10.074 -17.025 28.548 1.00 97.75 363 ARG A N 1
ATOM 2815 C CA . ARG A 1 363 ? -9.874 -16.198 29.743 1.00 97.75 363 ARG A CA 1
ATOM 2816 C C . ARG A 1 363 ? -11.217 -15.631 30.228 1.00 97.75 363 ARG A C 1
ATOM 2818 O O . ARG A 1 363 ? -12.014 -15.180 29.400 1.00 97.75 363 ARG A O 1
ATOM 2825 N N . PRO A 1 364 ? -11.476 -15.589 31.554 1.00 96.38 364 PRO A N 1
ATOM 2826 C CA . PRO A 1 364 ? -12.779 -15.212 32.111 1.00 96.38 364 PRO A CA 1
ATOM 2827 C C . PRO A 1 364 ? -13.367 -13.906 31.563 1.00 96.38 364 PRO A C 1
ATOM 2829 O O . PRO A 1 364 ? -14.562 -13.848 31.281 1.00 96.38 364 PRO A O 1
ATOM 2832 N N . VAL A 1 365 ? -12.532 -12.878 31.371 1.00 97.75 365 VAL A N 1
ATOM 2833 C CA . VAL A 1 365 ? -12.969 -11.555 30.895 1.00 97.75 365 VAL A CA 1
ATOM 2834 C C . VAL A 1 365 ? -13.556 -11.578 29.480 1.00 97.75 365 VAL A C 1
ATOM 2836 O O . VAL A 1 365 ? -14.433 -10.772 29.190 1.00 97.75 365 VAL A O 1
ATOM 2839 N N . LEU A 1 366 ? -13.110 -12.497 28.610 1.00 98.00 366 LEU A N 1
ATOM 2840 C CA . LEU A 1 366 ? -13.631 -12.643 27.244 1.00 98.00 366 LEU A CA 1
ATOM 2841 C C . LEU A 1 366 ? -14.685 -13.747 27.153 1.00 98.00 366 LEU A C 1
ATOM 2843 O O . LEU A 1 366 ? -15.738 -13.543 26.551 1.00 98.00 366 LEU A O 1
ATOM 2847 N N . LYS A 1 367 ? -14.441 -14.894 27.800 1.00 97.44 367 LYS A N 1
ATOM 2848 C CA . LYS A 1 367 ? -15.341 -16.058 27.795 1.00 97.44 367 LYS A CA 1
ATOM 2849 C C . LYS A 1 367 ? -16.752 -15.723 28.279 1.00 97.44 367 LYS A C 1
ATOM 2851 O O . LYS A 1 367 ? -17.729 -16.290 27.792 1.00 97.44 367 LYS A O 1
ATOM 2856 N N . ASN A 1 368 ? -16.856 -14.804 29.238 1.00 96.19 368 ASN A N 1
ATOM 2857 C CA . ASN A 1 368 ? -18.123 -14.425 29.855 1.00 96.19 368 ASN A CA 1
ATOM 2858 C C . ASN A 1 368 ? -18.888 -13.330 29.091 1.00 96.19 368 ASN A C 1
ATOM 2860 O O . ASN A 1 368 ? -20.012 -13.009 29.485 1.00 96.19 368 ASN A O 1
ATOM 2864 N N . LEU A 1 369 ? -18.329 -12.770 28.010 1.00 96.25 369 LEU A N 1
ATOM 2865 C CA . LEU A 1 369 ? -19.014 -11.768 27.190 1.00 96.25 369 LEU A CA 1
ATOM 2866 C C . LEU A 1 369 ? -20.194 -12.394 26.430 1.00 96.25 369 LEU A C 1
ATOM 2868 O O . LEU A 1 369 ? -20.098 -13.484 25.860 1.00 96.25 369 LEU A O 1
ATOM 2872 N N . LYS A 1 370 ? -21.333 -11.694 26.412 1.00 94.62 370 LYS A N 1
ATOM 2873 C CA . LYS A 1 370 ? -22.596 -12.147 25.806 1.00 94.62 370 LYS A CA 1
ATOM 2874 C C . LYS A 1 370 ? -23.228 -11.030 24.976 1.00 94.62 370 LYS A C 1
ATOM 2876 O O . LYS A 1 370 ? -22.871 -9.867 25.123 1.00 94.62 370 LYS A O 1
ATOM 2881 N N . GLY A 1 371 ? -24.188 -11.392 24.123 1.00 93.06 371 GLY A N 1
ATOM 2882 C CA . GLY A 1 371 ? -24.894 -10.431 23.269 1.00 93.06 371 GLY A CA 1
ATOM 2883 C C . GLY A 1 371 ? -23.930 -9.644 22.378 1.00 93.06 371 GLY A C 1
ATOM 2884 O O . GLY A 1 371 ? -22.984 -10.220 21.842 1.00 93.06 371 GLY A O 1
ATOM 2885 N N . ASP A 1 372 ? -24.150 -8.335 22.282 1.00 91.38 372 ASP A N 1
ATOM 2886 C CA . ASP A 1 372 ? -23.354 -7.406 21.467 1.00 91.38 372 ASP A CA 1
ATOM 2887 C C . ASP A 1 372 ? -21.900 -7.240 21.941 1.00 91.38 372 ASP A C 1
ATOM 2889 O O . ASP A 1 372 ? -21.081 -6.667 21.226 1.00 91.38 372 ASP A O 1
ATOM 2893 N N . ASP A 1 373 ? -21.563 -7.705 23.148 1.00 91.62 373 ASP A N 1
ATOM 2894 C CA . ASP A 1 373 ? -20.188 -7.708 23.661 1.00 91.62 373 ASP A CA 1
ATOM 2895 C C . ASP A 1 373 ? -19.416 -8.978 23.289 1.00 91.62 373 ASP A C 1
ATOM 2897 O O . ASP A 1 373 ? -18.207 -9.042 23.501 1.00 91.62 373 ASP A O 1
ATOM 2901 N N . LYS A 1 374 ? -20.078 -10.009 22.749 1.00 95.38 374 LYS A N 1
ATOM 2902 C CA . LYS A 1 374 ? -19.417 -11.278 22.438 1.00 95.38 374 LYS A CA 1
ATOM 2903 C C . LYS A 1 374 ? -18.346 -11.083 21.362 1.00 95.38 374 LYS A C 1
ATOM 2905 O O . LYS A 1 374 ? -18.635 -10.678 20.238 1.00 95.38 374 LYS A O 1
ATOM 2910 N N . ILE A 1 375 ? -17.120 -11.489 21.681 1.00 97.12 375 ILE A N 1
ATOM 2911 C CA . ILE A 1 375 ? -16.001 -11.518 20.739 1.00 97.12 375 ILE A CA 1
ATOM 2912 C C . ILE A 1 375 ? -15.736 -12.975 20.358 1.00 97.12 375 ILE A C 1
ATOM 2914 O O . ILE A 1 375 ? -15.354 -13.789 21.193 1.00 97.12 375 ILE A O 1
ATOM 2918 N N . ASP A 1 376 ? -15.972 -13.320 19.093 1.00 96.44 376 ASP A N 1
ATOM 2919 C CA . ASP A 1 376 ? -15.589 -14.620 18.536 1.00 96.44 376 ASP A CA 1
ATOM 2920 C C . ASP A 1 376 ? -14.138 -14.618 18.022 1.00 96.44 376 ASP A C 1
ATOM 2922 O O . ASP A 1 376 ? -13.486 -13.576 17.943 1.00 96.44 376 ASP A O 1
ATOM 2926 N N . LEU A 1 377 ? -13.623 -15.797 17.659 1.00 97.69 377 LEU A N 1
ATOM 2927 C CA . LEU A 1 377 ? -12.242 -15.964 17.195 1.00 97.69 377 LEU A CA 1
ATOM 2928 C C . LEU A 1 377 ? -11.918 -15.152 15.940 1.00 97.69 377 LEU A C 1
ATOM 2930 O O . LEU A 1 377 ? -10.810 -14.626 15.832 1.00 97.69 377 LEU A O 1
ATOM 2934 N N . THR A 1 378 ? -12.855 -15.020 15.005 1.00 96.81 378 THR A N 1
ATOM 2935 C CA . THR A 1 378 ? -12.638 -14.248 13.778 1.00 96.81 378 THR A CA 1
ATOM 2936 C C . THR A 1 378 ? -12.544 -12.756 14.094 1.00 96.81 378 THR A C 1
ATOM 2938 O O . THR A 1 378 ? -11.619 -12.091 13.621 1.00 96.81 378 THR A O 1
ATOM 2941 N N . SER A 1 379 ? -13.432 -12.242 14.949 1.00 97.38 379 SER A N 1
ATOM 2942 C CA . SER A 1 379 ? -13.374 -10.860 15.437 1.00 97.38 379 SER A CA 1
ATOM 2943 C C . SER A 1 379 ? -12.104 -10.597 16.242 1.00 97.38 379 SER A C 1
ATOM 2945 O O . SER A 1 379 ? -11.406 -9.625 15.963 1.00 97.38 379 SER A O 1
ATOM 2947 N N . LEU A 1 380 ? -11.739 -11.486 17.174 1.00 98.62 380 LEU A N 1
ATOM 2948 C CA . LEU A 1 380 ? -10.509 -11.347 17.958 1.00 98.62 380 LEU A CA 1
ATOM 2949 C C . LEU A 1 380 ? -9.262 -11.363 17.066 1.00 98.62 380 LEU A C 1
ATOM 2951 O O . LEU A 1 380 ? -8.346 -10.583 17.298 1.00 98.62 380 LEU A O 1
ATOM 2955 N N . THR A 1 381 ? -9.239 -12.194 16.020 1.00 98.62 381 THR A N 1
ATOM 2956 C CA . THR A 1 381 ? -8.135 -12.228 15.045 1.00 98.62 381 THR A CA 1
ATOM 2957 C C . THR A 1 381 ? -7.940 -10.873 14.376 1.00 98.62 381 THR A C 1
ATOM 2959 O O . THR A 1 381 ? -6.817 -10.377 14.299 1.00 98.62 381 THR A O 1
ATOM 2962 N N . LYS A 1 382 ? -9.032 -10.241 13.935 1.00 98.62 382 LYS A N 1
ATOM 2963 C CA . LYS A 1 382 ? -8.986 -8.897 13.356 1.00 98.62 382 LYS A CA 1
ATOM 2964 C C . LYS A 1 382 ? -8.537 -7.853 14.379 1.00 98.62 382 LYS A C 1
ATOM 2966 O O . LYS A 1 382 ? -7.627 -7.084 14.087 1.00 98.62 382 LYS A O 1
ATOM 2971 N N . ILE A 1 383 ? -9.147 -7.847 15.566 1.00 98.81 383 ILE A N 1
ATOM 2972 C CA . ILE A 1 383 ? -8.846 -6.876 16.626 1.00 98.81 383 ILE A CA 1
ATOM 2973 C C . ILE A 1 383 ? -7.378 -6.975 17.047 1.00 98.81 383 ILE A C 1
ATOM 2975 O O . ILE A 1 383 ? -6.715 -5.950 17.148 1.00 98.81 383 ILE A O 1
ATOM 2979 N N . ALA A 1 384 ? -6.847 -8.187 17.228 1.00 98.69 384 ALA A N 1
ATOM 2980 C CA . ALA A 1 384 ? -5.455 -8.397 17.610 1.00 98.69 384 ALA A CA 1
ATOM 2981 C C . ALA A 1 384 ? -4.492 -7.825 16.564 1.00 98.69 384 ALA A C 1
ATOM 2983 O O . ALA A 1 384 ? -3.575 -7.091 16.921 1.00 98.69 384 ALA A O 1
ATOM 2984 N N . LEU A 1 385 ? -4.737 -8.094 15.275 1.00 98.88 385 LEU A N 1
ATOM 2985 C CA . LEU A 1 385 ? -3.937 -7.522 14.190 1.00 98.88 385 LEU A CA 1
ATOM 2986 C C . LEU A 1 385 ? -4.016 -5.990 14.152 1.00 98.88 385 LEU A C 1
ATOM 2988 O O . LEU A 1 385 ? -2.997 -5.350 13.913 1.00 98.88 385 LEU A O 1
ATOM 2992 N N . GLN A 1 386 ? -5.197 -5.412 14.388 1.00 98.88 386 GLN A N 1
ATOM 2993 C CA . GLN A 1 386 ? -5.396 -3.961 14.413 1.00 98.88 386 GLN A CA 1
ATOM 2994 C C . GLN A 1 386 ? -4.710 -3.307 15.618 1.00 98.88 386 GLN A C 1
ATOM 2996 O O . GLN A 1 386 ? -3.931 -2.378 15.441 1.00 98.88 386 GLN A O 1
ATOM 3001 N N . ASN A 1 387 ? -4.950 -3.808 16.833 1.00 98.88 387 ASN A N 1
ATOM 3002 C CA . ASN A 1 387 ? -4.429 -3.219 18.066 1.00 98.88 387 ASN A CA 1
ATOM 3003 C C . ASN A 1 387 ? -2.900 -3.206 18.119 1.00 98.88 387 ASN A C 1
ATOM 3005 O O . ASN A 1 387 ? -2.324 -2.296 18.709 1.00 98.88 387 ASN A O 1
ATOM 3009 N N . THR A 1 388 ? -2.236 -4.203 17.531 1.00 98.69 388 THR A N 1
ATOM 3010 C CA . THR A 1 388 ? -0.771 -4.302 17.570 1.00 98.69 388 THR A CA 1
ATOM 3011 C C . THR A 1 388 ? -0.084 -3.799 16.304 1.00 98.69 388 THR A C 1
ATOM 3013 O O . THR A 1 388 ? 1.143 -3.887 16.215 1.00 98.69 388 THR A O 1
ATOM 3016 N N . ALA A 1 389 ? -0.834 -3.311 15.314 1.00 98.56 389 ALA A N 1
ATOM 3017 C CA . ALA A 1 389 ? -0.261 -2.718 14.113 1.00 98.56 389 ALA A CA 1
ATOM 3018 C C . ALA A 1 389 ? 0.457 -1.394 14.425 1.00 98.56 389 ALA A C 1
ATOM 3020 O O . ALA A 1 389 ? 0.199 -0.729 15.429 1.00 98.56 389 ALA A O 1
ATOM 3021 N N . ARG A 1 390 ? 1.397 -1.025 13.552 1.00 97.62 390 ARG A N 1
ATOM 3022 C CA . ARG A 1 390 ? 2.173 0.214 13.651 1.00 97.62 390 ARG A CA 1
ATOM 3023 C C . ARG A 1 390 ? 1.738 1.189 12.557 1.00 97.62 390 ARG A C 1
ATOM 3025 O O . ARG A 1 390 ? 1.946 0.868 11.382 1.00 97.62 390 ARG A O 1
ATOM 3032 N N . PRO A 1 391 ? 1.187 2.364 12.906 1.00 97.88 391 PRO A N 1
ATOM 3033 C CA . PRO A 1 391 ? 0.870 3.399 11.931 1.00 97.88 391 PRO A CA 1
ATOM 3034 C C . PRO A 1 391 ? 2.104 3.780 11.106 1.00 97.88 391 PRO A C 1
ATOM 3036 O O . PRO A 1 391 ? 3.190 3.998 11.642 1.00 97.88 391 PRO A O 1
ATOM 3039 N N . MET A 1 392 ? 1.937 3.821 9.789 1.00 97.69 392 MET A N 1
ATOM 3040 C CA . MET A 1 392 ? 2.955 4.204 8.817 1.00 97.69 392 MET A CA 1
ATOM 3041 C C . MET A 1 392 ? 2.899 5.705 8.553 1.00 97.69 392 MET A C 1
ATOM 3043 O O . MET A 1 392 ? 1.830 6.325 8.617 1.00 97.69 392 MET A O 1
ATOM 3047 N N . MET A 1 393 ? 4.055 6.276 8.227 1.00 96.38 393 MET A N 1
ATOM 3048 C CA . MET A 1 393 ? 4.155 7.674 7.819 1.00 96.38 393 MET A CA 1
ATOM 3049 C C . MET A 1 393 ? 3.522 7.879 6.445 1.00 96.38 393 MET A C 1
ATOM 3051 O O . MET A 1 393 ? 3.455 6.952 5.634 1.00 96.38 393 MET A O 1
ATOM 3055 N N . ASP A 1 394 ? 3.059 9.099 6.194 1.00 95.56 394 ASP A N 1
ATOM 3056 C CA . ASP A 1 394 ? 2.561 9.480 4.880 1.00 95.56 394 ASP A CA 1
ATOM 3057 C C . ASP A 1 394 ? 3.668 9.399 3.822 1.00 95.56 394 ASP A C 1
ATOM 3059 O O . ASP A 1 394 ? 4.816 9.773 4.087 1.00 95.56 394 ASP A O 1
ATOM 3063 N N . ALA A 1 395 ? 3.329 8.881 2.642 1.00 91.81 395 ALA A N 1
ATOM 3064 C CA . ALA A 1 395 ? 4.262 8.812 1.530 1.00 91.81 395 ALA A CA 1
ATOM 3065 C C . ALA A 1 395 ? 4.411 10.201 0.913 1.00 91.81 395 ALA A C 1
ATOM 3067 O O . ALA A 1 395 ? 3.422 10.865 0.631 1.00 91.81 395 ALA A O 1
ATOM 3068 N N . THR A 1 396 ? 5.642 10.613 0.642 1.00 87.75 396 THR A N 1
ATOM 3069 C CA . THR A 1 396 ? 5.920 11.878 -0.033 1.00 87.75 396 THR A CA 1
ATOM 3070 C C . THR A 1 396 ? 6.512 11.628 -1.408 1.00 87.75 396 THR A C 1
ATOM 3072 O O . THR A 1 396 ? 7.230 10.647 -1.646 1.00 87.75 396 THR A O 1
ATOM 3075 N N . SER A 1 397 ? 6.236 12.551 -2.319 1.00 80.56 397 SER A N 1
ATOM 3076 C CA . SER A 1 397 ? 6.998 12.653 -3.552 1.00 80.56 397 SER A CA 1
ATOM 3077 C C . SER A 1 397 ? 8.390 13.218 -3.262 1.00 80.56 397 SER A C 1
ATOM 3079 O O . SER A 1 397 ? 8.598 13.971 -2.312 1.00 80.56 397 SER A O 1
ATOM 3081 N N . TRP A 1 398 ? 9.372 12.825 -4.074 1.00 75.62 398 TRP A N 1
ATOM 3082 C CA . TRP A 1 398 ? 10.701 13.455 -4.099 1.00 75.62 398 TRP A CA 1
ATOM 3083 C C . TRP A 1 398 ? 11.505 13.405 -2.785 1.00 75.62 398 TRP A C 1
ATOM 3085 O O . TRP A 1 398 ? 12.358 14.258 -2.552 1.00 75.62 398 TRP A O 1
ATOM 3095 N N . LYS A 1 399 ? 11.282 12.378 -1.949 1.00 74.06 399 LYS A N 1
ATOM 3096 C CA . LYS A 1 399 ? 12.008 12.120 -0.683 1.00 74.06 399 LYS A CA 1
ATOM 3097 C C . LYS A 1 399 ? 11.873 13.225 0.373 1.00 74.06 399 LYS A C 1
ATOM 3099 O O . LYS A 1 399 ? 12.738 13.396 1.231 1.00 74.06 399 LYS A O 1
ATOM 3104 N N . GLU A 1 400 ? 10.779 13.972 0.333 1.00 82.50 400 GLU A N 1
ATOM 3105 C CA . GLU A 1 400 ? 10.469 14.981 1.343 1.00 82.50 400 GLU A CA 1
ATOM 3106 C C . GLU A 1 400 ? 10.190 14.314 2.700 1.00 82.50 400 GLU A C 1
ATOM 3108 O O . GLU A 1 400 ? 9.700 13.185 2.768 1.00 82.50 400 GLU A O 1
ATOM 3113 N N . LYS A 1 401 ? 10.460 15.007 3.810 1.00 84.50 401 LYS A N 1
ATOM 3114 C CA . LYS A 1 401 ? 10.146 14.460 5.133 1.00 84.50 401 LYS A CA 1
ATOM 3115 C C . LYS A 1 401 ? 8.633 14.464 5.363 1.00 84.50 401 LYS A C 1
ATOM 3117 O O . LYS A 1 401 ? 8.007 15.521 5.370 1.00 84.50 401 LYS A O 1
ATOM 3122 N N . SER A 1 402 ? 8.077 13.286 5.630 1.00 85.31 402 SER A N 1
ATOM 3123 C CA . SER A 1 402 ? 6.685 13.133 6.052 1.00 85.31 402 SER A CA 1
ATOM 3124 C C . SER A 1 402 ? 6.441 13.773 7.423 1.00 85.31 402 SER A C 1
ATOM 3126 O O . SER A 1 402 ? 7.246 13.604 8.345 1.00 85.31 402 SER A O 1
ATOM 3128 N N . GLN A 1 403 ? 5.342 14.515 7.564 1.00 88.81 403 GLN A N 1
ATOM 3129 C CA . GLN A 1 403 ? 5.005 15.233 8.802 1.00 88.81 403 GLN A CA 1
ATOM 3130 C C . GLN A 1 403 ? 3.990 14.490 9.677 1.00 88.81 403 GLN A C 1
ATOM 3132 O O . GLN A 1 403 ? 3.987 14.667 10.895 1.00 88.81 403 GLN A O 1
ATOM 3137 N N . TYR A 1 404 ? 3.144 13.656 9.071 1.00 96.19 404 TYR A N 1
ATOM 3138 C CA . TYR A 1 404 ? 2.025 12.989 9.730 1.00 96.19 404 TYR A CA 1
ATOM 3139 C C . TYR A 1 404 ? 1.930 11.524 9.294 1.00 96.19 404 TYR A C 1
ATOM 3141 O O . TYR A 1 404 ? 2.532 11.107 8.303 1.00 96.19 404 TYR A O 1
ATOM 3149 N N . PHE A 1 405 ? 1.163 10.728 10.037 1.00 97.75 405 PHE A N 1
ATOM 3150 C CA . PHE A 1 405 ? 0.812 9.381 9.599 1.00 97.75 405 PHE A CA 1
ATOM 3151 C C . PHE A 1 405 ? -0.074 9.430 8.353 1.00 97.75 405 PHE A C 1
ATOM 3153 O O . PHE A 1 405 ? -0.907 10.328 8.222 1.00 97.75 405 PHE A O 1
ATOM 3160 N N . ALA A 1 406 ? 0.072 8.435 7.475 1.00 97.94 406 ALA A N 1
ATOM 3161 C CA . ALA A 1 406 ? -0.852 8.233 6.363 1.00 97.94 406 ALA A CA 1
ATOM 3162 C C . ALA A 1 406 ? -2.294 8.090 6.877 1.00 97.94 406 ALA A C 1
ATOM 3164 O O . ALA A 1 406 ? -2.525 7.586 7.984 1.00 97.94 406 ALA A O 1
ATOM 3165 N N . SER A 1 407 ? -3.272 8.484 6.061 1.00 98.31 407 SER A N 1
ATOM 3166 C CA . SER A 1 407 ? -4.687 8.377 6.427 1.00 98.31 407 SER A CA 1
ATOM 3167 C C . SER A 1 407 ? -5.050 6.941 6.846 1.00 98.31 407 SER A C 1
ATOM 3169 O O . SER A 1 407 ? -4.697 5.989 6.139 1.00 98.31 407 SER A O 1
ATOM 3171 N N . PRO A 1 408 ? -5.809 6.738 7.940 1.00 98.56 408 PRO A N 1
ATOM 3172 C CA . PRO A 1 408 ? -6.397 5.442 8.261 1.00 98.56 408 PRO A CA 1
ATOM 3173 C C . PRO A 1 408 ? -7.181 4.820 7.098 1.00 98.56 408 PRO A C 1
ATOM 3175 O O . PRO A 1 408 ? -7.175 3.600 6.951 1.00 98.56 408 PRO A O 1
ATOM 3178 N N . ARG A 1 409 ? -7.808 5.625 6.225 1.00 98.25 409 ARG A N 1
ATOM 3179 C CA . ARG A 1 409 ? -8.483 5.126 5.012 1.00 98.25 409 ARG A CA 1
ATOM 3180 C C . ARG A 1 409 ? -7.522 4.525 3.989 1.00 98.25 409 ARG A C 1
ATOM 3182 O O . ARG A 1 409 ? -7.956 3.730 3.166 1.00 98.25 409 ARG A O 1
ATOM 3189 N N . GLN A 1 410 ? -6.235 4.853 4.035 1.00 98.19 410 GLN A N 1
ATOM 3190 C CA . GLN A 1 410 ? -5.215 4.261 3.169 1.00 98.19 410 GLN A CA 1
ATOM 3191 C C . GLN A 1 410 ? -4.606 2.990 3.767 1.00 98.19 410 GLN A C 1
ATOM 3193 O O . GLN A 1 410 ? -4.371 2.016 3.051 1.00 98.19 410 GLN A O 1
ATOM 3198 N N . GLN A 1 411 ? -4.313 3.009 5.072 1.00 98.31 411 GLN A N 1
ATOM 3199 C CA . GLN A 1 411 ? -3.467 1.998 5.721 1.00 98.31 411 GLN A CA 1
ATOM 3200 C C . GLN A 1 411 ? -4.168 1.118 6.767 1.00 98.31 411 GLN A C 1
ATOM 3202 O O . GLN A 1 411 ? -3.576 0.148 7.255 1.00 98.31 411 GLN A O 1
ATOM 3207 N N . GLY A 1 412 ? -5.408 1.440 7.132 1.00 98.56 412 GLY A N 1
ATOM 3208 C CA . GLY A 1 412 ? -6.087 0.852 8.281 1.00 98.56 412 GLY A CA 1
ATOM 3209 C C . GLY A 1 412 ? -5.360 1.180 9.583 1.00 98.56 412 GLY A C 1
ATOM 3210 O O . GLY A 1 412 ? -4.932 2.311 9.803 1.00 98.56 412 GLY A O 1
ATOM 3211 N N . ALA A 1 413 ? -5.171 0.177 10.438 1.00 98.69 413 ALA A N 1
ATOM 3212 C CA . ALA A 1 413 ? -4.392 0.315 11.670 1.00 98.69 413 ALA A CA 1
ATOM 3213 C C . ALA A 1 413 ? -2.867 0.421 11.444 1.00 98.69 413 ALA A C 1
ATOM 3215 O O . ALA A 1 413 ? -2.115 0.641 12.391 1.00 98.69 413 ALA A O 1
ATOM 3216 N N . GLY A 1 414 ? -2.406 0.276 10.198 1.00 98.38 414 GLY A N 1
ATOM 3217 C CA . GLY A 1 414 ? -0.995 0.327 9.825 1.00 98.38 414 GLY A CA 1
ATOM 3218 C C . GLY A 1 414 ? -0.377 -1.050 9.594 1.00 98.38 414 GLY A C 1
ATOM 3219 O O . GLY A 1 414 ? -1.078 -2.034 9.348 1.00 98.38 414 GLY A O 1
ATOM 3220 N N . LEU A 1 415 ? 0.955 -1.115 9.619 1.00 98.25 415 LEU A N 1
ATOM 3221 C CA . LEU A 1 415 ? 1.717 -2.325 9.323 1.00 98.25 415 LEU A CA 1
ATOM 3222 C C . LEU A 1 415 ? 1.550 -3.363 10.442 1.00 98.25 415 LEU A C 1
ATOM 3224 O O . LEU A 1 415 ? 1.836 -3.067 11.604 1.00 98.25 415 LEU A O 1
ATOM 3228 N N . ILE A 1 416 ? 1.123 -4.583 10.103 1.00 98.56 416 ILE A N 1
ATOM 3229 C CA . ILE A 1 416 ? 0.949 -5.659 11.089 1.00 98.56 416 ILE A CA 1
ATOM 3230 C C . ILE A 1 416 ? 2.244 -5.967 11.858 1.00 98.56 416 ILE A C 1
ATOM 3232 O O . ILE A 1 416 ? 3.348 -5.906 11.316 1.00 98.56 416 ILE A O 1
ATOM 3236 N N . ASN A 1 417 ? 2.106 -6.371 13.124 1.00 98.12 417 ASN A N 1
ATOM 3237 C CA . ASN A 1 417 ? 3.227 -6.803 13.957 1.00 98.12 417 ASN A CA 1
ATOM 3238 C C . ASN A 1 417 ? 2.880 -8.097 14.704 1.00 98.12 417 ASN A C 1
ATOM 3240 O O . ASN A 1 417 ? 2.243 -8.080 15.756 1.00 98.12 417 ASN A O 1
ATOM 3244 N N . VAL A 1 418 ? 3.325 -9.224 14.145 1.00 98.06 418 VAL A N 1
ATOM 3245 C CA . VAL A 1 418 ? 3.036 -10.571 14.665 1.00 98.06 418 VAL A CA 1
ATOM 3246 C C . VAL A 1 418 ? 3.661 -10.795 16.042 1.00 98.06 418 VAL A C 1
ATOM 3248 O O . VAL A 1 418 ? 3.029 -11.378 16.918 1.00 98.06 418 VAL A O 1
ATOM 3251 N N . ALA A 1 419 ? 4.878 -10.293 16.267 1.00 96.81 419 ALA A N 1
ATOM 3252 C CA . ALA A 1 419 ? 5.561 -10.441 17.550 1.00 96.81 419 ALA A CA 1
ATOM 3253 C C . ALA A 1 419 ? 4.817 -9.711 18.678 1.00 96.81 419 ALA A C 1
ATOM 3255 O O . ALA A 1 419 ? 4.673 -10.245 19.777 1.00 96.81 419 ALA A O 1
ATOM 3256 N N . ASN A 1 420 ? 4.301 -8.509 18.406 1.00 97.62 420 ASN A N 1
ATOM 3257 C CA . ASN A 1 420 ? 3.461 -7.797 19.364 1.00 97.62 420 ASN A CA 1
ATOM 3258 C C . ASN A 1 420 ? 2.114 -8.505 19.552 1.00 97.62 420 ASN A C 1
ATOM 3260 O O . ASN A 1 420 ? 1.704 -8.686 20.692 1.00 97.62 420 ASN A O 1
ATOM 3264 N N . ALA A 1 421 ? 1.471 -8.989 18.484 1.00 98.25 421 ALA A N 1
ATOM 3265 C CA . ALA A 1 421 ? 0.223 -9.752 18.590 1.00 98.25 421 ALA A CA 1
ATOM 3266 C C . ALA A 1 421 ? 0.352 -11.001 19.484 1.00 98.25 421 ALA A C 1
ATOM 3268 O O . ALA A 1 421 ? -0.562 -11.296 20.248 1.00 98.25 421 ALA A O 1
ATOM 3269 N N . LEU A 1 422 ? 1.490 -11.705 19.441 1.00 97.81 422 LEU A N 1
ATOM 3270 C CA . LEU A 1 422 ? 1.751 -12.882 20.284 1.00 97.81 422 LEU A CA 1
ATOM 3271 C C . LEU A 1 422 ? 1.973 -12.545 21.767 1.00 97.81 422 LEU A C 1
ATOM 3273 O O . LEU A 1 422 ? 1.635 -13.354 22.630 1.00 97.81 422 LEU A O 1
ATOM 3277 N N . ARG A 1 423 ? 2.547 -11.373 22.066 1.00 96.25 423 ARG A N 1
ATOM 3278 C CA . ARG A 1 423 ? 2.798 -10.902 23.443 1.00 96.25 423 ARG A CA 1
ATOM 3279 C C . ARG A 1 423 ? 1.617 -10.164 24.065 1.00 96.25 423 ARG A C 1
ATOM 3281 O O . ARG A 1 423 ? 1.598 -9.960 25.272 1.00 96.25 423 ARG A O 1
ATOM 3288 N N . ASN A 1 424 ? 0.678 -9.713 23.244 1.00 98.00 424 ASN A N 1
ATOM 3289 C CA . ASN A 1 424 ? -0.434 -8.890 23.680 1.00 98.00 424 ASN A CA 1
ATOM 3290 C C . ASN A 1 424 ? -1.411 -9.660 24.586 1.00 98.00 424 ASN A C 1
ATOM 3292 O O . ASN A 1 424 ? -1.839 -10.766 24.260 1.00 98.00 424 ASN A O 1
ATOM 3296 N N . GLU A 1 425 ? -1.802 -9.026 25.688 1.00 98.00 425 GLU A N 1
ATOM 3297 C CA . GLU A 1 425 ? -2.801 -9.497 26.655 1.00 98.00 425 GLU A CA 1
ATOM 3298 C C . GLU A 1 425 ? -3.983 -8.522 26.789 1.00 98.00 425 GLU A C 1
ATOM 3300 O O . GLU A 1 425 ? -4.793 -8.642 27.708 1.00 98.00 425 GLU A O 1
ATOM 3305 N N . VAL A 1 426 ? -4.083 -7.512 25.918 1.00 98.62 426 VAL A N 1
ATOM 3306 C CA . VAL A 1 426 ? -5.142 -6.499 25.987 1.00 98.62 426 VAL A CA 1
ATOM 3307 C C . VAL A 1 426 ? -5.906 -6.413 24.676 1.00 98.62 426 VAL A C 1
ATOM 3309 O O . VAL A 1 426 ? -5.329 -6.243 23.606 1.00 98.62 426 VAL A O 1
ATOM 3312 N N . VAL A 1 427 ? -7.230 -6.501 24.762 1.00 98.69 427 VAL A N 1
ATOM 3313 C CA . VAL A 1 427 ? -8.135 -6.358 23.616 1.00 98.69 427 VAL A CA 1
ATOM 3314 C C . VAL A 1 427 ? -8.820 -4.999 23.718 1.00 98.69 427 VAL A C 1
ATOM 3316 O O . VAL A 1 427 ? -9.695 -4.817 24.562 1.00 98.69 427 VAL A O 1
ATOM 3319 N N . ALA A 1 428 ? -8.405 -4.039 22.889 1.00 98.69 428 ALA A N 1
ATOM 3320 C CA . ALA A 1 428 ? -8.977 -2.696 22.833 1.00 98.69 428 ALA A CA 1
ATOM 3321 C C . ALA A 1 428 ? -10.003 -2.613 21.697 1.00 98.69 428 ALA A C 1
ATOM 3323 O O . ALA A 1 428 ? -9.689 -2.867 20.530 1.00 98.69 428 ALA A O 1
ATOM 3324 N N . THR A 1 429 ? -11.244 -2.278 22.044 1.00 98.44 429 THR A N 1
ATOM 3325 C CA . THR A 1 429 ? -12.386 -2.398 21.137 1.00 98.44 429 THR A CA 1
ATOM 3326 C C . THR A 1 429 ? -13.243 -1.148 21.078 1.00 98.44 429 THR A C 1
ATOM 3328 O O . THR A 1 429 ? -13.379 -0.396 22.045 1.00 98.44 429 THR A O 1
ATOM 3331 N N . PHE A 1 430 ? -13.871 -0.973 19.922 1.00 98.44 430 PHE A N 1
ATOM 3332 C CA . PHE A 1 430 ? -14.952 -0.033 19.697 1.00 98.44 430 PHE A CA 1
ATOM 3333 C C . PHE A 1 430 ? -16.103 -0.739 18.976 1.00 98.44 430 PHE A C 1
ATOM 3335 O O . PHE A 1 430 ? -15.880 -1.572 18.093 1.00 98.44 430 PHE A O 1
ATOM 3342 N N . LYS A 1 431 ? -17.340 -0.424 19.367 1.00 96.62 431 LYS A N 1
ATOM 3343 C CA . LYS A 1 431 ? -18.537 -1.034 18.785 1.00 96.62 431 LYS A CA 1
ATOM 3344 C C . LYS A 1 431 ? -18.995 -0.255 17.559 1.00 96.62 431 LYS A C 1
ATOM 3346 O O . LYS A 1 431 ? -19.239 0.946 17.629 1.00 96.62 431 LYS A O 1
ATOM 3351 N N . ASN A 1 432 ? -19.196 -0.960 16.451 1.00 95.81 432 ASN A N 1
ATOM 3352 C CA . ASN A 1 432 ? -19.853 -0.419 15.269 1.00 95.81 432 ASN A CA 1
ATOM 3353 C C . ASN A 1 432 ? -20.966 -1.351 14.792 1.00 95.81 432 ASN A C 1
ATOM 3355 O O . ASN A 1 432 ? -20.851 -2.576 14.841 1.00 95.81 432 ASN A O 1
ATOM 3359 N N . THR A 1 433 ? -22.029 -0.744 14.279 1.00 93.50 433 THR A N 1
ATOM 3360 C CA . THR A 1 433 ? -23.111 -1.447 13.597 1.00 93.50 433 THR A CA 1
ATOM 3361 C C . THR A 1 433 ? -22.681 -1.815 12.180 1.00 93.50 433 THR A C 1
ATOM 3363 O O . THR A 1 433 ? -22.098 -0.993 11.468 1.00 93.50 433 THR A O 1
ATOM 3366 N N . ASP A 1 434 ? -22.948 -3.055 11.781 1.00 89.81 434 ASP A N 1
ATOM 3367 C CA . ASP A 1 434 ? -22.698 -3.540 10.431 1.00 89.81 434 ASP A CA 1
ATOM 3368 C C . ASP A 1 434 ? -23.860 -3.271 9.464 1.00 89.81 434 ASP A C 1
ATOM 3370 O O . ASP A 1 434 ? -24.883 -2.684 9.815 1.00 89.81 434 ASP A O 1
ATOM 3374 N N . SER A 1 435 ? -23.698 -3.728 8.222 1.00 88.00 435 SER A N 1
ATOM 3375 C CA . SER A 1 435 ? -24.662 -3.512 7.142 1.00 88.00 435 SER A CA 1
ATOM 3376 C C . SER A 1 435 ? -26.025 -4.196 7.340 1.00 88.00 435 SER A C 1
ATOM 3378 O O . SER A 1 435 ? -26.970 -3.871 6.626 1.00 88.00 435 SER A O 1
ATOM 3380 N N . LYS A 1 436 ? -26.157 -5.114 8.309 1.00 90.69 436 LYS A N 1
ATOM 3381 C CA . LYS A 1 436 ? -27.423 -5.757 8.698 1.00 90.69 436 LYS A CA 1
ATOM 3382 C C . LYS A 1 436 ? -28.004 -5.175 9.996 1.00 90.69 436 LYS A C 1
ATOM 3384 O O . LYS A 1 436 ? -29.039 -5.640 10.466 1.00 90.69 436 LYS A O 1
ATOM 3389 N N . GLY A 1 437 ? -27.354 -4.181 10.596 1.00 90.94 437 GLY A N 1
ATOM 3390 C CA . GLY A 1 437 ? -27.775 -3.635 11.883 1.00 90.94 437 GLY A CA 1
ATOM 3391 C C . GLY A 1 437 ? -27.222 -4.388 13.098 1.00 90.94 437 GLY A C 1
ATOM 3392 O O . GLY A 1 437 ? -27.614 -4.066 14.215 1.00 90.94 437 GLY A O 1
ATOM 3393 N N . LEU A 1 438 ? -26.328 -5.372 12.923 1.00 90.94 438 LEU A N 1
ATOM 3394 C CA . LEU A 1 438 ? -25.736 -6.097 14.053 1.00 90.94 438 LEU A CA 1
ATOM 3395 C C . LEU A 1 438 ? -24.536 -5.330 14.607 1.00 90.94 438 LEU A C 1
ATOM 3397 O O . LEU A 1 438 ? -23.701 -4.818 13.856 1.00 90.94 438 LEU A O 1
ATOM 3401 N N . VAL A 1 439 ? -24.428 -5.279 15.929 1.00 94.62 439 VAL A N 1
ATOM 3402 C CA . VAL A 1 439 ? -23.308 -4.633 16.610 1.00 94.62 439 VAL A CA 1
ATOM 3403 C C . VAL A 1 439 ? -22.140 -5.608 16.701 1.00 94.62 439 VAL A C 1
ATOM 3405 O O . VAL A 1 439 ? -22.298 -6.754 17.111 1.00 94.62 439 VAL A O 1
ATOM 3408 N N . ASN A 1 440 ? -20.955 -5.148 16.304 1.00 93.62 440 ASN A N 1
ATOM 3409 C CA . ASN A 1 440 ? -19.718 -5.910 16.411 1.00 93.62 440 ASN A CA 1
ATOM 3410 C C . ASN A 1 440 ? -18.608 -5.046 17.015 1.00 93.62 440 ASN A C 1
ATOM 3412 O O . ASN A 1 440 ? -18.590 -3.826 16.835 1.00 93.62 440 ASN A O 1
ATOM 3416 N N . SER A 1 441 ? -17.664 -5.701 17.686 1.00 96.19 441 SER A N 1
ATOM 3417 C CA . SER A 1 441 ? -16.444 -5.077 18.199 1.00 96.19 441 SER A CA 1
ATOM 3418 C C . SER A 1 441 ? -15.339 -5.074 17.142 1.00 96.19 441 SER A C 1
ATOM 3420 O O . SER A 1 441 ? -15.087 -6.092 16.495 1.00 96.19 441 SER A O 1
ATOM 3422 N N . TYR A 1 442 ? -14.650 -3.942 17.009 1.00 97.50 442 TYR A N 1
ATOM 3423 C CA . TYR A 1 442 ? -13.522 -3.736 16.097 1.00 97.50 442 TYR A CA 1
ATOM 3424 C C . TYR A 1 442 ? -12.332 -3.137 16.849 1.00 97.50 442 TYR A C 1
ATOM 3426 O O . TYR A 1 442 ? -12.515 -2.413 17.825 1.00 97.50 442 TYR A O 1
ATOM 3434 N N . GLY A 1 443 ? -11.112 -3.379 16.363 1.00 98.06 443 GLY A N 1
ATOM 3435 C CA . GLY A 1 443 ? -9.888 -2.730 16.849 1.00 98.06 443 GLY A CA 1
ATOM 3436 C C . GLY A 1 443 ? -9.669 -1.336 16.247 1.00 98.06 443 GLY A C 1
ATOM 3437 O O . GLY A 1 443 ? -8.590 -0.768 16.373 1.00 98.06 443 GLY A O 1
ATOM 3438 N N . SER A 1 444 ? -10.686 -0.794 15.576 1.00 98.25 444 SER A N 1
ATOM 3439 C CA . SER A 1 444 ? -10.703 0.502 14.897 1.00 98.25 444 SER A CA 1
ATOM 3440 C C . SER A 1 444 ? -11.951 1.292 15.273 1.00 98.25 444 SER A C 1
ATOM 3442 O O . SER A 1 444 ? -13.011 0.703 15.482 1.00 98.25 444 SER A O 1
ATOM 3444 N N . ILE A 1 445 ? -11.861 2.619 15.267 1.00 98.75 445 ILE A N 1
ATOM 3445 C CA . ILE A 1 445 ? -12.944 3.518 15.668 1.00 98.75 445 ILE A CA 1
ATOM 3446 C C . ILE A 1 445 ? -13.533 4.183 14.425 1.00 98.75 445 ILE A C 1
ATOM 3448 O O . ILE A 1 445 ? -12.954 5.115 13.871 1.00 98.75 445 ILE A O 1
ATOM 3452 N N . SER A 1 446 ? -14.711 3.725 13.996 1.00 98.50 446 SER A N 1
ATOM 3453 C CA . SER A 1 446 ? -15.484 4.416 12.958 1.00 98.50 446 SER A CA 1
ATOM 3454 C C . SER A 1 446 ? -16.551 5.281 13.616 1.00 98.50 446 SER A C 1
ATOM 3456 O O . SER A 1 446 ? -17.629 4.801 13.966 1.00 98.50 446 SER A O 1
ATOM 3458 N N . LEU A 1 447 ? -16.270 6.572 13.775 1.00 98.31 447 LEU A N 1
ATOM 3459 C CA . LEU A 1 447 ? -17.213 7.529 14.342 1.00 98.31 447 LEU A CA 1
ATOM 3460 C C . LEU A 1 447 ? -18.366 7.855 13.394 1.00 98.31 447 LEU A C 1
ATOM 3462 O O . LEU A 1 447 ? -19.334 8.452 13.850 1.00 98.31 447 LEU A O 1
ATOM 3466 N N . LYS A 1 448 ? -18.318 7.454 12.118 1.00 96.50 448 LYS A N 1
ATOM 3467 C CA . LYS A 1 448 ? -19.341 7.806 11.117 1.00 96.50 448 LYS A CA 1
ATOM 3468 C C . LYS A 1 448 ? -19.473 9.337 11.008 1.00 96.50 448 LYS A C 1
ATOM 3470 O O . LYS A 1 448 ? -18.488 10.055 11.185 1.00 96.50 448 LYS A O 1
ATOM 3475 N N . GLU A 1 449 ? -20.669 9.848 10.733 1.00 96.81 449 GLU A N 1
ATOM 3476 C CA . GLU A 1 449 ? -20.934 11.287 10.727 1.00 96.81 449 GLU A CA 1
ATOM 3477 C C . GLU A 1 449 ? -20.827 11.905 12.134 1.00 96.81 449 GLU A C 1
ATOM 3479 O O . GLU A 1 449 ? -21.313 11.365 13.140 1.00 96.81 449 GLU A O 1
ATOM 3484 N N . ILE A 1 450 ? -20.208 13.081 12.192 1.00 97.69 450 ILE A N 1
ATOM 3485 C CA . ILE A 1 450 ? -20.102 13.945 13.363 1.00 97.69 450 ILE A CA 1
ATOM 3486 C C . ILE A 1 450 ? -20.875 15.224 13.055 1.00 97.69 450 ILE A C 1
ATOM 3488 O O . ILE A 1 450 ? -20.439 16.054 12.256 1.00 97.69 450 ILE A O 1
ATOM 3492 N N . LYS A 1 451 ? -22.034 15.370 13.699 1.00 92.19 451 LYS A N 1
ATOM 3493 C CA . LYS A 1 451 ? -22.859 16.578 13.623 1.00 92.19 451 LYS A CA 1
ATOM 3494 C C . LYS A 1 451 ? -22.466 17.514 14.763 1.00 92.19 451 LYS A C 1
ATOM 3496 O O . LYS A 1 451 ? -22.489 17.104 15.921 1.00 92.19 451 LYS A O 1
ATOM 3501 N N . GLY A 1 452 ? -22.127 18.760 14.437 1.00 92.19 452 GLY A N 1
ATOM 3502 C CA . GLY A 1 452 ? -21.657 19.742 15.416 1.00 92.19 452 GLY A CA 1
ATOM 3503 C C . GLY A 1 452 ? -20.164 19.625 15.736 1.00 92.19 452 GLY A C 1
ATOM 3504 O O . GLY A 1 452 ? -19.363 19.193 14.911 1.00 92.19 452 GLY A O 1
ATOM 3505 N N . ASP A 1 453 ? -19.795 20.085 16.927 1.00 95.56 453 ASP A N 1
ATOM 3506 C CA . ASP A 1 453 ? -18.414 20.453 17.272 1.00 95.56 453 ASP A CA 1
ATOM 3507 C C . ASP A 1 453 ? -17.667 19.295 17.928 1.00 95.56 453 ASP A C 1
ATOM 3509 O O . ASP A 1 453 ? -16.437 19.244 17.904 1.00 95.56 453 ASP A O 1
ATOM 3513 N N . LYS A 1 454 ? -18.413 18.386 18.563 1.00 97.44 454 LYS A N 1
ATOM 3514 C CA . LYS A 1 454 ? -17.864 17.325 19.397 1.00 97.44 454 LYS A CA 1
ATOM 3515 C C . LYS A 1 454 ? -18.609 16.014 19.210 1.00 97.44 454 LYS A C 1
ATOM 3517 O O . LYS A 1 454 ? -19.816 16.007 18.976 1.00 97.44 454 LYS A O 1
ATOM 3522 N N . LYS A 1 455 ? -17.897 14.905 19.401 1.00 98.31 455 LYS A N 1
ATOM 3523 C CA . LYS A 1 455 ? -18.489 13.572 19.542 1.00 98.31 455 LYS A CA 1
ATOM 3524 C C . LYS A 1 455 ? -17.841 12.825 20.695 1.00 98.31 455 LYS A C 1
ATOM 3526 O O . LYS A 1 455 ? -16.618 12.763 20.783 1.00 98.31 455 LYS A O 1
ATOM 3531 N N . TYR A 1 456 ? -18.678 12.266 21.559 1.00 98.31 456 TYR A N 1
ATOM 3532 C CA . TYR A 1 456 ? -18.256 11.405 22.656 1.00 98.31 456 TYR A CA 1
ATOM 3533 C C . TYR A 1 456 ? -18.190 9.962 22.175 1.00 98.31 456 TYR A C 1
ATOM 3535 O O . TYR A 1 456 ? -19.021 9.531 21.369 1.00 98.31 456 TYR A O 1
ATOM 3543 N N . PHE A 1 457 ? -17.196 9.230 22.655 1.00 98.50 457 PHE A N 1
ATOM 3544 C CA . PHE A 1 457 ? -17.017 7.819 22.356 1.00 98.50 457 PHE A CA 1
ATOM 3545 C C . PHE A 1 457 ? -16.285 7.130 23.509 1.00 98.50 457 PHE A C 1
ATOM 3547 O O . PHE A 1 457 ? -15.568 7.774 24.272 1.00 98.50 457 PHE A O 1
ATOM 3554 N N . THR A 1 458 ? -16.463 5.818 23.619 1.00 98.50 458 THR A N 1
ATOM 3555 C CA . THR A 1 458 ? -15.863 5.009 24.684 1.00 98.50 458 THR A CA 1
ATOM 3556 C C . THR A 1 458 ? -15.092 3.861 24.058 1.00 98.50 458 THR A C 1
ATOM 3558 O O . THR A 1 458 ? -15.620 3.154 23.197 1.00 98.50 458 THR A O 1
ATOM 3561 N N . ILE A 1 459 ? -13.848 3.677 24.488 1.00 98.69 459 ILE A N 1
ATOM 3562 C CA . ILE A 1 459 ? -13.009 2.543 24.103 1.00 98.69 459 ILE A CA 1
ATOM 3563 C C . ILE A 1 459 ? -13.043 1.541 25.249 1.00 98.69 459 ILE A C 1
ATOM 3565 O O . ILE A 1 459 ? -12.729 1.895 26.382 1.00 98.69 459 ILE A O 1
ATOM 3569 N N . LYS A 1 460 ? -13.402 0.291 24.959 1.00 98.50 460 LYS A N 1
ATOM 3570 C CA . LYS A 1 460 ? -13.420 -0.779 25.959 1.00 98.50 460 LYS A CA 1
ATOM 3571 C C . LYS A 1 460 ? -12.152 -1.611 25.834 1.00 98.50 460 LYS A C 1
ATOM 3573 O O . LYS A 1 460 ? -11.910 -2.210 24.784 1.00 98.50 460 LYS A O 1
ATOM 3578 N N . LEU A 1 461 ? -11.350 -1.643 26.895 1.00 98.69 461 LEU A N 1
ATOM 3579 C CA . LEU A 1 461 ? -10.117 -2.422 26.973 1.00 98.69 461 LEU A CA 1
ATOM 3580 C C . LEU A 1 461 ? -10.313 -3.616 27.907 1.00 98.69 461 LEU A C 1
ATOM 3582 O O . LEU A 1 461 ? -10.692 -3.439 29.060 1.00 98.69 461 LEU A O 1
ATOM 3586 N N . HIS A 1 462 ? -10.024 -4.824 27.431 1.00 98.69 462 HIS A N 1
ATOM 3587 C CA . HIS A 1 462 ? -10.097 -6.055 28.221 1.00 98.69 462 HIS A CA 1
ATOM 3588 C C . HIS A 1 462 ? -8.692 -6.584 28.496 1.00 98.69 462 HIS A C 1
ATOM 3590 O O . HIS A 1 462 ? -7.993 -6.943 27.553 1.00 98.69 462 HIS A O 1
ATOM 3596 N N . ASN A 1 463 ? -8.288 -6.664 29.764 1.00 98.62 463 ASN A N 1
ATOM 3597 C CA . ASN A 1 463 ? -7.024 -7.272 30.175 1.00 98.62 463 ASN A CA 1
ATOM 3598 C C . ASN A 1 463 ? -7.226 -8.770 30.431 1.00 98.62 463 ASN A C 1
ATOM 3600 O O . ASN A 1 463 ? -7.872 -9.155 31.404 1.00 98.62 463 ASN A O 1
ATOM 3604 N N . THR A 1 464 ? -6.660 -9.612 29.568 1.00 98.19 464 THR A N 1
ATOM 3605 C CA . THR A 1 464 ? -6.750 -11.077 29.643 1.00 98.19 464 THR A CA 1
ATOM 3606 C C . THR A 1 464 ? -5.683 -11.714 30.529 1.00 98.19 464 THR A C 1
ATOM 3608 O O . THR A 1 464 ? -5.737 -12.919 30.783 1.00 98.19 464 THR A O 1
ATOM 3611 N N . SER A 1 465 ? -4.718 -10.928 31.011 1.00 97.31 465 SER A N 1
ATOM 3612 C CA . SER A 1 465 ? -3.651 -11.414 31.879 1.00 97.31 465 SER A CA 1
ATOM 3613 C C . SER A 1 465 ? -4.105 -11.568 33.334 1.00 97.31 465 SER A C 1
ATOM 3615 O O . SER A 1 465 ? -5.147 -11.074 33.770 1.00 97.31 465 SER A O 1
ATOM 3617 N N . ASN A 1 466 ? -3.280 -12.251 34.123 1.00 96.44 466 ASN A N 1
ATOM 3618 C CA . ASN A 1 466 ? -3.473 -12.475 35.556 1.00 96.44 466 ASN A CA 1
ATOM 3619 C C . ASN A 1 466 ? -2.888 -11.361 36.443 1.00 96.44 466 ASN A C 1
ATOM 3621 O O . ASN A 1 466 ? -2.736 -11.557 37.647 1.00 96.44 466 ASN A O 1
ATOM 3625 N N . ARG A 1 467 ? -2.554 -10.205 35.868 1.00 97.19 467 ARG A N 1
ATOM 3626 C CA . ARG A 1 467 ? -1.904 -9.093 36.567 1.00 97.19 467 ARG A CA 1
ATOM 3627 C C . ARG A 1 467 ? -2.419 -7.749 36.044 1.00 97.19 467 ARG A C 1
ATOM 3629 O O . ARG A 1 467 ? -2.922 -7.693 34.923 1.00 97.19 467 ARG A O 1
ATOM 3636 N N . PRO A 1 468 ? -2.344 -6.670 36.837 1.00 98.25 468 PRO A N 1
ATOM 3637 C CA . PRO A 1 468 ? -2.727 -5.352 36.356 1.00 98.25 468 PRO A CA 1
ATOM 3638 C C . PRO A 1 468 ? -1.801 -4.882 35.226 1.00 98.25 468 PRO A C 1
ATOM 3640 O O . PRO A 1 468 ? -0.622 -5.240 35.187 1.00 98.25 468 PRO A O 1
ATOM 3643 N N . LEU A 1 469 ? -2.351 -4.075 34.321 1.00 98.50 469 LEU A N 1
ATOM 3644 C CA . LEU A 1 469 ? -1.632 -3.464 33.205 1.00 98.50 469 LEU A CA 1
ATOM 3645 C C . LEU A 1 469 ? -1.913 -1.969 33.157 1.00 98.50 469 LEU A C 1
ATOM 3647 O O . LEU A 1 469 ? -3.075 -1.563 33.164 1.00 98.50 469 LEU A O 1
ATOM 3651 N N . THR A 1 470 ? -0.856 -1.164 33.085 1.00 98.62 470 THR A N 1
ATOM 3652 C CA . THR A 1 470 ? -0.941 0.299 33.070 1.00 98.62 470 THR A CA 1
ATOM 3653 C C . THR A 1 470 ? -0.535 0.848 31.712 1.00 98.62 470 THR A C 1
ATOM 3655 O O . THR A 1 470 ? 0.483 0.443 31.141 1.00 98.62 470 THR A O 1
ATOM 3658 N N . PHE A 1 471 ? -1.327 1.799 31.223 1.00 98.75 471 PHE A N 1
ATOM 3659 C CA . PHE A 1 471 ? -1.095 2.485 29.961 1.00 98.75 471 PHE A CA 1
ATOM 3660 C C . PHE A 1 471 ? -1.159 3.993 30.146 1.00 98.75 471 PHE A C 1
ATOM 3662 O O . PHE A 1 471 ? -2.000 4.501 30.891 1.00 98.75 471 PHE A O 1
ATOM 3669 N N . LYS A 1 472 ? -0.310 4.695 29.399 1.00 98.69 472 LYS A N 1
ATOM 3670 C CA . LYS A 1 472 ? -0.473 6.116 29.108 1.00 98.69 472 LYS A CA 1
ATOM 3671 C C . LYS A 1 472 ? -1.181 6.250 27.765 1.00 98.69 472 LYS A C 1
ATOM 3673 O O . LYS A 1 472 ? -0.764 5.632 26.786 1.00 98.69 472 LYS A O 1
ATOM 3678 N N . VAL A 1 473 ? -2.249 7.039 27.707 1.00 98.62 473 VAL A N 1
ATOM 3679 C CA . VAL A 1 473 ? -3.014 7.242 26.471 1.00 98.62 473 VAL A CA 1
ATOM 3680 C C . VAL A 1 473 ? -2.719 8.598 25.851 1.00 98.62 473 VAL A C 1
ATOM 3682 O O . VAL A 1 473 ? -2.539 9.601 26.536 1.00 98.62 473 VAL A O 1
ATOM 3685 N N . SER A 1 474 ? -2.640 8.623 24.527 1.00 98.50 474 SER A N 1
ATOM 3686 C CA . SER A 1 474 ? -2.518 9.847 23.742 1.00 98.50 474 SER A CA 1
ATOM 3687 C C . SER A 1 474 ? -3.148 9.663 22.364 1.00 98.50 474 SER A C 1
ATOM 3689 O O . SER A 1 474 ? -3.550 8.560 21.990 1.00 98.50 474 SER A O 1
ATOM 3691 N N . ALA A 1 475 ? -3.250 10.745 21.599 1.00 98.38 475 ALA A N 1
ATOM 3692 C CA . ALA A 1 475 ? -3.685 10.706 20.210 1.00 98.38 475 ALA A CA 1
ATOM 3693 C C . ALA A 1 475 ? -2.693 11.459 19.321 1.00 98.38 475 ALA A C 1
ATOM 3695 O O . ALA A 1 475 ? -2.141 12.486 19.726 1.00 98.38 475 ALA A O 1
ATOM 3696 N N . SER A 1 476 ? -2.501 10.978 18.093 1.00 98.25 476 SER A N 1
ATOM 3697 C CA . SER A 1 476 ? -1.827 11.753 17.055 1.00 98.25 476 SER A CA 1
ATOM 3698 C C . SER A 1 476 ? -2.644 13.001 16.704 1.00 98.25 476 SER A C 1
ATOM 3700 O O . SER A 1 476 ? -3.842 13.088 16.998 1.00 98.25 476 SER A O 1
ATOM 3702 N N . ALA A 1 477 ? -2.021 13.964 16.016 1.00 98.06 477 ALA A N 1
ATOM 3703 C CA . ALA A 1 477 ? -2.747 15.107 15.466 1.00 98.06 477 ALA A CA 1
ATOM 3704 C C . ALA A 1 477 ? -3.982 14.643 14.673 1.00 98.06 477 ALA A C 1
ATOM 3706 O O . ALA A 1 477 ? -3.909 13.638 13.963 1.00 98.06 477 ALA A O 1
ATOM 3707 N N . ILE A 1 478 ? -5.095 15.373 14.805 1.00 98.69 478 ILE A N 1
ATOM 3708 C CA . ILE A 1 478 ? -6.275 15.142 13.972 1.00 98.69 478 ILE A CA 1
ATOM 3709 C C . ILE A 1 478 ? -5.999 15.726 12.594 1.00 98.69 478 ILE A C 1
ATOM 3711 O O . ILE A 1 478 ? -5.705 16.921 12.485 1.00 98.69 478 ILE A O 1
ATOM 3715 N N . THR A 1 479 ? -6.109 14.901 11.562 1.00 98.62 479 THR A N 1
ATOM 3716 C CA . THR A 1 479 ? -5.856 15.285 10.175 1.00 98.62 479 THR A CA 1
ATOM 3717 C C . THR A 1 479 ? -7.105 15.173 9.302 1.00 98.62 479 THR A C 1
ATOM 3719 O O . THR A 1 479 ? -8.102 14.550 9.673 1.00 98.62 479 THR A O 1
ATOM 3722 N N . THR A 1 480 ? -7.054 15.841 8.154 1.00 98.12 480 THR A N 1
ATOM 3723 C CA . THR A 1 480 ? -8.022 15.774 7.057 1.00 98.12 480 THR A CA 1
ATOM 3724 C C . THR A 1 480 ? -7.278 15.686 5.723 1.00 98.12 480 THR A C 1
ATOM 3726 O O . THR A 1 480 ? -6.053 15.817 5.698 1.00 98.12 480 THR A O 1
ATOM 3729 N N . ASP A 1 481 ? -8.002 15.484 4.625 1.00 96.56 481 ASP A N 1
ATOM 3730 C CA . ASP A 1 481 ? -7.412 15.474 3.286 1.00 96.56 481 ASP A CA 1
ATOM 3731 C C . ASP A 1 481 ? -7.024 16.890 2.850 1.00 96.56 481 ASP A C 1
ATOM 3733 O O . ASP A 1 481 ? -7.825 17.829 2.928 1.00 96.56 481 ASP A O 1
ATOM 3737 N N . SER A 1 482 ? -5.807 17.016 2.333 1.00 95.25 482 SER A N 1
ATOM 3738 C CA . SER A 1 482 ? -5.309 18.193 1.633 1.00 95.25 482 SER A CA 1
ATOM 3739 C C . SER A 1 482 ? -4.707 17.780 0.298 1.00 95.25 482 SER A C 1
ATOM 3741 O O . SER A 1 482 ? -4.200 16.667 0.149 1.00 95.25 482 SER A O 1
ATOM 3743 N N . LEU A 1 483 ? -4.808 18.665 -0.692 1.00 94.69 483 LEU A N 1
ATOM 3744 C CA . LEU A 1 483 ? -4.318 18.411 -2.042 1.00 94.69 483 LEU A CA 1
ATOM 3745 C C . LEU A 1 483 ? -3.056 19.224 -2.282 1.00 94.69 483 LEU A C 1
ATOM 3747 O O . LEU A 1 483 ? -3.058 20.440 -2.106 1.00 94.69 483 LEU A O 1
ATOM 3751 N N . THR A 1 484 ? -1.995 18.548 -2.707 1.00 91.69 484 THR A N 1
ATOM 3752 C CA . THR A 1 484 ? -0.756 19.192 -3.140 1.00 91.69 484 THR A CA 1
ATOM 3753 C C . THR A 1 484 ? -0.561 18.936 -4.625 1.00 91.69 484 THR A C 1
ATOM 3755 O O . THR A 1 484 ? -0.332 17.803 -5.041 1.00 91.69 484 THR A O 1
ATOM 3758 N N . ASP A 1 485 ? -0.649 19.993 -5.429 1.00 91.50 485 ASP A N 1
ATOM 3759 C CA . ASP A 1 485 ? -0.413 19.902 -6.867 1.00 91.50 485 ASP A CA 1
ATOM 3760 C C . ASP A 1 485 ? 1.076 19.626 -7.139 1.00 91.50 485 ASP A C 1
ATOM 3762 O O . ASP A 1 485 ? 1.966 20.345 -6.672 1.00 91.50 485 ASP A O 1
ATOM 3766 N N . ARG A 1 486 ? 1.354 18.553 -7.886 1.00 88.50 486 ARG A N 1
ATOM 3767 C CA . ARG A 1 486 ? 2.707 18.109 -8.241 1.00 88.50 486 ARG A CA 1
ATOM 3768 C C . ARG A 1 486 ? 2.859 17.931 -9.740 1.00 88.50 486 ARG A C 1
ATOM 3770 O O . ARG A 1 486 ? 1.996 17.342 -10.389 1.00 88.50 486 ARG A O 1
ATOM 3777 N N . LEU A 1 487 ? 3.998 18.372 -10.273 1.00 88.00 487 LEU A N 1
ATOM 3778 C CA . LEU A 1 487 ? 4.392 18.038 -11.634 1.00 88.00 487 LEU A CA 1
ATOM 3779 C C . LEU A 1 487 ? 4.794 16.563 -11.714 1.00 88.00 487 LEU A C 1
ATOM 3781 O O . LEU A 1 487 ? 5.687 16.104 -11.000 1.00 88.00 487 LEU A O 1
ATOM 3785 N N . LYS A 1 488 ? 4.169 15.837 -12.631 1.00 85.88 488 LYS A N 1
ATOM 3786 C CA . LYS A 1 488 ? 4.528 14.480 -13.034 1.00 85.88 488 LYS A CA 1
ATOM 3787 C C . LYS A 1 488 ? 4.830 14.471 -14.522 1.00 85.88 488 LYS A C 1
ATOM 3789 O O . LYS A 1 488 ? 4.208 15.194 -15.298 1.00 85.88 488 LYS A O 1
ATOM 3794 N N . LEU A 1 489 ? 5.782 13.638 -14.915 1.00 82.00 489 LEU A N 1
ATOM 3795 C CA . LEU A 1 489 ? 6.162 13.475 -16.309 1.00 82.00 489 LEU A CA 1
ATOM 3796 C C . LEU A 1 489 ? 5.636 12.155 -16.854 1.00 82.00 489 LEU A C 1
ATOM 3798 O O . LEU A 1 489 ? 5.824 11.103 -16.252 1.00 82.00 489 LEU A O 1
ATOM 3802 N N . ASP A 1 490 ? 5.026 12.223 -18.024 1.00 73.19 490 ASP A N 1
ATOM 3803 C CA . ASP A 1 490 ? 4.616 11.097 -18.834 1.00 73.19 490 ASP A CA 1
ATOM 3804 C C . ASP A 1 490 ? 4.905 11.351 -20.298 1.00 73.19 490 ASP A C 1
ATOM 3806 O O . ASP A 1 490 ? 4.068 11.818 -21.066 1.00 73.19 490 ASP A O 1
ATOM 3810 N N . GLU A 1 491 ? 6.104 10.975 -20.713 1.00 65.31 491 GLU A N 1
ATOM 3811 C CA . GLU A 1 491 ? 6.515 11.147 -22.101 1.00 65.31 491 GLU A CA 1
ATOM 3812 C C . GLU A 1 491 ? 5.651 10.355 -23.096 1.00 65.31 491 GLU A C 1
ATOM 3814 O O . GLU A 1 491 ? 5.723 10.612 -24.301 1.00 65.31 491 GLU A O 1
ATOM 3819 N N . THR A 1 492 ? 4.852 9.394 -22.614 1.00 57.25 492 THR A N 1
ATOM 3820 C CA . THR A 1 492 ? 3.950 8.578 -23.434 1.00 57.25 492 THR A CA 1
ATOM 3821 C C . THR A 1 492 ? 2.529 9.127 -23.509 1.00 57.25 492 THR A C 1
ATOM 3823 O O . THR A 1 492 ? 1.798 8.769 -24.429 1.00 57.25 492 THR A O 1
ATOM 3826 N N . TYR A 1 493 ? 2.153 10.032 -22.605 1.00 59.47 493 TYR A N 1
ATOM 3827 C CA . TYR A 1 493 ? 0.870 10.721 -22.626 1.00 59.47 493 TYR A CA 1
ATOM 3828 C C . TYR A 1 493 ? 1.085 12.147 -23.112 1.00 59.47 493 TYR A C 1
ATOM 3830 O O . TYR A 1 493 ? 1.435 13.035 -22.339 1.00 59.47 493 TYR A O 1
ATOM 3838 N N . LYS A 1 494 ? 0.885 12.360 -24.411 1.00 62.59 494 LYS A N 1
ATOM 3839 C CA . LYS A 1 494 ? 0.936 13.686 -25.023 1.00 62.59 494 LYS A CA 1
ATOM 3840 C C . LYS A 1 494 ? -0.424 14.028 -25.599 1.00 62.59 494 LYS A C 1
ATOM 3842 O O . LYS A 1 494 ? -0.970 13.260 -26.387 1.00 62.59 494 LYS A O 1
ATOM 3847 N N . ASP A 1 495 ? -0.960 15.176 -25.216 1.00 58.66 495 ASP A N 1
ATOM 3848 C CA . ASP A 1 495 ? -2.204 15.704 -25.771 1.00 58.66 495 ASP A CA 1
ATOM 3849 C C . ASP A 1 495 ? -2.066 17.196 -26.101 1.00 58.66 495 ASP A C 1
ATOM 3851 O O . ASP A 1 495 ? -1.003 17.790 -25.921 1.00 58.66 495 ASP A O 1
ATOM 3855 N N . GLU A 1 496 ? -3.137 17.808 -26.609 1.00 61.25 496 GLU A N 1
ATOM 3856 C CA . GLU A 1 496 ? -3.151 19.234 -26.966 1.00 61.25 496 GLU A CA 1
ATOM 3857 C C . GLU A 1 496 ? -2.794 20.160 -25.788 1.00 61.25 496 GLU A C 1
ATOM 3859 O O . GLU A 1 496 ? -2.303 21.266 -26.002 1.00 61.25 496 GLU A O 1
ATOM 3864 N N . LYS A 1 497 ? -3.029 19.723 -24.544 1.00 63.09 497 LYS A N 1
ATOM 3865 C CA . LYS A 1 497 ? -2.750 20.471 -23.309 1.00 63.09 497 LYS A CA 1
ATOM 3866 C C . LYS A 1 497 ? -1.422 20.077 -22.657 1.00 63.09 497 LYS A C 1
ATOM 3868 O O . LYS A 1 497 ? -0.929 20.818 -21.812 1.00 63.09 497 LYS A O 1
ATOM 3873 N N . SER A 1 498 ? -0.853 18.938 -23.040 1.00 66.06 498 SER A N 1
ATOM 3874 C CA . SER A 1 498 ? 0.393 18.372 -22.528 1.00 66.06 498 SER A CA 1
ATOM 3875 C C . SER A 1 498 ? 1.265 17.840 -23.680 1.00 66.06 498 SER A C 1
ATOM 3877 O O . SER A 1 498 ? 1.522 16.640 -23.782 1.00 66.06 498 SER A O 1
ATOM 3879 N N . PRO A 1 499 ? 1.733 18.700 -24.603 1.00 68.12 499 PRO A N 1
ATOM 3880 C CA . PRO A 1 499 ? 2.521 18.253 -25.757 1.00 68.12 499 PRO A CA 1
ATOM 3881 C C . PRO A 1 499 ? 3.907 17.706 -25.365 1.00 68.12 499 PRO A C 1
ATOM 3883 O O . PRO A 1 499 ? 4.531 16.955 -26.120 1.00 68.12 499 PRO A O 1
ATOM 3886 N N . ASP A 1 500 ? 4.400 18.068 -24.182 1.00 72.12 500 ASP A N 1
ATOM 3887 C CA . ASP A 1 500 ? 5.686 17.646 -23.627 1.00 72.12 500 ASP A CA 1
ATOM 3888 C C . ASP A 1 500 ? 5.564 16.514 -22.591 1.00 72.12 500 ASP A C 1
ATOM 3890 O O . ASP A 1 500 ? 6.578 16.075 -22.050 1.00 72.12 500 ASP A O 1
ATOM 3894 N N . GLY A 1 501 ? 4.352 16.001 -22.352 1.00 75.38 501 GLY A N 1
ATOM 3895 C CA . GLY A 1 501 ? 4.101 14.933 -21.387 1.00 75.38 501 GLY A CA 1
ATOM 3896 C C . GLY A 1 501 ? 4.047 15.396 -19.931 1.00 75.38 501 GLY A C 1
ATOM 3897 O O . GLY A 1 501 ? 4.084 14.573 -19.021 1.00 75.38 501 GLY A O 1
ATOM 3898 N N . LYS A 1 502 ? 3.987 16.702 -19.659 1.00 81.94 502 LYS A N 1
ATOM 3899 C CA . LYS A 1 502 ? 3.849 17.236 -18.298 1.00 81.94 502 LYS A CA 1
ATOM 3900 C C . LYS A 1 502 ? 2.406 17.202 -17.808 1.00 81.94 502 LYS A C 1
ATOM 3902 O O . LYS A 1 502 ? 1.507 17.723 -18.463 1.00 81.94 502 LYS A O 1
ATOM 3907 N N . GLN A 1 503 ? 2.183 16.662 -16.617 1.00 81.62 503 GLN A N 1
ATOM 3908 C CA . GLN A 1 503 ? 0.876 16.643 -15.965 1.00 81.62 503 GLN A CA 1
ATOM 3909 C C . GLN A 1 503 ? 0.962 17.209 -14.554 1.00 81.62 503 GLN A C 1
ATOM 3911 O O . GLN A 1 503 ? 1.853 16.844 -13.792 1.00 81.62 503 GLN A O 1
ATOM 3916 N N . ILE A 1 504 ? -0.002 18.050 -14.185 1.00 86.31 504 ILE A N 1
ATOM 3917 C CA . ILE A 1 504 ? -0.197 18.461 -12.794 1.00 86.31 504 ILE A CA 1
ATOM 3918 C C . ILE A 1 504 ? -1.164 17.471 -12.148 1.00 86.31 504 ILE A C 1
ATOM 3920 O O . ILE A 1 504 ? -2.286 17.280 -12.623 1.00 86.31 504 ILE A O 1
ATOM 3924 N N . VAL A 1 505 ? -0.711 16.827 -11.079 1.00 88.06 505 VAL A N 1
ATOM 3925 C CA . VAL A 1 505 ? -1.450 15.795 -10.357 1.00 88.06 505 VAL A CA 1
ATOM 3926 C C . VAL A 1 505 ? -1.688 16.263 -8.916 1.00 88.06 505 VAL A C 1
ATOM 3928 O O . VAL A 1 505 ? -0.716 16.570 -8.227 1.00 88.06 505 VAL A O 1
ATOM 3931 N N . PRO A 1 506 ? -2.948 16.317 -8.444 1.00 92.44 506 PRO A N 1
ATOM 3932 C CA . PRO A 1 506 ? -3.264 16.697 -7.068 1.00 92.44 506 PRO A CA 1
ATOM 3933 C C . PRO A 1 506 ? -3.064 15.504 -6.124 1.00 92.44 506 PRO A C 1
ATOM 3935 O O . PRO A 1 506 ? -3.973 14.690 -5.934 1.00 92.44 506 PRO A O 1
ATOM 3938 N N . GLU A 1 507 ? -1.871 15.376 -5.548 1.00 93.62 507 GLU A N 1
ATOM 3939 C CA . GLU A 1 507 ? -1.553 14.341 -4.556 1.00 93.62 507 GLU A CA 1
ATOM 3940 C C . GLU A 1 507 ? -2.340 14.567 -3.263 1.00 93.62 507 GLU A C 1
ATOM 3942 O O . GLU A 1 507 ? -2.525 15.707 -2.831 1.00 93.62 507 GLU A O 1
ATOM 3947 N N . ILE A 1 508 ? -2.817 13.483 -2.650 1.00 95.19 508 ILE A N 1
ATOM 3948 C CA . ILE A 1 508 ? -3.550 13.533 -1.383 1.00 95.19 508 ILE A CA 1
ATOM 3949 C C . ILE A 1 508 ? -2.556 13.374 -0.240 1.00 95.19 508 ILE A C 1
ATOM 3951 O O . ILE A 1 508 ? -1.882 12.348 -0.153 1.00 95.19 508 ILE A O 1
ATOM 3955 N N . HIS A 1 509 ? -2.533 14.347 0.666 1.00 95.88 509 HIS A N 1
ATOM 3956 C CA . HIS A 1 509 ? -1.729 14.310 1.881 1.00 95.88 509 HIS A CA 1
ATOM 3957 C C . HIS A 1 509 ? -2.570 14.665 3.113 1.00 95.88 509 HIS A C 1
ATOM 3959 O O . HIS A 1 509 ? -3.506 15.465 3.020 1.00 95.88 509 HIS A O 1
ATOM 3965 N N . PRO A 1 510 ? -2.241 14.108 4.289 1.00 97.00 510 PRO A N 1
ATOM 3966 C CA . PRO A 1 510 ? -2.850 14.508 5.544 1.00 97.00 510 PRO A CA 1
ATOM 3967 C C . PRO A 1 510 ? -2.424 15.929 5.935 1.00 97.00 510 PRO A C 1
ATOM 3969 O O . PRO A 1 510 ? -1.238 16.252 5.997 1.00 97.00 510 PRO A O 1
ATOM 3972 N N . GLU A 1 511 ? -3.396 16.758 6.298 1.00 97.00 511 GLU A N 1
ATOM 3973 C CA . GLU A 1 511 ? -3.185 18.087 6.873 1.00 97.00 511 GLU A CA 1
ATOM 3974 C C . GLU A 1 511 ? -3.827 18.173 8.255 1.00 97.00 511 GLU A C 1
ATOM 3976 O O . GLU A 1 511 ? -4.955 17.724 8.463 1.00 97.00 511 GLU A O 1
ATOM 3981 N N . LYS A 1 512 ? -3.124 18.775 9.217 1.00 98.25 512 LYS A N 1
ATOM 3982 C CA . LYS A 1 512 ? -3.644 18.974 10.571 1.00 98.25 512 LYS A CA 1
ATOM 3983 C C . LYS A 1 512 ? -4.869 19.894 10.565 1.00 98.25 512 LYS A C 1
ATOM 3985 O O . LYS A 1 512 ? -4.805 21.034 10.117 1.00 98.25 512 LYS A O 1
ATOM 3990 N N . VAL A 1 513 ? -5.954 19.450 11.194 1.00 98.44 513 VAL A N 1
ATOM 3991 C CA . VAL A 1 513 ? -7.147 20.275 11.406 1.00 98.44 513 VAL A CA 1
ATOM 3992 C C . VAL A 1 513 ? -6.897 21.260 12.545 1.00 98.44 513 VAL A C 1
ATOM 3994 O O . VAL A 1 513 ? -6.657 20.883 13.697 1.00 98.44 513 VAL A O 1
ATOM 3997 N N . LYS A 1 514 ? -6.970 22.555 12.242 1.00 98.19 514 LYS A N 1
ATOM 3998 C CA . LYS A 1 514 ? -6.757 23.614 13.228 1.00 98.19 514 LYS A CA 1
ATOM 3999 C C . LYS A 1 514 ? -7.852 23.612 14.301 1.00 98.19 514 LYS A C 1
ATOM 4001 O O . LYS A 1 514 ? -9.042 23.485 14.018 1.00 98.19 514 LYS A O 1
ATOM 4006 N N . GLY A 1 515 ? -7.427 23.732 15.561 1.00 97.94 515 GLY A N 1
ATOM 4007 C CA . GLY A 1 515 ? -8.304 23.722 16.738 1.00 97.94 515 GLY A CA 1
ATOM 4008 C C . GLY A 1 515 ? -8.893 22.353 17.110 1.00 97.94 515 GLY A C 1
ATOM 4009 O O . GLY A 1 515 ? -9.543 22.249 18.149 1.00 97.94 515 GLY A O 1
ATOM 4010 N N . ALA A 1 516 ? -8.661 21.307 16.313 1.00 98.50 516 ALA A N 1
ATOM 4011 C CA . ALA A 1 516 ? -9.151 19.966 16.606 1.00 98.50 516 ALA A CA 1
ATOM 4012 C C . ALA A 1 516 ? -8.263 19.261 17.645 1.00 98.50 516 ALA A C 1
ATOM 4014 O O . ALA A 1 516 ? -7.038 19.402 17.632 1.00 98.50 516 ALA A O 1
ATOM 4015 N N . ASN A 1 517 ? -8.878 18.502 18.553 1.00 98.44 517 ASN A N 1
ATOM 4016 C CA . ASN A 1 517 ? -8.177 17.680 19.544 1.00 98.44 517 ASN A CA 1
ATOM 4017 C C . ASN A 1 517 ? -9.035 16.498 20.022 1.00 98.44 517 ASN A C 1
ATOM 4019 O O . ASN A 1 517 ? -10.253 16.492 19.840 1.00 98.44 517 ASN A O 1
ATOM 4023 N N . ILE A 1 518 ? -8.384 15.513 20.645 1.00 98.75 518 ILE A N 1
ATOM 4024 C CA . ILE A 1 518 ? -9.036 14.437 21.396 1.00 98.75 518 ILE A CA 1
ATOM 4025 C C . ILE A 1 518 ? -8.664 14.616 22.865 1.00 98.75 518 ILE A C 1
ATOM 4027 O O . ILE A 1 518 ? -7.488 14.775 23.184 1.00 98.75 518 ILE A O 1
ATOM 4031 N N . THR A 1 519 ? -9.659 14.603 23.746 1.00 98.50 519 THR A N 1
ATOM 4032 C CA . THR A 1 519 ? -9.461 14.600 25.200 1.00 98.50 519 THR A CA 1
ATOM 4033 C C . THR A 1 519 ? -9.928 13.266 25.763 1.00 98.50 519 THR A C 1
ATOM 4035 O O . THR A 1 519 ? -11.017 12.802 25.419 1.00 98.50 519 THR A O 1
ATOM 4038 N N . PHE A 1 520 ? -9.111 12.673 26.627 1.00 98.56 520 PHE A N 1
ATOM 4039 C CA . PHE A 1 520 ? -9.425 11.457 27.370 1.00 98.56 520 PHE A CA 1
ATOM 4040 C C . PHE A 1 520 ? -9.800 11.830 28.804 1.00 98.56 520 PHE A C 1
ATOM 4042 O O . PHE A 1 520 ? -9.302 12.817 29.338 1.00 98.56 520 PHE A O 1
ATOM 4049 N N . GLU A 1 521 ? -10.674 11.053 29.437 1.00 97.88 521 GLU A N 1
ATOM 4050 C CA . GLU A 1 521 ? -10.998 11.251 30.860 1.00 97.88 521 GLU A CA 1
ATOM 4051 C C . GLU A 1 521 ? -9.807 10.961 31.797 1.00 97.88 521 GLU A C 1
ATOM 4053 O O . GLU A 1 521 ? -9.752 11.479 32.911 1.00 97.88 521 GLU A O 1
ATOM 4058 N N . HIS A 1 522 ? -8.839 10.165 31.330 1.00 96.31 522 HIS A N 1
ATOM 4059 C CA . HIS A 1 522 ? -7.607 9.824 32.032 1.00 96.31 522 HIS A CA 1
ATOM 4060 C C . HIS A 1 522 ? -6.423 9.854 31.064 1.00 96.31 522 HIS A C 1
ATOM 4062 O O . HIS A 1 522 ? -6.494 9.244 30.000 1.00 96.31 522 HIS A O 1
ATOM 4068 N N . ASP A 1 523 ? -5.310 10.470 31.465 1.00 95.50 523 ASP A N 1
ATOM 4069 C CA . ASP A 1 523 ? -4.046 10.409 30.711 1.00 95.50 523 ASP A CA 1
ATOM 4070 C C . ASP A 1 523 ? -3.283 9.101 30.970 1.00 95.50 523 ASP A C 1
ATOM 4072 O O . ASP A 1 523 ? -2.495 8.635 30.147 1.00 95.50 523 ASP A O 1
ATOM 4076 N N . THR A 1 524 ? -3.482 8.504 32.146 1.00 98.06 524 THR A N 1
ATOM 4077 C CA . THR A 1 524 ? -2.894 7.226 32.563 1.00 98.06 524 THR A CA 1
ATOM 4078 C C . THR A 1 524 ? -3.933 6.437 33.341 1.00 98.06 524 THR A C 1
ATOM 4080 O O . THR A 1 524 ? -4.616 6.991 34.201 1.00 98.06 524 THR A O 1
ATOM 4083 N N . PHE A 1 525 ? -4.050 5.144 33.056 1.00 98.44 525 PHE A N 1
ATOM 4084 C CA . PHE A 1 525 ? -5.000 4.261 33.727 1.00 98.44 525 PHE A CA 1
ATOM 4085 C C . PHE A 1 525 ? -4.439 2.845 33.866 1.00 98.44 525 PHE A C 1
ATOM 4087 O O . PHE A 1 525 ? -3.542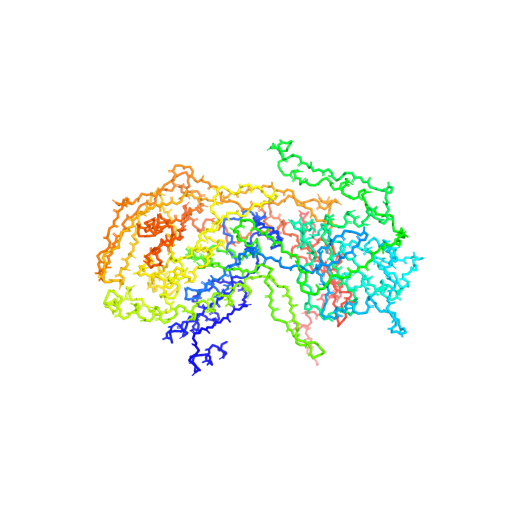 2.432 33.128 1.00 98.44 525 PHE A O 1
ATOM 4094 N N . THR A 1 526 ? -4.996 2.093 34.816 1.00 98.50 526 THR A N 1
ATOM 4095 C CA . THR A 1 526 ? -4.625 0.701 35.086 1.00 98.50 526 THR A CA 1
ATOM 4096 C C . THR A 1 526 ? -5.841 -0.196 34.942 1.00 98.50 526 THR A C 1
ATOM 4098 O O . THR A 1 526 ? -6.864 0.017 35.589 1.00 98.50 526 THR A O 1
ATOM 4101 N N . ILE A 1 527 ? -5.710 -1.239 34.128 1.00 98.69 527 ILE A N 1
ATOM 4102 C CA . ILE A 1 527 ? -6.723 -2.276 33.963 1.00 98.69 527 ILE A CA 1
ATOM 4103 C C . ILE A 1 527 ? -6.378 -3.422 34.910 1.00 98.69 527 ILE A C 1
ATOM 4105 O O . ILE A 1 527 ? -5.300 -4.013 34.807 1.00 98.69 527 ILE A O 1
ATOM 4109 N N . GLY A 1 528 ? -7.288 -3.757 35.824 1.00 98.50 528 GLY A N 1
ATOM 4110 C CA . GLY A 1 528 ? -7.123 -4.908 36.715 1.00 98.50 528 GLY A CA 1
ATOM 4111 C C . GLY A 1 528 ? -6.956 -6.230 35.952 1.00 98.50 528 GLY A C 1
ATOM 4112 O O . GLY A 1 528 ? -7.364 -6.351 34.797 1.00 98.50 528 GLY A O 1
ATOM 4113 N N . ALA A 1 529 ? -6.358 -7.227 36.605 1.00 98.12 529 ALA A N 1
ATOM 4114 C CA . ALA A 1 529 ? -6.225 -8.580 36.062 1.00 98.12 529 ALA A CA 1
ATOM 4115 C C . ALA A 1 529 ? -7.595 -9.176 35.701 1.00 98.12 529 ALA A C 1
ATOM 4117 O O . ALA A 1 529 ? -8.525 -9.069 36.499 1.00 98.12 529 ALA A O 1
ATOM 4118 N N . ASN A 1 530 ? -7.713 -9.840 34.545 1.00 97.69 530 ASN A N 1
ATOM 4119 C CA . ASN A 1 530 ? -8.969 -10.435 34.059 1.00 97.69 530 ASN A CA 1
ATOM 4120 C C . ASN A 1 530 ? -10.184 -9.491 34.169 1.00 97.69 530 ASN A C 1
ATOM 4122 O O . ASN A 1 530 ? -11.295 -9.930 34.467 1.00 97.69 530 ASN A O 1
ATOM 4126 N N . SER A 1 531 ? -9.967 -8.195 33.944 1.00 98.31 531 SER A N 1
ATOM 4127 C CA . SER A 1 531 ? -10.982 -7.152 34.069 1.00 98.31 531 SER A CA 1
ATOM 4128 C C . SER A 1 531 ? -11.008 -6.264 32.826 1.00 98.31 531 SER A C 1
ATOM 4130 O O . SER A 1 531 ? -10.158 -6.374 31.937 1.00 98.31 531 SER A O 1
ATOM 4132 N N . SER A 1 532 ? -12.003 -5.388 32.753 1.00 98.00 532 SER A N 1
ATOM 4133 C CA . SER A 1 532 ? -12.155 -4.408 31.683 1.00 98.00 532 SER A CA 1
ATOM 4134 C C . SER A 1 532 ? -12.091 -2.979 32.207 1.00 98.00 532 SER A C 1
ATOM 4136 O O . SER A 1 532 ? -12.421 -2.719 33.363 1.00 98.00 532 SER A O 1
ATOM 4138 N N . PHE A 1 533 ? -11.717 -2.057 31.329 1.00 98.44 533 PHE A N 1
ATOM 4139 C CA . PHE A 1 533 ? -11.720 -0.623 31.575 1.00 98.44 533 PHE A CA 1
ATOM 4140 C C . PHE A 1 533 ? -12.416 0.092 30.416 1.00 98.44 533 PHE A C 1
ATOM 4142 O O . PHE A 1 533 ? -12.107 -0.177 29.252 1.00 98.44 533 PHE A O 1
ATOM 4149 N N . ASP A 1 534 ? -13.341 0.990 30.741 1.00 98.31 534 ASP A N 1
ATOM 4150 C CA . ASP A 1 534 ? -14.044 1.821 29.768 1.00 98.31 534 ASP A CA 1
ATOM 4151 C C . ASP A 1 534 ? -13.397 3.197 29.786 1.00 98.31 534 ASP A C 1
ATOM 4153 O O . ASP A 1 534 ? -13.535 3.910 30.769 1.00 98.31 534 ASP A O 1
ATOM 4157 N N . LEU A 1 535 ? -12.673 3.537 28.719 1.00 98.56 535 LEU A N 1
ATOM 4158 C CA . LEU A 1 535 ? -12.027 4.833 28.563 1.00 98.56 535 LEU A CA 1
ATOM 4159 C C . LEU A 1 535 ? -12.933 5.760 27.756 1.00 98.56 535 LEU A C 1
ATOM 4161 O O . LEU A 1 535 ? -13.065 5.603 26.535 1.00 98.56 535 LEU A O 1
ATOM 4165 N N . ASN A 1 536 ? -13.538 6.737 28.422 1.00 98.69 536 ASN A N 1
ATOM 4166 C CA . ASN A 1 536 ? -14.323 7.771 27.758 1.00 98.69 536 ASN A CA 1
ATOM 4167 C C . ASN A 1 536 ? -13.421 8.842 27.139 1.00 98.69 536 ASN A C 1
ATOM 4169 O O . ASN A 1 536 ? -12.440 9.306 27.724 1.00 98.69 536 ASN A O 1
ATOM 4173 N N . ALA A 1 537 ? -13.790 9.267 25.937 1.00 98.62 537 ALA A N 1
ATOM 4174 C CA . ALA A 1 537 ? -13.087 10.294 25.197 1.00 98.62 537 ALA A CA 1
ATOM 4175 C C . ALA A 1 537 ? -14.063 11.198 24.443 1.00 98.62 537 ALA A C 1
ATOM 4177 O O . ALA A 1 537 ? -15.208 10.842 24.144 1.00 98.62 537 ALA A O 1
ATOM 4178 N N . VAL A 1 538 ? -13.584 12.391 24.108 1.00 98.62 538 VAL A N 1
ATOM 4179 C CA . VAL A 1 538 ? -14.292 13.340 23.255 1.00 98.62 538 VAL A CA 1
ATOM 4180 C C . VAL A 1 538 ? -13.362 13.824 22.155 1.00 98.62 538 VAL A C 1
ATOM 4182 O O . VAL A 1 538 ? -12.253 14.284 22.420 1.00 98.62 538 VAL A O 1
ATOM 4185 N N . ILE A 1 539 ? -13.822 13.735 20.910 1.00 98.69 539 ILE A N 1
ATOM 4186 C CA . ILE A 1 539 ? -13.187 14.413 19.780 1.00 98.69 539 ILE A CA 1
ATOM 4187 C C . ILE A 1 539 ? -13.852 15.775 19.597 1.00 98.69 539 ILE A C 1
ATOM 4189 O O . ILE A 1 539 ? -15.076 15.856 19.520 1.00 98.69 539 ILE A O 1
ATOM 4193 N N . ASN A 1 540 ? -13.053 16.837 19.521 1.00 98.56 540 ASN A N 1
ATOM 4194 C CA . ASN A 1 540 ? -13.456 18.153 19.035 1.00 98.56 540 ASN A CA 1
ATOM 4195 C C . ASN A 1 540 ? -12.935 18.320 17.605 1.00 98.56 540 ASN A C 1
ATOM 4197 O O . ASN A 1 540 ? -11.732 18.199 17.370 1.00 98.56 540 ASN A O 1
ATOM 4201 N N . VAL A 1 541 ? -13.832 18.599 16.657 1.00 98.38 541 VAL A N 1
ATOM 4202 C CA . VAL A 1 541 ? -13.498 18.648 15.224 1.00 98.38 541 VAL A CA 1
ATOM 4203 C C . VAL A 1 541 ? -12.930 19.996 14.763 1.00 98.38 541 VAL A C 1
ATOM 4205 O O . VAL A 1 541 ? -12.524 20.117 13.610 1.00 98.38 541 VAL A O 1
ATOM 4208 N N . GLY A 1 542 ? -12.867 21.009 15.636 1.00 98.12 542 GLY A N 1
ATOM 4209 C CA . GLY A 1 542 ? -12.256 22.305 15.327 1.00 98.12 542 GLY A CA 1
ATOM 4210 C C . GLY A 1 542 ? -12.832 22.956 14.065 1.00 98.12 542 GLY A C 1
ATOM 4211 O O . GLY A 1 542 ? -14.044 22.959 13.843 1.00 98.12 542 GLY A O 1
ATOM 4212 N N . GLU A 1 543 ? -11.957 23.485 13.207 1.00 97.69 543 GLU A N 1
ATOM 4213 C CA . GLU A 1 543 ? -12.351 24.140 11.949 1.00 97.69 543 GLU A CA 1
ATOM 4214 C C . GLU A 1 543 ? -12.992 23.186 10.916 1.00 97.69 543 GLU A C 1
ATOM 4216 O O . GLU A 1 543 ? -13.596 23.659 9.953 1.00 97.69 543 GLU A O 1
ATOM 4221 N N . ALA A 1 544 ? -12.938 21.859 11.110 1.00 97.75 544 ALA A N 1
ATOM 4222 C CA . ALA A 1 544 ? -13.635 20.901 10.244 1.00 97.75 544 ALA A CA 1
ATOM 4223 C C . ALA A 1 544 ? -15.150 20.820 10.514 1.00 97.75 544 ALA A C 1
ATOM 4225 O O . ALA A 1 544 ? -15.877 20.207 9.731 1.00 97.75 544 ALA A O 1
ATOM 4226 N N . LYS A 1 545 ? -15.647 21.445 11.592 1.00 97.56 545 LYS A N 1
ATOM 4227 C CA . LYS A 1 545 ? -17.073 21.485 11.952 1.00 97.56 545 LYS A CA 1
ATOM 4228 C C . LYS A 1 545 ? -17.951 21.847 10.752 1.00 97.56 545 LYS A C 1
ATOM 4230 O O . LYS A 1 545 ? -17.877 22.958 10.228 1.00 97.56 545 LYS A O 1
ATOM 4235 N N . ASN A 1 546 ? -18.851 20.932 10.387 1.00 94.94 546 ASN A N 1
ATOM 4236 C CA . ASN A 1 546 ? -19.818 21.096 9.297 1.00 94.94 546 ASN A CA 1
ATOM 4237 C C . ASN A 1 546 ? -19.174 21.467 7.943 1.00 94.94 546 ASN A C 1
ATOM 4239 O O . ASN A 1 546 ? -19.805 22.137 7.127 1.00 94.94 546 ASN A O 1
ATOM 4243 N N . LYS A 1 547 ? -17.916 21.068 7.704 1.00 95.94 547 LYS A N 1
ATOM 4244 C CA . LYS A 1 547 ? -17.187 21.349 6.455 1.00 95.94 547 LYS A CA 1
ATOM 4245 C C . LYS A 1 547 ? -17.151 20.174 5.483 1.00 95.94 547 LYS A C 1
ATOM 4247 O O . LYS A 1 547 ? -16.498 20.293 4.453 1.00 95.94 547 LYS A O 1
ATOM 4252 N N . ASN A 1 548 ? -17.850 19.079 5.788 1.00 96.38 548 ASN A N 1
ATOM 4253 C CA . ASN A 1 548 ? -17.858 17.853 4.987 1.00 96.38 548 ASN A CA 1
ATOM 4254 C C . ASN A 1 548 ? -16.434 17.311 4.796 1.00 96.38 548 ASN A C 1
ATOM 4256 O O . ASN A 1 548 ? -16.002 17.011 3.689 1.00 96.38 548 ASN A O 1
ATOM 4260 N N . LYS A 1 549 ? -15.687 17.249 5.901 1.00 96.50 549 LYS A N 1
ATOM 4261 C CA . LYS A 1 549 ? -14.288 16.825 5.928 1.00 96.50 549 LYS A CA 1
ATOM 4262 C C . LYS A 1 549 ? -14.117 15.593 6.801 1.00 96.50 549 LYS A C 1
ATOM 4264 O O . LYS A 1 549 ? -14.742 15.488 7.856 1.00 96.50 549 LYS A O 1
ATOM 4269 N N . PHE A 1 550 ? -13.219 14.698 6.407 1.00 98.19 550 PHE A N 1
ATOM 4270 C CA . PHE A 1 550 ? -12.753 13.654 7.312 1.00 98.19 550 PHE A CA 1
ATOM 4271 C C . PHE A 1 550 ? -11.981 14.265 8.486 1.00 98.19 550 PHE A C 1
ATOM 4273 O O . PHE A 1 550 ? -11.296 15.276 8.328 1.00 98.19 550 PHE A O 1
ATOM 4280 N N . VAL A 1 551 ? -12.110 13.644 9.655 1.00 98.56 551 VAL A N 1
ATOM 4281 C CA . VAL A 1 551 ? -11.289 13.892 10.843 1.00 98.56 551 VAL A CA 1
ATOM 4282 C C . VAL A 1 551 ? -10.715 12.562 11.305 1.00 98.56 551 VAL A C 1
ATOM 4284 O O . VAL A 1 551 ? -11.451 11.634 11.649 1.00 98.56 551 VAL A O 1
ATOM 4287 N N . GLU A 1 552 ? -9.394 12.454 11.259 1.00 98.69 552 GLU A N 1
ATOM 4288 C CA . GLU A 1 552 ? -8.693 11.178 11.384 1.00 98.69 552 GLU A CA 1
ATOM 4289 C C . GLU A 1 552 ? -7.539 11.275 12.375 1.00 98.69 552 GLU A C 1
ATOM 4291 O O . GLU A 1 552 ? -6.923 12.327 12.510 1.00 98.69 552 GLU A O 1
ATOM 4296 N N . SER A 1 553 ? -7.259 10.197 13.105 1.00 98.75 553 SER A N 1
ATOM 4297 C CA . SER A 1 553 ? -6.184 10.153 14.104 1.00 98.75 553 SER A CA 1
ATOM 4298 C C . SER A 1 553 ? -5.822 8.704 14.438 1.00 98.75 553 SER A C 1
ATOM 4300 O O . SER A 1 553 ? -6.554 7.774 14.099 1.00 98.75 553 SER A O 1
ATOM 4302 N N . PHE A 1 554 ? -4.708 8.508 15.135 1.00 98.88 554 PHE A N 1
ATOM 4303 C CA . PHE A 1 554 ? -4.355 7.259 15.793 1.00 98.88 554 PHE A CA 1
ATOM 4304 C C . PHE A 1 554 ? -4.331 7.482 17.300 1.00 98.88 554 PHE A C 1
ATOM 4306 O O . PHE A 1 554 ? -3.641 8.367 17.801 1.00 98.88 554 PHE A O 1
ATOM 4313 N N . ILE A 1 555 ? -5.086 6.664 18.026 1.00 98.75 555 ILE A N 1
ATOM 4314 C CA . ILE A 1 555 ? -5.017 6.605 19.484 1.00 98.75 555 ILE A CA 1
ATOM 4315 C C . ILE A 1 555 ? -3.884 5.653 19.848 1.00 98.75 555 ILE A C 1
ATOM 4317 O O . ILE A 1 555 ? -3.767 4.575 19.262 1.00 98.75 555 ILE A O 1
ATOM 4321 N N . HIS A 1 556 ? -3.045 6.059 20.793 1.00 98.56 556 HIS A N 1
ATOM 4322 C CA . HIS A 1 556 ? -1.894 5.305 21.266 1.00 98.56 556 HIS A CA 1
ATOM 4323 C C . HIS A 1 556 ? -2.085 4.952 22.735 1.00 98.56 556 HIS A C 1
ATOM 4325 O O . HIS A 1 556 ? -2.336 5.833 23.555 1.00 98.56 556 HIS A O 1
ATOM 4331 N N . PHE A 1 557 ? -1.926 3.672 23.055 1.00 98.75 557 PHE A N 1
ATOM 4332 C CA . PHE A 1 557 ? -1.873 3.156 24.417 1.00 98.75 557 PHE A CA 1
ATOM 4333 C C . PHE A 1 557 ? -0.442 2.703 24.680 1.00 98.75 557 PHE A C 1
ATOM 4335 O O . PHE A 1 557 ? -0.076 1.568 24.373 1.00 98.75 557 PHE A O 1
ATOM 4342 N N . GLU A 1 558 ? 0.380 3.609 25.193 1.00 98.50 558 GLU A N 1
ATOM 4343 C CA . GLU A 1 558 ? 1.775 3.338 25.522 1.00 98.50 558 GLU A CA 1
ATOM 4344 C C . GLU A 1 558 ? 1.834 2.466 26.777 1.00 98.50 558 GLU A C 1
ATOM 4346 O O . GLU A 1 558 ? 1.366 2.866 27.847 1.00 98.50 558 GLU A O 1
ATOM 4351 N N . SER A 1 559 ? 2.365 1.251 26.643 1.00 98.31 559 SER A N 1
ATOM 4352 C CA . SER A 1 559 ? 2.501 0.345 27.778 1.00 98.31 559 SER A CA 1
ATOM 4353 C C . SER A 1 559 ? 3.681 0.759 28.644 1.00 98.31 559 SER A C 1
ATOM 4355 O O . SER A 1 559 ? 4.820 0.814 28.172 1.00 98.31 559 SER A O 1
ATOM 4357 N N . VAL A 1 560 ? 3.427 0.957 29.939 1.00 97.25 560 VAL A N 1
ATOM 4358 C CA . VAL A 1 560 ? 4.492 1.225 30.916 1.00 97.25 560 VAL A CA 1
ATOM 4359 C C . VAL A 1 560 ? 5.518 0.087 30.925 1.00 97.25 560 VAL A C 1
ATOM 4361 O O . VAL A 1 560 ? 6.718 0.337 30.987 1.00 97.25 560 VAL A O 1
ATOM 4364 N N . GLU A 1 561 ? 5.078 -1.165 30.769 1.00 95.94 561 GLU A N 1
ATOM 4365 C CA . GLU A 1 561 ? 5.992 -2.308 30.761 1.00 95.94 561 GLU A CA 1
ATOM 4366 C C . GLU A 1 561 ? 6.899 -2.362 29.538 1.00 95.94 561 GLU A C 1
ATOM 4368 O O . GLU A 1 561 ? 8.045 -2.795 29.668 1.00 95.94 561 GLU A O 1
ATOM 4373 N N . GLU A 1 562 ? 6.400 -1.961 28.364 1.00 95.69 562 GLU A N 1
ATOM 4374 C CA . GLU A 1 562 ? 7.234 -1.842 27.168 1.00 95.69 562 GLU A CA 1
ATOM 4375 C C . GLU A 1 562 ? 8.268 -0.732 27.356 1.00 95.69 562 GLU A C 1
ATOM 4377 O O . GLU A 1 562 ? 9.439 -0.949 27.059 1.00 95.69 562 GLU A O 1
ATOM 4382 N N . MET A 1 563 ? 7.881 0.421 27.913 1.00 94.38 563 MET A N 1
ATOM 4383 C CA . MET A 1 563 ? 8.823 1.514 28.183 1.00 94.38 563 MET A CA 1
ATOM 4384 C C . MET A 1 563 ? 9.919 1.092 29.171 1.00 94.38 563 MET A C 1
ATOM 4386 O O . MET A 1 563 ? 11.103 1.330 28.936 1.00 94.38 563 MET A O 1
ATOM 4390 N N . GLU A 1 564 ? 9.558 0.385 30.242 1.00 92.94 564 GLU A N 1
ATOM 4391 C CA . GLU A 1 564 ? 10.526 -0.232 31.157 1.00 92.94 564 GLU A CA 1
ATOM 4392 C C . GLU A 1 564 ? 11.426 -1.255 30.452 1.00 92.94 564 GLU A C 1
ATOM 4394 O O . GLU A 1 564 ? 12.631 -1.313 30.708 1.00 92.94 564 GLU A O 1
ATOM 4399 N N . ALA A 1 565 ? 10.859 -2.075 29.564 1.00 91.75 565 ALA A N 1
ATOM 4400 C CA . ALA A 1 565 ? 11.606 -3.089 28.835 1.00 91.75 565 ALA A CA 1
ATOM 4401 C C . ALA A 1 565 ? 12.620 -2.474 27.862 1.00 91.75 565 ALA A C 1
ATOM 4403 O O . ALA A 1 565 ? 13.763 -2.937 27.809 1.00 91.75 565 ALA A O 1
ATOM 4404 N N . LEU A 1 566 ? 12.251 -1.405 27.154 1.00 89.88 566 LEU A N 1
ATOM 4405 C CA . LEU A 1 566 ? 13.159 -0.654 26.285 1.00 89.88 566 LEU A CA 1
ATOM 4406 C C . LEU A 1 566 ? 14.330 -0.056 27.078 1.00 89.88 566 LEU A C 1
ATOM 4408 O O . LEU A 1 566 ? 15.470 -0.121 26.624 1.00 89.88 566 LEU A O 1
ATOM 4412 N N . ASN A 1 567 ? 14.080 0.404 28.306 1.00 89.00 567 ASN A N 1
ATOM 4413 C CA . ASN A 1 567 ? 15.115 0.915 29.213 1.00 89.00 567 ASN A CA 1
ATOM 4414 C C . ASN A 1 567 ? 15.970 -0.189 29.869 1.00 89.00 567 ASN A C 1
ATOM 4416 O O . ASN A 1 567 ? 16.967 0.100 30.528 1.00 89.00 567 ASN A O 1
ATOM 4420 N N . SER A 1 568 ? 15.611 -1.465 29.694 1.00 83.94 568 SER A N 1
ATOM 4421 C CA . SER A 1 568 ? 16.308 -2.604 30.308 1.00 83.94 568 SER A CA 1
ATOM 4422 C C . SER A 1 568 ? 17.483 -3.153 29.484 1.00 83.94 568 SER A C 1
ATOM 4424 O O . SER A 1 568 ? 18.073 -4.167 29.871 1.00 83.94 568 SER A O 1
ATOM 4426 N N . ASN A 1 569 ? 17.820 -2.529 28.346 1.00 81.88 569 ASN A N 1
ATOM 4427 C CA . ASN A 1 569 ? 18.829 -3.007 27.387 1.00 81.88 569 ASN A CA 1
ATOM 4428 C C . ASN A 1 569 ? 18.608 -4.474 26.958 1.00 81.88 569 ASN A C 1
ATOM 4430 O O . ASN A 1 569 ? 19.549 -5.262 26.877 1.00 81.88 569 ASN A O 1
ATOM 4434 N N . GLY A 1 570 ? 17.350 -4.863 26.725 1.00 79.00 570 GLY A N 1
ATOM 4435 C CA . GLY A 1 570 ? 16.985 -6.200 26.241 1.00 79.00 570 GLY A CA 1
ATOM 4436 C C . GLY A 1 570 ? 16.886 -7.293 27.312 1.00 79.00 570 GLY A C 1
ATOM 4437 O O . GLY A 1 570 ? 16.636 -8.446 26.968 1.00 79.00 570 GLY A O 1
ATOM 4438 N N . LYS A 1 571 ? 17.034 -6.967 28.605 1.00 80.12 571 LYS A N 1
ATOM 4439 C CA . LYS A 1 571 ? 16.884 -7.944 29.702 1.00 80.12 571 LYS A CA 1
ATOM 4440 C C . LYS A 1 571 ? 15.431 -8.373 29.934 1.00 80.12 571 LYS A C 1
ATOM 4442 O O . LYS A 1 571 ? 15.188 -9.509 30.335 1.00 80.12 571 LYS A O 1
ATOM 4447 N N . LYS A 1 572 ? 14.460 -7.489 29.685 1.00 82.31 572 LYS A N 1
ATOM 4448 C CA . LYS A 1 572 ? 13.021 -7.779 29.794 1.00 82.31 572 LYS A CA 1
ATOM 4449 C C . LYS A 1 572 ? 12.449 -8.017 28.395 1.00 82.31 572 LYS A C 1
ATOM 4451 O O . LYS A 1 572 ? 12.229 -7.081 27.638 1.00 82.31 572 LYS A O 1
ATOM 4456 N N . ILE A 1 573 ? 12.229 -9.285 28.047 1.00 79.44 573 ILE A N 1
ATOM 4457 C CA . ILE A 1 573 ? 11.727 -9.697 26.718 1.00 79.44 573 ILE A CA 1
ATOM 4458 C C . ILE A 1 573 ? 10.228 -10.024 26.695 1.00 79.44 573 ILE A C 1
ATOM 4460 O O . ILE A 1 573 ? 9.617 -10.041 25.624 1.00 79.44 573 ILE A O 1
ATOM 4464 N N . ASN A 1 574 ? 9.641 -10.272 27.870 1.00 85.69 574 ASN A N 1
ATOM 4465 C CA . ASN A 1 574 ? 8.216 -10.524 28.044 1.00 85.69 574 ASN A CA 1
ATOM 4466 C C . ASN A 1 574 ? 7.567 -9.316 28.728 1.00 85.69 574 ASN A C 1
ATOM 4468 O O . ASN A 1 574 ? 7.851 -9.029 29.892 1.00 85.69 574 ASN A O 1
ATOM 4472 N N . PHE A 1 575 ? 6.740 -8.594 27.984 1.00 94.12 575 PHE A N 1
ATOM 4473 C CA . PHE A 1 575 ? 6.050 -7.387 28.420 1.00 94.12 575 PHE A CA 1
ATOM 4474 C C . PHE A 1 575 ? 4.795 -7.201 27.569 1.00 94.12 575 PHE A C 1
ATOM 4476 O O . PHE A 1 575 ? 4.744 -7.662 26.424 1.00 94.12 575 PHE A O 1
ATOM 4483 N N . GLN A 1 576 ? 3.806 -6.500 28.116 1.00 97.69 576 GLN A N 1
ATOM 4484 C CA . GLN A 1 576 ? 2.668 -6.039 27.333 1.00 97.69 576 GLN A CA 1
ATOM 4485 C C . GLN A 1 576 ? 3.143 -4.993 26.307 1.00 97.69 576 GLN A C 1
ATOM 4487 O O . GLN A 1 576 ? 3.696 -3.974 26.710 1.00 97.69 576 GLN A O 1
ATOM 4492 N N . PRO A 1 577 ? 2.947 -5.198 24.993 1.00 97.81 577 PRO A N 1
ATOM 4493 C CA . PRO A 1 577 ? 3.278 -4.181 24.001 1.00 97.81 577 PRO A CA 1
ATOM 4494 C C . PRO A 1 577 ? 2.317 -2.986 24.071 1.00 97.81 577 PRO A C 1
ATOM 4496 O O . PRO A 1 577 ? 1.158 -3.121 24.478 1.00 97.81 577 PRO A O 1
ATOM 4499 N N . SER A 1 578 ? 2.773 -1.825 23.605 1.00 98.44 578 SER A N 1
ATOM 4500 C CA . SER A 1 578 ? 1.902 -0.688 23.310 1.00 98.44 578 SER A CA 1
ATOM 4501 C C . SER A 1 578 ? 0.945 -1.024 22.172 1.00 98.44 578 SER A C 1
ATOM 4503 O O . SER A 1 578 ? 1.276 -1.795 21.262 1.00 98.44 578 SER A O 1
ATOM 4505 N N . LEU A 1 579 ? -0.240 -0.420 22.219 1.00 98.75 579 LEU A N 1
ATOM 4506 C CA . LEU A 1 579 ? -1.304 -0.625 21.241 1.00 98.75 579 LEU A CA 1
ATOM 4507 C C . LEU A 1 579 ? -1.615 0.663 20.485 1.00 98.75 579 LEU A C 1
ATOM 4509 O O . LEU A 1 579 ? -1.365 1.769 20.970 1.00 98.75 579 LEU A O 1
ATOM 4513 N N . SER A 1 580 ? -2.217 0.519 19.309 1.00 98.31 580 SER A N 1
ATOM 4514 C CA . SER A 1 580 ? -2.785 1.631 18.559 1.00 98.31 580 SER A CA 1
ATOM 4515 C C . SER A 1 580 ? -4.183 1.302 18.043 1.00 98.31 580 SER A C 1
ATOM 4517 O O . SER A 1 580 ? -4.497 0.150 17.754 1.00 98.31 580 SER A O 1
ATOM 4519 N N . MET A 1 581 ? -5.037 2.318 17.933 1.00 98.75 581 MET A N 1
ATOM 4520 C CA . MET A 1 581 ? -6.336 2.212 17.273 1.00 98.75 581 MET A CA 1
ATOM 4521 C C . MET A 1 581 ? -6.496 3.354 16.265 1.00 98.75 581 MET A C 1
ATOM 4523 O O . MET A 1 581 ? -6.432 4.519 16.669 1.00 98.75 581 MET A O 1
ATOM 4527 N N . PRO A 1 582 ? -6.736 3.063 14.975 1.00 98.75 582 PRO A N 1
ATOM 4528 C CA . PRO A 1 582 ? -7.091 4.099 14.017 1.00 98.75 582 PRO A CA 1
ATOM 4529 C C . PRO A 1 582 ? -8.491 4.642 14.321 1.00 98.75 582 PRO A C 1
ATOM 4531 O O . PRO A 1 582 ? -9.410 3.883 14.646 1.00 98.75 582 PRO A O 1
ATOM 4534 N N . LEU A 1 583 ? -8.661 5.951 14.168 1.00 98.81 583 LEU A N 1
ATOM 4535 C CA . LEU A 1 583 ? -9.921 6.666 14.318 1.00 98.81 583 LEU A CA 1
ATOM 4536 C C . LEU A 1 583 ? -10.247 7.421 13.034 1.00 98.81 583 LEU A C 1
ATOM 4538 O O . LEU A 1 583 ? -9.409 8.144 12.498 1.00 98.81 583 LEU A O 1
ATOM 4542 N N . MET A 1 584 ? -11.492 7.288 12.582 1.00 98.62 584 MET A N 1
ATOM 4543 C CA . MET A 1 584 ? -12.036 8.012 11.438 1.00 98.62 584 MET A CA 1
ATOM 4544 C C . MET A 1 584 ? -13.450 8.504 11.748 1.00 98.62 584 MET A C 1
ATOM 4546 O O . MET A 1 584 ? -14.310 7.735 12.182 1.00 98.62 584 MET A O 1
ATOM 4550 N N . GLY A 1 585 ? -13.714 9.777 11.469 1.00 98.38 585 GLY A N 1
ATOM 4551 C CA . GLY A 1 585 ? -15.052 10.361 11.438 1.00 98.38 585 GLY A CA 1
ATOM 4552 C C . GLY A 1 585 ? -15.220 11.326 10.269 1.00 98.38 585 GLY A C 1
ATOM 4553 O O . GLY A 1 585 ? -14.243 11.723 9.638 1.00 98.38 585 GLY A O 1
ATOM 4554 N N . PHE A 1 586 ? -16.462 11.718 9.994 1.00 98.50 586 PHE A N 1
ATOM 4555 C CA . PHE A 1 586 ? -16.797 12.688 8.954 1.00 98.50 586 PHE A CA 1
ATOM 4556 C C . PHE A 1 586 ? -17.518 13.896 9.560 1.00 98.50 586 PHE A C 1
ATOM 4558 O O . PHE A 1 586 ? -18.661 13.787 10.003 1.00 98.50 586 PHE A O 1
ATOM 4565 N N . ALA A 1 587 ? -16.850 15.047 9.620 1.00 98.19 587 ALA A N 1
ATOM 4566 C CA . ALA A 1 587 ? -17.373 16.282 10.194 1.00 98.19 587 ALA A CA 1
ATOM 4567 C C . ALA A 1 587 ? -18.248 17.030 9.174 1.00 98.19 587 ALA A C 1
ATOM 4569 O O . ALA A 1 587 ? -17.792 17.916 8.446 1.00 98.19 587 ALA A O 1
ATOM 4570 N N . GLY A 1 588 ? -19.526 16.663 9.108 1.00 96.38 588 GLY A N 1
ATOM 4571 C CA . GLY A 1 588 ? -20.482 17.241 8.169 1.00 96.38 588 GLY A CA 1
ATOM 4572 C C . GLY A 1 588 ? -21.615 16.291 7.808 1.00 96.38 588 GLY A C 1
ATOM 4573 O O . GLY A 1 588 ? -21.996 15.435 8.604 1.00 96.38 588 GLY A O 1
ATOM 4574 N N . ASN A 1 589 ? -22.158 16.486 6.610 1.00 95.25 589 ASN A N 1
ATOM 4575 C CA . ASN A 1 589 ? -23.199 15.660 6.015 1.00 95.25 589 ASN A CA 1
ATOM 4576 C C . ASN A 1 589 ? -22.584 14.815 4.896 1.00 95.25 589 ASN A C 1
ATOM 4578 O O . ASN A 1 589 ? -22.240 15.341 3.839 1.00 95.25 589 ASN A O 1
ATOM 4582 N N . TRP A 1 590 ? -22.437 13.517 5.139 1.00 94.75 590 TRP A N 1
ATOM 4583 C CA . TRP A 1 590 ? -21.846 12.568 4.197 1.00 94.75 590 TRP A CA 1
ATOM 4584 C C . TRP A 1 590 ? -22.638 12.485 2.892 1.00 94.75 590 TRP A C 1
ATOM 4586 O O . TRP A 1 590 ? -22.060 12.367 1.820 1.00 94.75 590 TRP A O 1
ATOM 4596 N N . ASN A 1 591 ? -23.955 12.680 2.961 1.00 92.56 591 ASN A N 1
ATOM 4597 C CA . ASN A 1 591 ? -24.830 12.682 1.790 1.00 92.56 591 ASN A CA 1
ATOM 4598 C C . ASN A 1 591 ? -24.819 14.014 1.016 1.00 92.56 591 ASN A C 1
ATOM 4600 O O . ASN A 1 591 ? -25.679 14.228 0.165 1.00 92.56 591 ASN A O 1
ATOM 4604 N N . HIS A 1 592 ? -23.924 14.954 1.345 1.00 93.75 592 HIS A N 1
ATOM 4605 C CA . HIS A 1 592 ? -23.860 16.241 0.651 1.00 93.75 592 HIS A CA 1
ATOM 4606 C C . HIS A 1 592 ? -23.201 16.146 -0.728 1.00 93.75 592 HIS A C 1
ATOM 4608 O O . HIS A 1 592 ? -23.570 16.913 -1.618 1.00 93.75 592 HIS A O 1
ATOM 4614 N N . GLU A 1 593 ? -22.224 15.252 -0.916 1.00 90.50 593 GLU A N 1
ATOM 4615 C CA . GLU A 1 593 ? -21.592 15.097 -2.226 1.00 90.50 593 GLU A CA 1
ATOM 4616 C C . GLU A 1 593 ? -22.590 14.489 -3.233 1.00 90.50 593 GLU A C 1
ATOM 4618 O O . GLU A 1 593 ? -23.265 13.509 -2.906 1.00 90.50 593 GLU A O 1
ATOM 4623 N N . PRO A 1 594 ? -22.722 15.050 -4.452 1.00 88.44 594 PRO A N 1
ATOM 4624 C CA . PRO A 1 594 ? -23.624 14.507 -5.461 1.00 88.44 594 PRO A CA 1
ATOM 4625 C C . PRO A 1 594 ? -23.279 13.063 -5.839 1.00 88.44 594 PRO A C 1
ATOM 4627 O O . PRO A 1 594 ? -22.141 12.758 -6.187 1.00 88.44 594 PRO A O 1
ATOM 4630 N N . ILE A 1 595 ? -24.294 12.194 -5.839 1.00 86.25 595 ILE A N 1
ATOM 4631 C CA . ILE A 1 595 ? -24.165 10.788 -6.260 1.00 86.25 595 ILE A CA 1
ATOM 4632 C C . ILE A 1 595 ? -23.981 10.685 -7.778 1.00 86.25 595 ILE A C 1
ATOM 4634 O O . ILE A 1 595 ? -23.206 9.867 -8.268 1.00 86.25 595 ILE A O 1
ATOM 4638 N N . LEU A 1 596 ? -24.724 11.504 -8.524 1.00 85.94 596 LEU A N 1
ATOM 4639 C CA . LEU A 1 596 ? -24.620 11.598 -9.972 1.00 85.94 596 LEU A CA 1
ATOM 4640 C C . LEU A 1 596 ? -23.877 12.878 -10.320 1.00 85.94 596 LEU A C 1
ATOM 4642 O O . LEU A 1 596 ? -24.214 13.960 -9.836 1.00 85.94 596 LEU A O 1
ATOM 4646 N N . ASP A 1 597 ? -22.874 12.736 -11.176 1.00 85.31 597 ASP A N 1
ATOM 4647 C CA . ASP A 1 597 ? -22.253 13.885 -11.806 1.00 85.31 597 ASP A CA 1
ATOM 4648 C C . ASP A 1 597 ? -23.245 14.579 -12.753 1.00 85.31 597 ASP A C 1
ATOM 4650 O O . ASP A 1 597 ? -24.225 13.992 -13.220 1.00 85.31 597 ASP A O 1
ATOM 4654 N N . LYS A 1 598 ? -22.964 15.846 -13.046 1.00 84.81 598 LYS A N 1
ATOM 4655 C CA . LYS A 1 598 ? -23.658 16.592 -14.092 1.00 84.81 598 LYS A CA 1
ATOM 4656 C C . LYS A 1 598 ? -23.443 15.931 -15.452 1.00 84.81 598 LYS A C 1
ATOM 4658 O O . LYS A 1 598 ? -22.418 15.286 -15.690 1.00 84.81 598 LYS A O 1
ATOM 4663 N N . TRP A 1 599 ? -24.370 16.156 -16.377 1.00 77.81 599 TRP A N 1
ATOM 4664 C CA . TRP A 1 599 ? -24.222 15.684 -17.748 1.00 77.81 599 TRP A CA 1
ATOM 4665 C C . TRP A 1 599 ? -22.943 16.246 -18.377 1.00 77.81 599 TRP A C 1
ATOM 4667 O O . TRP A 1 599 ? -22.581 17.396 -18.141 1.00 77.81 599 TRP A O 1
ATOM 4677 N N . ALA A 1 600 ? -22.274 15.472 -19.236 1.00 72.12 600 ALA A N 1
ATOM 4678 C CA . ALA A 1 600 ? -20.963 15.841 -19.785 1.00 72.12 600 ALA A CA 1
ATOM 4679 C C . ALA A 1 600 ? -20.935 17.189 -20.547 1.00 72.12 600 ALA A C 1
ATOM 4681 O O . ALA A 1 600 ? -19.873 17.785 -20.722 1.00 72.12 600 ALA A O 1
ATOM 4682 N N . TRP A 1 601 ? -22.081 17.698 -21.012 1.00 68.75 601 TRP A N 1
ATOM 4683 C CA . TRP A 1 601 ? -22.184 19.007 -21.673 1.00 68.75 601 TRP A CA 1
ATOM 4684 C C . TRP A 1 601 ? -22.382 20.182 -20.705 1.00 68.75 601 TRP A C 1
ATOM 4686 O O . TRP A 1 601 ? -22.182 21.334 -21.101 1.00 68.75 601 TRP A O 1
ATOM 4696 N N . GLU A 1 602 ? -22.755 19.916 -19.455 1.00 77.25 602 GLU A N 1
ATOM 4697 C CA . GLU A 1 602 ? -23.012 20.932 -18.441 1.00 77.25 602 GLU A CA 1
ATOM 4698 C C . GLU A 1 602 ? -21.717 21.497 -17.855 1.00 77.25 602 GLU A C 1
ATOM 4700 O O . GLU A 1 602 ? -20.666 20.850 -17.77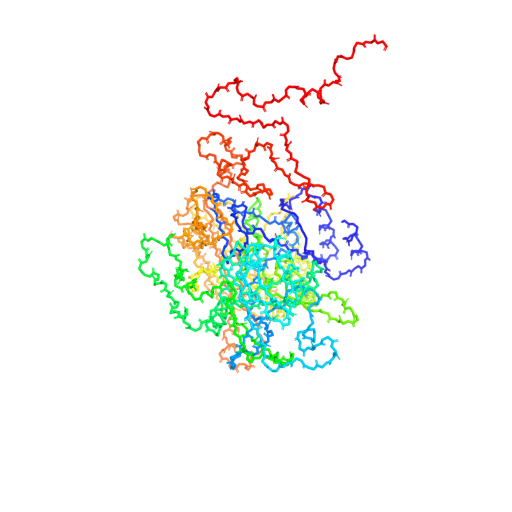9 1.00 77.25 602 GLU A O 1
ATOM 4705 N N . GLU A 1 603 ? -21.789 22.754 -17.430 1.00 81.94 603 GLU A N 1
ATOM 4706 C CA . GLU A 1 603 ? -20.673 23.415 -16.772 1.00 81.94 603 GLU A CA 1
ATOM 4707 C C . GLU A 1 603 ? -20.411 22.808 -15.386 1.00 81.94 603 GLU A C 1
ATOM 4709 O O . GLU A 1 603 ? -21.315 22.646 -14.556 1.00 81.94 603 GLU A O 1
ATOM 4714 N N . GLY A 1 604 ? -19.145 22.465 -15.141 1.00 81.25 604 GLY A N 1
ATOM 4715 C CA . GLY A 1 604 ? -18.701 21.812 -13.912 1.00 81.25 604 GLY A CA 1
ATOM 4716 C C . GLY A 1 604 ? -18.925 20.296 -13.861 1.00 81.25 604 GLY A C 1
ATOM 4717 O O . GLY A 1 604 ? -18.785 19.739 -12.778 1.00 81.25 604 GLY A O 1
ATOM 4718 N N . SER A 1 605 ? -19.269 19.631 -14.974 1.00 82.00 605 SER A N 1
ATOM 4719 C CA . SER A 1 605 ? -19.269 18.159 -15.044 1.00 82.00 605 SER A CA 1
ATOM 4720 C C . SER A 1 605 ? -17.851 17.596 -14.915 1.00 82.00 605 SER A C 1
ATOM 4722 O O . SER A 1 605 ? -16.949 17.986 -15.663 1.00 82.00 605 SER A O 1
ATOM 4724 N N . ARG A 1 606 ? -17.671 16.642 -13.995 1.00 82.56 606 ARG A N 1
ATOM 4725 C CA . ARG A 1 606 ? -16.428 15.867 -13.822 1.00 82.56 606 ARG A CA 1
ATOM 4726 C C . ARG A 1 606 ? -16.234 14.866 -14.969 1.00 82.56 606 ARG A C 1
ATOM 4728 O O . ARG A 1 606 ? -15.117 14.623 -15.415 1.00 82.56 606 ARG A O 1
ATOM 4735 N N . SER A 1 607 ? -17.322 14.342 -15.519 1.00 74.88 607 SER A N 1
ATOM 4736 C CA . SER A 1 607 ? -17.346 13.417 -16.654 1.00 74.88 607 SER A CA 1
ATOM 4737 C C . SER A 1 607 ? -16.828 14.081 -17.919 1.00 74.88 607 SER A C 1
ATOM 4739 O O . SER A 1 607 ? -16.156 13.438 -18.715 1.00 74.88 607 SER A O 1
ATOM 4741 N N . LYS A 1 608 ? -17.057 15.389 -18.081 1.00 69.50 608 LYS A N 1
ATOM 4742 C CA . LYS A 1 608 ? -16.463 16.171 -19.172 1.00 69.50 608 LYS A CA 1
ATOM 4743 C C . LYS A 1 608 ? -14.932 16.201 -19.123 1.00 69.50 608 LYS A C 1
ATOM 4745 O O . LYS A 1 608 ? -14.292 16.353 -20.160 1.00 69.50 608 LYS A O 1
ATOM 4750 N N . THR A 1 609 ? -14.351 16.106 -17.926 1.00 67.19 609 THR A N 1
ATOM 4751 C CA . THR A 1 609 ? -12.896 16.109 -17.722 1.00 67.19 609 THR A CA 1
ATOM 4752 C C . THR A 1 609 ? -12.283 14.711 -17.745 1.00 67.19 609 THR A C 1
ATOM 4754 O O . THR A 1 609 ? -11.065 14.596 -17.830 1.00 67.19 609 THR A O 1
ATOM 4757 N N . LEU A 1 610 ? -13.102 13.653 -17.708 1.00 64.25 610 LEU A N 1
ATOM 4758 C CA . LEU A 1 610 ? -12.635 12.279 -17.869 1.00 64.25 610 LEU A CA 1
ATOM 4759 C C . LEU A 1 610 ? -12.250 12.038 -19.333 1.00 64.25 610 LEU A C 1
ATOM 4761 O O . LEU A 1 610 ? -13.107 11.941 -20.206 1.00 64.25 610 LEU A O 1
ATOM 4765 N N . GLY A 1 611 ? -10.951 11.928 -19.596 1.00 58.75 611 GLY A N 1
ATOM 4766 C CA . GLY A 1 611 ? -10.415 11.462 -20.870 1.00 58.75 611 GLY A CA 1
ATOM 4767 C C . GLY A 1 611 ? -9.985 10.005 -20.753 1.00 58.75 611 GLY A C 1
ATOM 4768 O O . GLY A 1 611 ? -9.183 9.657 -19.890 1.00 58.75 611 GLY A O 1
ATOM 4769 N N . GLY A 1 612 ? -10.518 9.138 -21.611 1.00 51.84 612 GLY A N 1
ATOM 4770 C CA . GLY A 1 612 ? -9.853 7.875 -21.945 1.00 51.84 612 GLY A CA 1
ATOM 4771 C C . GLY A 1 612 ? -9.053 8.060 -23.228 1.00 51.84 612 GLY A C 1
ATOM 4772 O O . GLY A 1 612 ? -9.140 9.111 -23.849 1.00 51.84 612 GLY A O 1
ATOM 4773 N N . TYR A 1 613 ? -8.330 7.042 -23.679 1.00 52.94 613 TYR A N 1
ATOM 4774 C CA . TYR A 1 613 ? -7.781 7.027 -25.036 1.00 52.94 613 TYR A CA 1
ATOM 4775 C C . TYR A 1 613 ? -8.181 5.727 -25.721 1.00 52.94 613 TYR A C 1
ATOM 4777 O O . TYR A 1 613 ? -8.390 4.699 -25.058 1.00 52.94 613 TYR A O 1
ATOM 4785 N N . ASP A 1 614 ? -8.432 5.789 -27.022 1.00 50.84 614 ASP A N 1
ATOM 4786 C CA . ASP A 1 614 ? -8.627 4.592 -27.828 1.00 50.84 614 ASP A CA 1
ATOM 4787 C C . ASP A 1 614 ? -7.298 3.875 -28.069 1.00 50.84 614 ASP A C 1
ATOM 4789 O O . ASP A 1 614 ? -6.237 4.324 -27.633 1.00 50.84 614 ASP A O 1
ATOM 4793 N N . ASP A 1 615 ? -7.364 2.704 -28.695 1.00 48.28 615 ASP A N 1
ATOM 4794 C CA . ASP A 1 615 ? -6.173 1.889 -28.942 1.00 48.28 615 ASP A CA 1
ATOM 4795 C C . ASP A 1 615 ? -5.206 2.532 -29.954 1.00 48.28 615 ASP A C 1
ATOM 4797 O O . ASP A 1 615 ? -4.066 2.091 -30.057 1.00 48.28 615 ASP A O 1
ATOM 4801 N N . ASP A 1 616 ? -5.632 3.598 -30.644 1.00 45.09 616 ASP A N 1
ATOM 4802 C CA . ASP A 1 616 ? -4.806 4.435 -31.518 1.00 45.09 616 ASP A CA 1
ATOM 4803 C C . ASP A 1 616 ? -4.221 5.661 -30.774 1.00 45.09 616 ASP A C 1
ATOM 4805 O O . ASP A 1 616 ? -3.577 6.514 -31.389 1.00 45.09 616 ASP A O 1
ATOM 4809 N N . GLY A 1 617 ? -4.446 5.780 -29.459 1.00 44.78 617 GLY A N 1
ATOM 4810 C CA . GLY A 1 617 ? -3.951 6.893 -28.648 1.00 44.78 617 GLY A CA 1
ATOM 4811 C C . GLY A 1 617 ? -4.705 8.206 -28.869 1.00 44.78 617 GLY A C 1
ATOM 4812 O O . GLY A 1 617 ? -4.173 9.269 -28.549 1.00 44.78 617 GLY A O 1
ATOM 4813 N N . LYS A 1 618 ? -5.936 8.174 -29.403 1.00 47.44 618 LYS A N 1
ATOM 4814 C CA . LYS A 1 618 ? -6.785 9.368 -29.538 1.00 47.44 618 LYS A CA 1
ATOM 4815 C C . LYS A 1 618 ? -7.679 9.566 -28.313 1.00 47.44 618 LYS A C 1
ATOM 4817 O O . LYS A 1 618 ? -8.172 8.574 -27.774 1.00 47.44 618 LYS A O 1
ATOM 4822 N N . PRO A 1 619 ? -7.945 10.817 -27.887 1.00 49.69 619 PRO A N 1
ATOM 4823 C CA . PRO A 1 619 ? -8.810 11.088 -26.743 1.00 49.69 619 PRO A CA 1
ATOM 4824 C C . PRO A 1 619 ? -10.219 10.510 -26.942 1.00 49.69 619 PRO A C 1
ATOM 4826 O O . PRO A 1 619 ? -10.932 10.874 -27.878 1.00 49.69 619 PRO A O 1
ATOM 4829 N N . LYS A 1 620 ? -10.642 9.634 -26.032 1.00 55.59 620 LYS A N 1
ATOM 4830 C CA . LYS A 1 620 ? -12.029 9.195 -25.874 1.00 55.59 620 LYS A CA 1
ATOM 4831 C C . LYS A 1 620 ? -12.806 10.298 -25.187 1.00 55.59 620 LYS A C 1
ATOM 4833 O O . LYS A 1 620 ? -12.490 10.674 -24.058 1.00 55.59 620 LYS A O 1
ATOM 4838 N N . ILE A 1 621 ? -13.873 10.739 -25.840 1.00 51.62 621 ILE A N 1
ATOM 4839 C CA . ILE A 1 621 ? -14.885 11.587 -25.220 1.00 51.62 621 ILE A CA 1
ATOM 4840 C C . ILE A 1 621 ? -15.948 10.656 -24.621 1.00 51.62 621 ILE A C 1
ATOM 4842 O O . ILE A 1 621 ? -16.552 9.872 -25.366 1.00 51.62 621 ILE A O 1
ATOM 4846 N N . PRO A 1 622 ? -16.199 10.699 -23.302 1.00 46.50 622 PRO A N 1
ATOM 4847 C CA . PRO A 1 622 ? -17.274 9.929 -22.688 1.00 46.50 622 PRO A CA 1
ATOM 4848 C C . PRO A 1 622 ? -18.612 10.169 -23.400 1.00 46.50 622 PRO A C 1
ATOM 4850 O O . PRO A 1 622 ? -18.989 11.309 -23.665 1.00 46.50 622 PRO A O 1
ATOM 4853 N N . GLY A 1 623 ? -19.320 9.086 -23.737 1.00 46.03 623 GLY A N 1
ATOM 4854 C CA . GLY A 1 623 ? -20.588 9.142 -24.478 1.00 46.03 623 GLY A CA 1
ATOM 4855 C C . GLY A 1 623 ? -20.474 9.064 -26.008 1.00 46.03 623 GLY A C 1
ATOM 4856 O O . GLY A 1 623 ? -21.498 9.152 -26.679 1.00 46.03 623 GLY A O 1
ATOM 4857 N N . THR A 1 624 ? -19.275 8.861 -26.569 1.00 49.81 624 THR A N 1
ATOM 4858 C CA . THR A 1 624 ? -19.069 8.649 -28.017 1.00 49.81 624 THR A CA 1
ATOM 4859 C C . THR A 1 624 ? -18.716 7.190 -28.353 1.00 49.81 624 THR A C 1
ATOM 4861 O O . THR A 1 624 ? -18.075 6.494 -27.563 1.00 49.81 624 THR A O 1
ATOM 4864 N N . LEU A 1 625 ? -19.158 6.705 -29.524 1.00 47.50 625 LEU A N 1
ATOM 4865 C CA . LEU A 1 625 ? -18.731 5.415 -30.083 1.00 47.50 625 LEU A CA 1
ATOM 4866 C C . LEU A 1 625 ? -17.296 5.557 -30.608 1.00 47.50 625 LEU A C 1
ATOM 4868 O O . LEU A 1 625 ? -17.030 6.386 -31.476 1.00 47.50 625 LEU A O 1
ATOM 4872 N N . ASN A 1 626 ? -16.377 4.758 -30.066 1.00 50.22 626 ASN A N 1
ATOM 4873 C CA . ASN A 1 626 ? -14.942 4.891 -30.319 1.00 50.22 626 ASN A CA 1
ATOM 4874 C C . ASN A 1 626 ? -14.457 3.943 -31.414 1.00 50.22 626 ASN A C 1
ATOM 4876 O O . ASN A 1 626 ? -14.962 2.828 -31.553 1.00 50.22 626 ASN A O 1
ATOM 4880 N N . LYS A 1 627 ? -13.420 4.372 -32.139 1.00 52.62 627 LYS A N 1
ATOM 4881 C CA . LYS A 1 627 ? -12.600 3.467 -32.945 1.00 52.62 627 LYS A CA 1
ATOM 4882 C C . LYS A 1 627 ? -11.838 2.537 -32.001 1.00 52.62 627 LYS A C 1
ATOM 4884 O O . LYS A 1 627 ? -11.474 2.937 -30.899 1.00 52.62 627 LYS A O 1
ATOM 4889 N N . GLY A 1 628 ? -11.655 1.288 -32.393 1.00 51.19 628 GLY A N 1
ATOM 4890 C CA . GLY A 1 628 ? -10.967 0.296 -31.572 1.00 51.19 628 GLY A CA 1
ATOM 4891 C C . GLY A 1 628 ? -10.248 -0.711 -32.443 1.00 51.19 628 GLY A C 1
ATOM 4892 O O . GLY A 1 628 ? -10.549 -0.827 -33.629 1.00 51.19 628 GLY A O 1
ATOM 4893 N N . ILE A 1 629 ? -9.297 -1.432 -31.863 1.00 54.28 629 ILE A N 1
ATOM 4894 C CA . ILE A 1 629 ? -8.616 -2.524 -32.552 1.00 54.28 629 ILE A CA 1
ATOM 4895 C C . ILE A 1 629 ? -9.059 -3.836 -31.893 1.00 54.28 629 ILE A C 1
ATOM 4897 O O . ILE A 1 629 ? -8.891 -4.020 -30.690 1.00 54.28 629 ILE A O 1
ATOM 4901 N N . GLY A 1 630 ? -9.678 -4.722 -32.670 1.00 51.66 630 GLY A N 1
ATOM 4902 C CA . GLY A 1 630 ? -10.205 -6.019 -32.243 1.00 51.66 630 GLY A CA 1
ATOM 4903 C C . GLY A 1 630 ? -9.687 -7.177 -33.103 1.00 51.66 630 GLY A C 1
ATOM 4904 O O . GLY A 1 630 ? -8.766 -7.007 -33.901 1.00 51.66 630 GLY A O 1
ATOM 4905 N N . GLY A 1 631 ? -10.266 -8.365 -32.917 1.00 41.12 631 GLY A N 1
ATOM 4906 C CA . GLY A 1 631 ? -9.871 -9.596 -33.617 1.00 41.12 631 GLY A CA 1
ATOM 4907 C C . GLY A 1 631 ? -8.843 -10.438 -32.851 1.00 41.12 631 GLY A C 1
ATOM 4908 O O . GLY A 1 631 ? -8.214 -9.969 -31.902 1.00 41.12 631 GLY A O 1
ATOM 4909 N N . GLU A 1 632 ? -8.671 -11.696 -33.263 1.00 35.53 632 GLU A N 1
ATOM 4910 C CA . GLU A 1 632 ? -7.848 -12.725 -32.590 1.00 35.53 632 GLU A CA 1
ATOM 4911 C C . GLU A 1 632 ? -6.363 -12.329 -32.430 1.00 35.53 632 GLU A C 1
ATOM 4913 O O . GLU A 1 632 ? -5.642 -12.872 -31.591 1.00 35.53 632 GLU A O 1
ATOM 4918 N N . HIS A 1 633 ? -5.914 -11.324 -33.188 1.00 41.84 633 HIS A N 1
ATOM 4919 C CA . HIS A 1 633 ? -4.548 -10.797 -33.156 1.00 41.84 633 HIS A CA 1
ATOM 4920 C C . HIS A 1 633 ? -4.456 -9.294 -32.860 1.00 41.84 633 HIS A C 1
ATOM 4922 O O . HIS A 1 633 ? -3.358 -8.744 -32.900 1.00 41.84 633 HIS A O 1
ATOM 4928 N N . GLY A 1 634 ? -5.576 -8.621 -32.565 1.00 44.38 634 GLY A N 1
ATOM 4929 C CA . GLY A 1 634 ? -5.578 -7.181 -32.290 1.00 44.38 634 GLY A CA 1
ATOM 4930 C C . GLY A 1 634 ? -5.056 -6.345 -33.462 1.00 44.38 634 GLY A C 1
ATOM 4931 O O . GLY A 1 634 ? -4.240 -5.451 -33.254 1.00 44.38 634 GLY A O 1
ATOM 4932 N N . ILE A 1 635 ? -5.508 -6.649 -34.683 1.00 45.38 635 ILE A N 1
ATOM 4933 C CA . ILE A 1 635 ? -5.163 -5.918 -35.918 1.00 45.38 635 ILE A CA 1
ATOM 4934 C C . ILE A 1 635 ? -6.389 -5.354 -36.647 1.00 45.38 635 ILE A C 1
ATOM 4936 O O . ILE A 1 635 ? -6.240 -4.461 -37.483 1.00 45.38 635 ILE A O 1
ATOM 4940 N N . ASP A 1 636 ? -7.599 -5.817 -36.323 1.00 48.41 636 ASP A N 1
ATOM 4941 C CA . ASP A 1 636 ? -8.803 -5.389 -37.026 1.00 48.41 636 ASP A CA 1
ATOM 4942 C C . ASP A 1 636 ? -9.276 -4.052 -36.470 1.00 48.41 636 ASP A C 1
ATOM 4944 O O . ASP A 1 636 ? -9.790 -3.957 -35.355 1.00 48.41 636 ASP A O 1
ATOM 4948 N N . LYS A 1 637 ? -9.117 -2.991 -37.263 1.00 52.31 637 LYS A N 1
ATOM 4949 C CA . LYS A 1 637 ? -9.650 -1.673 -36.920 1.00 52.31 637 LYS A CA 1
ATOM 4950 C C . LYS A 1 637 ? -11.171 -1.677 -37.027 1.00 52.31 637 LYS A C 1
ATOM 4952 O O . LYS A 1 637 ? -11.735 -1.592 -38.116 1.00 52.31 637 LYS A O 1
ATOM 4957 N N . PHE A 1 638 ? -11.836 -1.695 -35.881 1.00 52.09 638 PHE A N 1
ATOM 4958 C CA . PHE A 1 638 ? -13.246 -1.380 -35.770 1.00 52.09 638 PHE A CA 1
ATOM 4959 C C . PHE A 1 638 ? -13.438 0.134 -35.892 1.00 52.09 638 PHE A C 1
ATOM 4961 O O . PHE A 1 638 ? -13.019 0.913 -35.032 1.00 52.09 638 PHE A O 1
ATOM 4968 N N . ASN A 1 639 ? -14.093 0.556 -36.969 1.00 54.66 639 ASN A N 1
ATOM 4969 C CA . ASN A 1 639 ? -14.604 1.912 -37.117 1.00 54.66 639 ASN A CA 1
ATOM 4970 C C . ASN A 1 639 ? -16.117 1.865 -36.867 1.00 54.66 639 ASN A C 1
ATOM 4972 O O . ASN A 1 639 ? -16.830 1.340 -37.723 1.00 54.66 639 ASN A O 1
ATOM 4976 N N . PRO A 1 640 ? -16.640 2.380 -35.738 1.00 52.09 640 PRO A N 1
ATOM 4977 C CA . PRO A 1 640 ? -18.082 2.458 -35.564 1.00 52.09 640 PRO A CA 1
ATOM 4978 C C . PRO A 1 640 ? -18.687 3.302 -36.689 1.00 52.09 640 PRO A C 1
ATOM 4980 O O . PRO A 1 640 ? -18.223 4.406 -36.972 1.00 52.09 640 PRO A O 1
ATOM 4983 N N . ALA A 1 641 ? -19.736 2.771 -37.313 1.00 42.25 641 ALA A N 1
ATOM 4984 C CA . ALA A 1 641 ? -20.446 3.349 -38.457 1.00 42.25 641 ALA A CA 1
ATOM 4985 C C . ALA A 1 641 ? -21.194 4.671 -38.170 1.00 42.25 641 ALA A C 1
ATOM 4987 O O . ALA A 1 641 ? -21.844 5.223 -39.055 1.00 42.25 641 ALA A O 1
ATOM 4988 N N . GLY A 1 642 ? -21.118 5.188 -36.944 1.00 44.56 642 GLY A N 1
ATOM 4989 C CA . GLY A 1 642 ? -21.712 6.460 -36.560 1.00 44.56 642 GLY A CA 1
ATOM 4990 C C . GLY A 1 642 ? -21.307 6.840 -35.143 1.00 44.56 642 GLY A C 1
ATOM 4991 O O . GLY A 1 642 ? -21.274 5.998 -34.246 1.00 44.56 642 GLY A O 1
ATOM 4992 N N . VAL A 1 643 ? -20.995 8.117 -34.939 1.00 42.31 643 VAL A N 1
ATOM 4993 C CA . VAL A 1 643 ? -20.714 8.689 -33.620 1.00 42.31 643 VAL A CA 1
ATOM 4994 C C . VAL A 1 643 ? -21.890 9.582 -33.252 1.00 42.31 643 VAL A C 1
ATOM 4996 O O . VAL A 1 643 ? -22.186 10.534 -33.969 1.00 42.31 643 VAL A O 1
ATOM 4999 N N . ILE A 1 644 ? -22.555 9.320 -32.124 1.00 44.28 644 ILE A N 1
ATOM 5000 C CA . ILE A 1 644 ? -23.452 10.316 -31.527 1.00 44.28 644 ILE A CA 1
ATOM 5001 C C . ILE A 1 644 ? -22.550 11.402 -30.931 1.00 44.28 644 ILE A C 1
ATOM 5003 O O . ILE A 1 644 ? -22.084 11.291 -29.800 1.00 44.28 644 ILE A O 1
ATOM 5007 N N . GLN A 1 645 ? -22.223 12.427 -31.719 1.00 41.94 645 GLN A N 1
ATOM 5008 C CA . GLN A 1 645 ? -21.567 13.625 -31.205 1.00 41.94 645 GLN A CA 1
ATOM 5009 C C . GLN A 1 645 ? -22.639 14.583 -30.701 1.00 41.94 645 GLN A C 1
ATOM 5011 O O . GLN A 1 645 ? -23.305 15.254 -31.484 1.00 41.94 645 GLN A O 1
ATOM 5016 N N . ASN A 1 646 ? -22.801 14.665 -29.384 1.00 43.75 646 ASN A N 1
ATOM 5017 C CA . ASN A 1 646 ? -23.692 15.649 -28.785 1.00 43.75 646 ASN A CA 1
ATOM 5018 C C . ASN A 1 646 ? -22.948 16.995 -28.701 1.00 43.75 646 ASN A C 1
ATOM 5020 O O . ASN A 1 646 ? -22.166 17.229 -27.775 1.00 43.75 646 ASN A O 1
ATOM 5024 N N . ARG A 1 647 ? -23.090 17.841 -29.732 1.00 46.91 647 ARG A N 1
ATOM 5025 C CA . ARG A 1 647 ? -22.400 19.138 -29.831 1.00 46.91 647 ARG A CA 1
ATOM 5026 C C . ARG A 1 647 ? -23.183 20.251 -29.124 1.00 46.91 647 ARG A C 1
ATOM 5028 O O . ARG A 1 647 ? -24.409 20.267 -29.082 1.00 46.91 647 ARG A O 1
ATOM 5035 N N . LYS A 1 648 ? -22.441 21.212 -28.562 1.00 41.22 648 LYS A N 1
ATOM 5036 C CA . LYS A 1 648 ? -22.944 22.362 -27.780 1.00 41.22 648 LYS A CA 1
ATOM 5037 C C . LYS A 1 648 ? -23.714 23.393 -28.630 1.00 41.22 648 LYS A C 1
ATOM 5039 O O . LYS A 1 648 ? -24.334 24.296 -28.077 1.00 41.22 648 LYS A O 1
ATOM 5044 N N . ASP A 1 649 ? -23.655 23.286 -29.954 1.00 51.31 649 ASP A N 1
ATOM 5045 C CA . ASP A 1 649 ? -24.131 24.284 -30.921 1.00 51.31 649 ASP A CA 1
ATOM 5046 C C . ASP A 1 649 ? -25.615 24.140 -31.312 1.00 51.31 649 ASP A C 1
ATOM 5048 O O . ASP A 1 649 ? -26.104 24.937 -32.108 1.00 51.31 649 ASP A O 1
ATOM 5052 N N . LYS A 1 650 ? -26.355 23.182 -30.726 1.00 47.53 650 LYS A N 1
ATOM 5053 C CA . LYS A 1 650 ? -27.779 22.899 -31.022 1.00 47.53 650 LYS A CA 1
ATOM 5054 C C . LYS A 1 650 ? -28.060 22.560 -32.494 1.00 47.53 650 LYS A C 1
ATOM 5056 O O . LYS A 1 650 ? -29.223 22.551 -32.897 1.00 47.53 650 LYS A O 1
ATOM 5061 N N . ASN A 1 651 ? -27.035 22.276 -33.297 1.00 47.59 651 ASN A N 1
ATOM 5062 C CA . ASN A 1 651 ? -27.216 22.034 -34.719 1.00 47.59 651 ASN A CA 1
ATOM 5063 C C . ASN A 1 651 ? -27.570 20.556 -34.961 1.00 47.59 651 ASN A C 1
ATOM 5065 O O . ASN A 1 651 ? -26.708 19.681 -34.941 1.00 47.59 651 ASN A O 1
ATOM 5069 N N . THR A 1 652 ? -28.858 20.258 -35.144 1.00 46.47 652 THR A N 1
ATOM 5070 C CA . THR A 1 652 ? -29.388 18.884 -35.264 1.00 46.47 652 THR A CA 1
ATOM 5071 C C . THR A 1 652 ? -29.211 18.262 -36.651 1.00 46.47 652 THR A C 1
ATOM 5073 O O . THR A 1 652 ? -29.564 17.101 -36.845 1.00 46.47 652 THR A O 1
ATOM 5076 N N . THR A 1 653 ? -28.675 19.001 -37.626 1.00 43.03 653 THR A N 1
ATOM 5077 C CA . THR A 1 653 ? -28.599 18.573 -39.033 1.00 43.03 653 THR A CA 1
ATOM 5078 C C . THR A 1 653 ? -27.260 17.959 -39.443 1.00 43.03 653 THR A C 1
ATOM 5080 O O . THR A 1 653 ? -27.149 17.477 -40.565 1.00 43.03 653 THR A O 1
ATOM 5083 N N . SER A 1 654 ? -26.245 17.941 -38.571 1.00 42.28 654 SER A N 1
ATOM 5084 C CA . SER A 1 654 ? -24.950 17.301 -38.850 1.00 42.28 654 SER A CA 1
ATOM 5085 C C . SER A 1 654 ? -24.796 15.995 -38.067 1.00 42.28 654 SER A C 1
ATOM 5087 O O . SER A 1 654 ? -23.975 15.884 -37.155 1.00 42.28 654 SER A O 1
ATOM 5089 N N . LEU A 1 655 ? -25.617 15.000 -38.387 1.00 42.84 655 LEU A N 1
ATOM 5090 C CA . LEU A 1 655 ? -25.295 13.619 -38.047 1.00 42.84 655 LEU A CA 1
ATOM 5091 C C . LEU A 1 655 ? -24.398 13.075 -39.164 1.00 42.84 655 LEU A C 1
ATOM 5093 O O . LEU A 1 655 ? -24.878 12.867 -40.273 1.00 42.84 655 LEU A O 1
ATOM 5097 N N . ASP A 1 656 ? -23.128 12.779 -38.872 1.00 45.56 656 ASP A N 1
ATOM 5098 C CA . ASP A 1 656 ? -22.309 11.871 -39.698 1.00 45.56 656 ASP A CA 1
ATOM 5099 C C . ASP A 1 656 ? -22.773 10.419 -39.451 1.00 45.56 656 ASP A C 1
ATOM 5101 O O . ASP A 1 656 ? -22.021 9.554 -39.000 1.00 45.56 656 ASP A O 1
ATOM 5105 N N . GLN A 1 657 ? -24.066 10.160 -39.641 1.00 43.28 657 GLN A N 1
ATOM 5106 C CA . GLN A 1 657 ? -24.630 8.817 -39.627 1.00 43.28 657 GLN A CA 1
ATOM 5107 C C . GLN A 1 657 ? -24.834 8.384 -41.071 1.00 43.28 657 GLN A C 1
ATOM 5109 O O . GLN A 1 657 ? -25.514 9.072 -41.826 1.00 43.28 657 GLN A O 1
ATOM 5114 N N . ASN A 1 658 ? -24.288 7.228 -41.448 1.00 42.69 658 ASN A N 1
ATOM 5115 C CA . ASN A 1 658 ? -24.745 6.550 -42.653 1.00 42.69 658 ASN A CA 1
ATOM 5116 C C . ASN A 1 658 ? -26.103 5.882 -42.334 1.00 42.69 658 ASN A C 1
ATOM 5118 O O . ASN A 1 658 ? -26.132 4.937 -41.537 1.00 42.69 658 ASN A O 1
ATOM 5122 N N . PRO A 1 659 ? -27.226 6.352 -42.911 1.00 42.88 659 PRO A N 1
ATOM 5123 C CA . PRO A 1 659 ? -28.560 5.858 -42.573 1.00 42.88 659 PRO A CA 1
ATOM 5124 C C . PRO A 1 659 ? -28.789 4.385 -42.954 1.00 42.88 659 PRO A C 1
ATOM 5126 O O . PRO A 1 659 ? -29.628 3.731 -42.337 1.00 42.88 659 PRO A O 1
ATOM 5129 N N . GLU A 1 660 ? -28.018 3.821 -43.889 1.00 42.38 660 GLU A N 1
ATOM 5130 C CA . GLU A 1 660 ? -28.128 2.401 -44.262 1.00 42.38 660 GLU A CA 1
ATOM 5131 C C . GLU A 1 660 ? -27.588 1.454 -43.175 1.00 42.38 660 GLU A C 1
ATOM 5133 O O . GLU A 1 660 ? -28.058 0.327 -43.036 1.00 42.38 660 GLU A O 1
ATOM 5138 N N . LEU A 1 661 ? -26.642 1.913 -42.347 1.00 39.50 661 LEU A N 1
ATOM 5139 C CA . LEU A 1 661 ? -25.993 1.092 -41.314 1.00 39.50 661 LEU A CA 1
ATOM 5140 C C . LEU A 1 661 ? -26.782 1.033 -39.996 1.00 39.50 661 LEU A C 1
ATOM 5142 O O . LEU A 1 661 ? -26.645 0.071 -39.243 1.00 39.50 661 LEU A O 1
ATOM 5146 N N . PHE A 1 662 ? -27.647 2.017 -39.722 1.00 38.66 662 PHE A N 1
ATOM 5147 C CA . PHE A 1 662 ? -28.517 2.018 -38.536 1.00 38.66 662 PHE A CA 1
ATOM 5148 C C . PHE A 1 662 ? -29.808 1.202 -38.743 1.00 38.66 662 PHE A C 1
ATOM 5150 O O . PHE A 1 662 ? -30.459 0.795 -37.780 1.00 38.66 662 PHE A O 1
ATOM 5157 N N . ALA A 1 663 ? -30.159 0.904 -39.998 1.00 39.41 663 ALA A N 1
ATOM 5158 C CA . ALA A 1 663 ? -31.340 0.116 -40.343 1.00 39.41 663 ALA A CA 1
ATOM 5159 C C . ALA A 1 663 ? -31.239 -1.369 -39.931 1.00 39.41 663 ALA A C 1
ATOM 5161 O O . ALA A 1 663 ? -32.265 -2.042 -39.839 1.00 39.41 663 ALA A O 1
ATOM 5162 N N . PHE A 1 664 ? -30.045 -1.879 -39.607 1.00 33.72 664 PHE A N 1
ATOM 5163 C CA . PHE A 1 664 ? -29.843 -3.297 -39.280 1.00 33.72 664 PHE A CA 1
ATOM 5164 C C . PHE A 1 664 ? -30.300 -3.730 -37.877 1.00 33.72 664 PHE A C 1
ATOM 5166 O O . PHE A 1 664 ? -30.412 -4.928 -37.641 1.00 33.72 664 PHE A O 1
ATOM 5173 N N . ASN A 1 665 ? -30.636 -2.801 -36.972 1.00 35.41 665 ASN A N 1
ATOM 5174 C CA . ASN A 1 665 ? -31.162 -3.144 -35.639 1.00 35.41 665 ASN A CA 1
ATOM 5175 C C . ASN A 1 665 ? -32.655 -2.833 -35.439 1.00 35.41 665 ASN A C 1
ATOM 5177 O O . ASN A 1 665 ? -33.176 -3.100 -34.361 1.00 35.41 665 ASN A O 1
ATOM 5181 N N . ASN A 1 666 ? -33.355 -2.313 -36.457 1.00 35.53 666 ASN A N 1
ATOM 5182 C CA . ASN A 1 666 ? -34.784 -1.974 -36.363 1.00 35.53 666 ASN A CA 1
ATOM 5183 C C . ASN A 1 666 ? -35.674 -2.628 -37.437 1.00 35.53 666 ASN A C 1
ATOM 5185 O O . ASN A 1 666 ? -36.862 -2.309 -37.520 1.00 35.53 666 ASN A O 1
ATOM 5189 N N . GLN A 1 667 ? -35.172 -3.587 -38.222 1.00 37.09 667 GLN A N 1
ATOM 5190 C CA . GLN A 1 667 ? -36.048 -4.427 -39.048 1.00 37.09 667 GLN A CA 1
ATOM 5191 C C . GLN A 1 667 ? -36.687 -5.538 -38.208 1.00 37.09 667 GLN A C 1
ATOM 5193 O O . GLN A 1 667 ? -36.305 -6.701 -38.258 1.00 37.09 667 GLN A O 1
ATOM 5198 N N . GLY A 1 668 ? -37.671 -5.141 -37.403 1.00 40.56 668 GLY A N 1
ATOM 5199 C CA . GLY A 1 668 ? -38.507 -6.055 -36.627 1.00 40.56 668 GLY A CA 1
ATOM 5200 C C . GLY A 1 668 ? -39.885 -5.511 -36.255 1.00 40.56 668 GLY A C 1
ATOM 5201 O O . GLY A 1 668 ? -40.580 -6.161 -35.485 1.00 40.56 668 GLY A O 1
ATOM 5202 N N . ILE A 1 669 ? -40.301 -4.339 -36.759 1.00 40.16 669 ILE A N 1
ATOM 5203 C CA . ILE A 1 669 ? -41.611 -3.759 -36.394 1.00 40.16 669 ILE A CA 1
ATOM 5204 C C . ILE A 1 669 ? -42.559 -3.565 -37.587 1.00 40.16 669 ILE A C 1
ATOM 5206 O O . ILE A 1 669 ? -43.743 -3.372 -37.365 1.00 40.16 669 ILE A O 1
ATOM 5210 N N . ASN A 1 670 ? -42.124 -3.736 -38.841 1.00 44.31 670 ASN A N 1
ATOM 5211 C CA . ASN A 1 670 ? -43.037 -3.728 -39.997 1.00 44.31 670 ASN A CA 1
ATOM 5212 C C . ASN A 1 670 ? -42.600 -4.729 -41.080 1.00 44.31 670 ASN A C 1
ATOM 5214 O O . ASN A 1 670 ? -42.218 -4.335 -42.179 1.00 44.31 670 ASN A O 1
ATOM 5218 N N . ALA A 1 671 ? -42.650 -6.028 -40.778 1.00 32.88 671 ALA A N 1
ATOM 5219 C CA . ALA A 1 671 ? -42.731 -7.033 -41.836 1.00 32.88 671 ALA A CA 1
ATOM 5220 C C . ALA A 1 671 ? -44.189 -7.073 -42.339 1.00 32.88 671 ALA A C 1
ATOM 5222 O O . ALA A 1 671 ? -45.083 -7.328 -41.526 1.00 32.88 671 ALA A O 1
ATOM 5223 N N . PRO A 1 672 ? -44.476 -6.804 -43.628 1.00 36.25 672 PRO A N 1
ATOM 5224 C CA . PRO A 1 672 ? -45.782 -7.121 -44.184 1.00 36.25 672 PRO A CA 1
ATOM 5225 C C . PRO A 1 672 ? -45.923 -8.645 -44.234 1.00 36.25 672 PRO A C 1
ATOM 5227 O O . PRO A 1 672 ? -44.994 -9.351 -44.619 1.00 36.25 672 PRO A O 1
ATOM 5230 N N . SER A 1 673 ? -47.075 -9.151 -43.801 1.00 38.59 673 SER A N 1
ATOM 5231 C CA . SER A 1 673 ? -47.389 -10.575 -43.848 1.00 38.59 673 SER A CA 1
ATOM 5232 C C . SER A 1 673 ? -47.439 -11.070 -45.295 1.00 38.59 673 SER A C 1
ATOM 5234 O O . SER A 1 673 ? -48.325 -10.656 -46.048 1.00 38.59 673 SER A O 1
ATOM 5236 N N . SER A 1 674 ? -46.546 -11.991 -45.646 1.00 35.75 674 SER A N 1
ATOM 5237 C CA . SER A 1 674 ? -46.737 -12.969 -46.723 1.00 35.75 674 SER A CA 1
ATOM 5238 C C . SER A 1 674 ? -45.880 -14.193 -46.461 1.00 35.75 674 SER A C 1
ATOM 5240 O O . SER A 1 674 ? -44.650 -13.990 -46.328 1.00 35.75 674 SER A O 1
#

Secondary structure (DSSP, 8-state):
-HHHHHHHHTT-S-EEE----B---STTSTTHHHHHHHHHTT--EEEE--S---TT-S-SSSSS-B-TT--S-----BHHHHSTTSEEEEEEEPSEEEEEEEEETTEEEEEEEESTT--HHHHHB-TTSPBPPSEEEEEE-TT--TGGGTT---TTPEEEEE---HHHHHHHHHHHHHTT-SEEEEEP---TTTTTTTTTS---S-TT-TT--S-EEEE-HHHHHHHHHHH-GGG-----B--GGGGTT-GGG--SB-HHHHHTTPPPTT-EEEEEEEEPPTT-EEEEE-SS--B-TTSPP---TTS-----EEEEEESEEEE---BTTB--EEEE-SHHHHHHHHHHHHHHHHHHHHHHHTSHHHHT--GGG---HHHHHHHHHHHT-BPPBPP-GGGPPP-SBPPHHHHTT-B--HHHHHH--EEEEEEEE-TTS-EEEESSEEEEEE-SSEEEEEEEEEE-SSS-EEEEEEEPPPEEEEEEEEEEE-TT--BTTBTT-EEEEEEEEEEEPTT-EEEES-SEEEEPTT-EEEEEEEEE-GGGTTSSEEEEEEEEEEEHHHHHHHTTTTS----PPPEEEEEEEEES-GGGS-SSPPPTTSTT-SGGG--EE-TTSPEEPTTSPPPEEETTTT-EEE--S------TT--TT-----HHHHGGG-TTS-PPP-

pLDDT: mean 88.12, std 15.78, range [32.88, 98.88]